Protein AF-A0A7R9JCE8-F1 (afdb_monomer_lite)

InterPro domains:
  IPR001079 Galectin, carbohydrate recognition domain [PF00337] (169-294)
  IPR001079 Galectin, carbohydrate recognition domain [PF00337] (313-437)
  IPR001079 Galectin, carbohydrate recognition domain [PS51304] (170-297)
  IPR001079 Galectin, carbohydrate recognition domain [PS51304] (311-439)
  IPR001079 Galectin, carbohydrate recognition domain [SM00276] (168-297)
  IPR001079 Galectin, carbohydrate recognition domain [SM00276] (309-439)
  IPR001079 Galectin, carbohydrate recognition domain [SM00908] (174-296)
  IPR001079 Galectin, carbohydrate recognition domain [SM00908] (315-438)
  IPR001079 Galectin, carbohydrate recognition domain [cd00070] (169-291)
  IPR001079 Galectin, carbohydrate recognition domain [cd00070] (312-437)
  IPR013320 Concanavalin A-like lectin/glucanase domain superfamily [SSF49899] (164-303)
  IPR013320 Concanavalin A-like lectin/glucanase domain superfamily [SSF49899] (311-440)
  IPR044156 Galectin-like [PTHR11346] (128-293)

Structure (mmCIF, N/CA/C/O backbone):
data_AF-A0A7R9JCE8-F1
#
_entry.id   AF-A0A7R9JCE8-F1
#
loop_
_atom_site.group_PDB
_atom_site.id
_atom_site.type_symbol
_atom_site.label_atom_id
_atom_site.label_alt_id
_atom_site.label_comp_id
_atom_site.label_asym_id
_atom_site.label_entity_id
_atom_site.label_seq_id
_atom_site.pdbx_PDB_ins_code
_atom_site.Cartn_x
_atom_site.Cartn_y
_atom_site.Cartn_z
_atom_site.occupancy
_atom_site.B_iso_or_equiv
_atom_site.auth_seq_id
_atom_site.auth_comp_id
_atom_site.auth_asym_id
_atom_site.auth_atom_id
_atom_site.pdbx_PDB_model_num
ATOM 1 N N . MET A 1 1 ? -49.790 29.200 -21.040 1.00 28.23 1 MET A N 1
ATOM 2 C CA . MET A 1 1 ? -51.192 29.502 -21.442 1.00 28.23 1 MET A CA 1
ATOM 3 C C . MET A 1 1 ? -51.798 28.149 -21.784 1.00 28.23 1 MET A C 1
ATOM 5 O O . MET A 1 1 ? -51.452 27.655 -22.834 1.00 28.23 1 MET A O 1
ATOM 9 N N . THR A 1 2 ? -52.586 27.552 -20.878 1.00 29.81 2 THR A N 1
ATOM 10 C CA . THR A 1 2 ? -53.437 26.338 -21.028 1.00 29.81 2 THR A CA 1
ATOM 11 C C . THR A 1 2 ? -53.016 25.256 -22.037 1.00 29.81 2 THR A C 1
ATOM 13 O O . THR A 1 2 ? -53.131 25.483 -23.243 1.00 29.81 2 THR A O 1
ATOM 16 N N . GLY A 1 3 ? -52.692 24.074 -21.501 1.00 39.44 3 GLY A N 1
ATOM 17 C CA . GLY A 1 3 ? -52.279 22.856 -22.196 1.00 39.44 3 GLY A CA 1
ATOM 18 C C . GLY A 1 3 ? -53.129 22.400 -23.384 1.00 39.44 3 GLY A C 1
ATOM 19 O O . GLY A 1 3 ? -54.331 22.684 -23.509 1.00 39.44 3 GLY A O 1
ATOM 20 N N . ARG A 1 4 ? -52.440 21.686 -24.269 1.00 30.94 4 ARG A N 1
ATOM 21 C CA . ARG A 1 4 ? -52.974 20.849 -25.337 1.00 30.94 4 ARG A CA 1
ATOM 22 C C . ARG A 1 4 ? -51.967 19.726 -25.551 1.00 30.94 4 ARG A C 1
ATOM 24 O O . ARG A 1 4 ? -50.908 20.015 -26.099 1.00 30.94 4 ARG A O 1
ATOM 31 N N . SER A 1 5 ? -52.358 18.499 -25.226 1.00 37.59 5 SER A N 1
ATOM 32 C CA . SER A 1 5 ? -51.750 17.294 -25.786 1.00 37.59 5 SER A CA 1
ATOM 33 C C . SER A 1 5 ? -51.694 17.442 -27.308 1.00 37.59 5 SER A C 1
ATOM 35 O O . SER A 1 5 ? -52.694 17.805 -27.953 1.00 37.59 5 SER A O 1
ATOM 37 N N . ARG A 1 6 ? -50.495 17.290 -27.861 1.00 38.53 6 ARG A N 1
ATOM 38 C CA . ARG A 1 6 ? -50.191 17.398 -29.286 1.00 38.53 6 ARG A CA 1
ATOM 39 C C . ARG A 1 6 ? -49.553 16.084 -29.710 1.00 38.53 6 ARG A C 1
ATOM 41 O O . ARG A 1 6 ? -48.391 15.877 -29.414 1.00 38.53 6 ARG A O 1
ATOM 48 N N . GLU A 1 7 ? -50.312 15.278 -30.437 1.00 42.12 7 GLU A N 1
ATOM 49 C CA . GLU A 1 7 ? -49.767 14.208 -31.277 1.00 42.12 7 GLU A CA 1
ATOM 50 C C . GLU A 1 7 ? -49.200 14.854 -32.551 1.00 42.12 7 GLU A C 1
ATOM 52 O O . GLU A 1 7 ? -49.841 15.737 -33.151 1.00 42.12 7 GLU A O 1
ATOM 57 N N . SER A 1 8 ? -47.975 14.492 -32.921 1.00 41.16 8 SER A N 1
ATOM 58 C CA . SER A 1 8 ? -47.226 15.097 -34.022 1.00 41.16 8 SER A CA 1
ATOM 59 C C . SER A 1 8 ? -46.276 14.071 -34.630 1.00 41.16 8 SER A C 1
ATOM 61 O O . SER A 1 8 ? -45.253 13.809 -34.024 1.00 41.16 8 SER A O 1
ATOM 63 N N . ASP A 1 9 ? -46.548 13.621 -35.853 1.00 42.84 9 ASP A N 1
ATOM 64 C CA . ASP A 1 9 ? -45.654 12.715 -36.592 1.00 42.84 9 ASP A CA 1
ATOM 65 C C . ASP A 1 9 ? -44.849 13.517 -37.630 1.00 42.84 9 ASP A C 1
ATOM 67 O O . ASP A 1 9 ? -45.411 14.412 -38.290 1.00 42.84 9 ASP A O 1
ATOM 71 N N . GLY A 1 10 ? -43.545 13.248 -37.768 1.00 41.81 10 GLY A N 1
ATOM 72 C CA . GLY A 1 10 ? -42.659 14.053 -38.614 1.00 41.81 10 GLY A CA 1
ATOM 73 C C . GLY A 1 10 ? -41.439 13.334 -39.192 1.00 41.81 10 GLY A C 1
ATOM 74 O O . GLY A 1 10 ? -40.367 13.411 -38.609 1.00 41.81 10 GLY A O 1
ATOM 75 N N . ASP A 1 11 ? -41.605 12.798 -40.400 1.00 42.09 11 ASP A N 1
ATOM 76 C CA . ASP A 1 11 ? -40.594 12.100 -41.203 1.00 42.09 11 ASP A CA 1
ATOM 77 C C . ASP A 1 11 ? -39.834 13.087 -42.129 1.00 42.09 11 ASP A C 1
ATOM 79 O O . ASP A 1 11 ? -40.469 13.853 -42.881 1.00 42.09 11 ASP A O 1
ATOM 83 N N . GLY A 1 12 ? -38.491 13.071 -42.167 1.00 43.34 12 GLY A N 1
ATOM 84 C CA . GLY A 1 12 ? -37.743 13.852 -43.172 1.00 43.34 12 GLY A CA 1
ATOM 85 C C . GLY A 1 12 ? -36.217 13.675 -43.237 1.00 43.34 12 GLY A C 1
ATOM 86 O O . GLY A 1 12 ? -35.574 13.372 -42.243 1.00 43.34 12 GLY A O 1
ATOM 87 N N . GLU A 1 13 ? -35.650 13.924 -44.428 1.00 42.31 13 GLU A N 1
ATOM 88 C CA . GLU A 1 13 ? -34.199 13.952 -44.708 1.00 42.31 13 GLU A CA 1
ATOM 89 C C . GLU A 1 13 ? -33.698 15.410 -44.768 1.00 42.31 13 GLU A C 1
ATOM 91 O O . GLU A 1 13 ? -34.249 16.229 -45.527 1.00 42.31 13 GLU A O 1
ATOM 96 N N . TYR A 1 14 ? -32.654 15.751 -44.003 1.00 46.88 14 TYR A N 1
ATOM 97 C CA . TYR A 1 14 ? -32.156 17.128 -43.892 1.00 46.88 14 TYR A CA 1
ATOM 98 C C . TYR A 1 14 ? -30.623 17.202 -43.996 1.00 46.88 14 TYR A C 1
ATOM 100 O O . TYR A 1 14 ? -29.909 16.589 -43.215 1.00 46.88 14 TYR A O 1
ATOM 108 N N . GLU A 1 15 ? -30.108 18.027 -44.916 1.00 42.84 15 GLU A N 1
ATOM 109 C CA . GLU A 1 15 ? -28.687 18.420 -44.919 1.00 42.84 15 GLU A CA 1
ATOM 110 C C . GLU A 1 15 ? -28.525 19.699 -44.081 1.00 42.84 15 GLU A C 1
ATOM 112 O O . GLU A 1 15 ? -29.078 20.749 -44.452 1.00 42.84 15 GLU A O 1
ATOM 117 N N . VAL A 1 16 ? -27.810 19.631 -42.953 1.00 46.91 16 VAL A N 1
ATOM 118 C CA . VAL A 1 16 ? -27.750 20.733 -41.976 1.00 46.91 16 VAL A CA 1
ATOM 119 C C . VAL A 1 16 ? -26.326 20.968 -41.459 1.00 46.91 16 VAL A C 1
ATOM 121 O O . VAL A 1 16 ? -25.908 20.371 -40.482 1.00 46.91 16 VAL A O 1
ATOM 124 N N . ASP A 1 17 ? -25.630 21.943 -42.058 1.00 45.94 17 ASP A N 1
ATOM 125 C CA . ASP A 1 17 ? -24.503 22.648 -41.419 1.00 45.94 17 ASP A CA 1
ATOM 126 C C . ASP A 1 17 ? -25.065 23.893 -40.701 1.00 45.94 17 ASP A C 1
ATOM 128 O O . ASP A 1 17 ? -25.048 25.011 -41.249 1.00 45.94 17 ASP A O 1
ATOM 132 N N . SER A 1 18 ? -25.662 23.732 -39.517 1.00 45.81 18 SER A N 1
ATOM 133 C CA . SER A 1 18 ? -26.098 24.882 -38.711 1.00 45.81 18 SER A CA 1
ATOM 134 C C . SER A 1 18 ? -26.353 24.564 -37.242 1.00 45.81 18 SER A C 1
ATOM 136 O O . SER A 1 18 ? -27.031 23.591 -36.947 1.00 45.81 18 SER A O 1
ATOM 138 N N . GLU A 1 19 ? -25.941 25.481 -36.363 1.00 44.38 19 GLU A N 1
ATOM 139 C CA . GLU A 1 19 ? -26.264 25.481 -34.930 1.00 44.38 19 GLU A CA 1
ATOM 140 C C . GLU A 1 19 ? -27.767 25.727 -34.696 1.00 44.38 19 GLU A C 1
ATOM 142 O O . GLU A 1 19 ? -28.324 26.738 -35.162 1.00 44.38 19 GLU A O 1
ATOM 147 N N . TYR A 1 20 ? -28.432 24.827 -33.967 1.00 41.97 20 TYR A N 1
ATOM 148 C CA . TYR A 1 20 ? -29.848 24.952 -33.611 1.00 41.97 20 TYR A CA 1
ATOM 149 C C . TYR A 1 20 ? -30.059 24.824 -32.100 1.00 41.97 20 TYR A C 1
ATOM 151 O O . TYR A 1 20 ? -29.630 23.860 -31.483 1.00 41.97 20 TYR A O 1
ATOM 159 N N . TYR A 1 21 ? -30.795 25.790 -31.540 1.00 43.00 21 TYR A N 1
ATOM 160 C CA . TYR A 1 21 ? -31.118 25.880 -30.115 1.00 43.00 21 TYR A CA 1
ATOM 161 C C . TYR A 1 21 ? -32.636 25.864 -29.937 1.00 43.00 21 TYR A C 1
ATOM 163 O O . TYR A 1 21 ? -33.336 26.726 -30.494 1.00 43.00 21 TYR A O 1
ATOM 171 N N . GLY A 1 22 ? -33.153 24.901 -29.177 1.00 42.44 22 GLY A N 1
ATOM 172 C CA . GLY A 1 22 ? -34.589 24.718 -28.980 1.00 42.44 22 GLY A CA 1
ATOM 173 C C . GLY A 1 22 ? -34.957 24.450 -27.527 1.00 42.44 22 GLY A C 1
ATOM 174 O O . GLY A 1 22 ? -34.604 23.411 -27.000 1.00 42.44 22 GLY A O 1
ATOM 175 N N . ASP A 1 23 ? -35.744 25.351 -26.942 1.00 42.22 23 ASP A N 1
ATOM 176 C CA . ASP A 1 23 ? -36.271 25.250 -25.575 1.00 42.22 23 ASP A CA 1
ATOM 177 C C . ASP A 1 23 ? -37.798 25.059 -25.632 1.00 42.22 23 ASP A C 1
ATOM 179 O O . ASP A 1 23 ? -38.491 25.731 -26.419 1.00 42.22 23 ASP A O 1
ATOM 183 N N . SER A 1 24 ? -38.342 24.085 -24.899 1.00 46.12 24 SER A N 1
ATOM 184 C CA . SER A 1 24 ? -39.780 23.788 -24.891 1.00 46.12 24 SER A CA 1
ATOM 185 C C . SER A 1 24 ? -40.283 23.180 -23.579 1.00 46.12 24 SER A C 1
ATOM 187 O O . SER A 1 24 ? -39.805 22.137 -23.154 1.00 46.12 24 SER A O 1
ATOM 189 N N . GLU A 1 25 ? -41.360 23.763 -23.043 1.00 49.94 25 GLU A N 1
ATOM 190 C CA . GLU A 1 25 ? -42.103 23.255 -21.879 1.00 49.94 25 GLU A CA 1
ATOM 191 C C . GLU A 1 25 ? -43.484 22.711 -22.294 1.00 49.94 25 GLU A C 1
ATOM 193 O O . GLU A 1 25 ? -44.243 23.396 -23.008 1.00 49.94 25 GLU A O 1
ATOM 198 N N . TYR A 1 26 ? -43.848 21.515 -21.818 1.00 52.75 26 TYR A N 1
ATOM 199 C CA . TYR A 1 26 ? -45.148 20.886 -22.087 1.00 52.75 26 TYR A CA 1
ATOM 200 C C . TYR A 1 26 ? -45.879 20.464 -20.802 1.00 52.75 26 TYR A C 1
ATOM 202 O O . TYR A 1 26 ? -45.328 19.786 -19.948 1.00 52.75 26 TYR A O 1
ATOM 210 N N . ASP A 1 27 ? -47.161 20.845 -20.709 1.00 48.19 27 ASP A N 1
ATOM 211 C CA . ASP A 1 27 ? -48.073 20.423 -19.636 1.00 48.19 27 ASP A CA 1
ATOM 212 C C . ASP A 1 27 ? -49.082 19.387 -20.177 1.00 48.19 27 ASP A C 1
ATOM 214 O O . ASP A 1 27 ? -50.019 19.765 -20.912 1.00 48.19 27 ASP A O 1
ATOM 218 N N . GLY A 1 28 ? -48.951 18.132 -19.740 1.00 49.19 28 GLY A N 1
ATOM 219 C CA . GLY A 1 28 ? -49.897 17.032 -19.944 1.00 49.19 28 GLY A CA 1
ATOM 220 C C . GLY A 1 28 ? -49.485 15.979 -20.976 1.00 49.19 28 GLY A C 1
ATOM 221 O O . GLY A 1 28 ? -48.656 16.228 -21.842 1.00 49.19 28 GLY A O 1
ATOM 222 N N . ASP A 1 29 ? -50.166 14.840 -20.893 1.00 53.19 29 ASP A N 1
ATOM 223 C CA . ASP A 1 29 ? -49.872 13.574 -21.566 1.00 53.19 29 ASP A CA 1
ATOM 224 C C . ASP A 1 29 ? -49.747 13.757 -23.088 1.00 53.19 29 ASP A C 1
ATOM 226 O O . ASP A 1 29 ? -50.628 14.371 -23.723 1.00 53.19 29 ASP A O 1
ATOM 230 N N . SER A 1 30 ? -48.666 13.248 -23.683 1.00 52.44 30 SER A N 1
ATOM 231 C CA . SER A 1 30 ? -48.410 13.344 -25.125 1.00 52.44 30 SER A CA 1
ATOM 232 C C . SER A 1 30 ? -47.716 12.114 -25.697 1.00 52.44 30 SER A C 1
ATOM 234 O O . SER A 1 30 ? -46.834 11.554 -25.059 1.00 52.44 30 SER A O 1
ATOM 236 N N . GLU A 1 31 ? -48.110 11.766 -26.924 1.00 48.25 31 GLU A N 1
ATOM 237 C CA . GLU A 1 31 ? -47.522 10.700 -27.740 1.00 48.25 31 GLU A CA 1
ATOM 238 C C . GLU A 1 31 ? -46.857 11.327 -28.980 1.00 48.25 31 GLU A C 1
ATOM 240 O O . GLU A 1 31 ? -47.455 12.202 -29.629 1.00 48.25 31 GLU A O 1
ATOM 245 N N . TYR A 1 32 ? -45.620 10.935 -29.291 1.00 50.12 32 TYR A N 1
ATOM 246 C CA . TYR A 1 32 ? -44.873 11.442 -30.450 1.00 50.12 32 TYR A CA 1
ATOM 247 C C . TYR A 1 32 ? -44.008 10.345 -31.073 1.00 50.12 32 TYR A C 1
ATOM 249 O O . TYR A 1 32 ? -43.172 9.762 -30.389 1.00 50.12 32 TYR A O 1
ATOM 257 N N . GLU A 1 33 ? -44.147 10.167 -32.387 1.00 46.34 33 GLU A N 1
ATOM 258 C CA . GLU A 1 33 ? -43.312 9.280 -33.199 1.00 46.34 33 GLU A CA 1
ATOM 259 C C . GLU A 1 33 ? -42.586 10.100 -34.281 1.00 46.34 33 GLU A C 1
ATOM 261 O O . GLU A 1 33 ? -43.189 10.963 -34.935 1.00 46.34 33 GLU A O 1
ATOM 266 N N . GLY A 1 34 ? -41.291 9.865 -34.502 1.00 45.66 34 GLY A N 1
ATOM 267 C CA . GLY A 1 34 ? -40.576 10.549 -35.585 1.00 45.66 34 GLY A CA 1
ATOM 268 C C . GLY A 1 34 ? -39.294 9.866 -36.039 1.00 45.66 34 GLY A C 1
ATOM 269 O O . GLY A 1 34 ? -38.470 9.489 -35.211 1.00 45.66 34 GLY A O 1
ATOM 270 N N . ASP A 1 35 ? -39.122 9.785 -37.358 1.00 44.28 35 ASP A N 1
ATOM 271 C CA . ASP A 1 35 ? -37.975 9.208 -38.055 1.00 44.28 35 ASP A CA 1
ATOM 272 C C . ASP A 1 35 ? -37.213 10.258 -38.890 1.00 44.28 35 ASP A C 1
ATOM 274 O O . ASP A 1 35 ? -37.800 11.131 -39.544 1.00 44.28 35 ASP A O 1
ATOM 278 N N . GLY A 1 36 ? -35.878 10.215 -38.878 1.00 49.25 36 GLY A N 1
ATOM 279 C CA . GLY A 1 36 ? -35.085 11.185 -39.637 1.00 49.25 36 GLY A CA 1
ATOM 280 C C . GLY A 1 36 ? -33.655 10.762 -39.952 1.00 49.25 36 GLY A C 1
ATOM 281 O O . GLY A 1 36 ? -32.983 10.151 -39.128 1.00 49.25 36 GLY A O 1
ATOM 282 N N . GLU A 1 37 ? -33.191 11.158 -41.139 1.00 48.97 37 GLU A N 1
ATOM 283 C CA . GLU A 1 37 ? -31.813 10.963 -41.608 1.00 48.97 37 GLU A CA 1
ATOM 284 C C . GLU A 1 37 ? -31.140 12.330 -41.808 1.00 48.97 37 GLU A C 1
ATOM 286 O O . GLU A 1 37 ? -31.702 13.229 -42.458 1.00 48.97 37 GLU A O 1
ATOM 291 N N . TYR A 1 38 ? -29.940 12.496 -41.246 1.00 56.69 38 TYR A N 1
ATOM 292 C CA . TYR A 1 38 ? -29.237 13.779 -41.220 1.00 56.69 38 TYR A CA 1
ATOM 293 C C . TYR A 1 38 ? -27.788 13.652 -41.705 1.00 56.69 38 TYR A C 1
ATOM 295 O O . TYR A 1 38 ? -26.991 12.894 -41.154 1.00 56.69 38 TYR A O 1
ATOM 303 N N . ASP A 1 39 ? -27.445 14.470 -42.704 1.00 50.94 39 ASP A N 1
ATOM 304 C CA . ASP A 1 39 ? -26.106 14.550 -43.299 1.00 50.94 39 ASP A CA 1
ATOM 305 C C . ASP A 1 39 ? -25.500 15.947 -43.036 1.00 50.94 39 ASP A C 1
ATOM 307 O O . ASP A 1 39 ? -26.006 16.952 -43.559 1.00 50.94 39 ASP A O 1
ATOM 311 N N . GLY A 1 40 ? -24.406 16.037 -42.269 1.00 52.28 40 GLY A N 1
ATOM 312 C CA . GLY A 1 40 ? -23.677 17.298 -42.033 1.00 52.28 40 GLY A CA 1
ATOM 313 C C . GLY A 1 40 ? -23.027 17.427 -40.653 1.00 52.28 40 GLY A C 1
ATOM 314 O O . GLY A 1 40 ? -23.310 16.637 -39.756 1.00 52.28 40 GLY A O 1
ATOM 315 N N . ASP A 1 41 ? -22.165 18.436 -40.496 1.00 54.19 41 ASP A N 1
ATOM 316 C CA . ASP A 1 41 ? -21.450 18.713 -39.247 1.00 54.19 41 ASP A CA 1
ATOM 317 C C . ASP A 1 41 ? -22.232 19.790 -38.462 1.00 54.19 41 ASP A C 1
ATOM 319 O O . ASP A 1 41 ? -22.447 20.900 -38.971 1.00 54.19 41 ASP A O 1
ATOM 323 N N . GLY A 1 42 ? -22.666 19.512 -37.226 1.00 50.78 42 GLY A N 1
ATOM 324 C CA . GLY A 1 42 ? -23.490 20.459 -36.463 1.00 50.78 42 GLY A CA 1
ATOM 325 C C . GLY A 1 42 ? -23.401 20.337 -34.942 1.00 50.78 42 GLY A C 1
ATOM 326 O O . GLY A 1 42 ? -23.091 19.277 -34.410 1.00 50.78 42 GLY A O 1
ATOM 327 N N . GLU A 1 43 ? -23.697 21.451 -34.266 1.00 51.06 43 GLU A N 1
ATOM 328 C CA . GLU A 1 43 ? -23.825 21.551 -32.806 1.00 51.06 43 GLU A CA 1
ATOM 329 C C . GLU A 1 43 ? -25.299 21.810 -32.457 1.00 51.06 43 GLU A C 1
ATOM 331 O O . GLU A 1 43 ? -25.928 22.727 -33.010 1.00 51.06 43 GLU A O 1
ATOM 336 N N . TYR A 1 44 ? -25.864 21.006 -31.559 1.00 52.16 44 TYR A N 1
ATOM 337 C CA . TYR A 1 44 ? -27.283 21.071 -31.215 1.00 52.16 44 TYR A CA 1
ATOM 338 C C . TYR A 1 44 ? -27.486 21.016 -29.705 1.00 52.16 44 TYR A C 1
ATOM 340 O O . TYR A 1 44 ? -27.073 20.060 -29.059 1.00 52.16 44 TYR A O 1
ATOM 348 N N . GLU A 1 45 ? -28.211 22.001 -29.176 1.00 47.09 45 GLU A N 1
ATOM 349 C CA . GLU A 1 45 ? -28.593 22.048 -27.762 1.00 47.09 45 GLU A CA 1
ATOM 350 C C . GLU A 1 45 ? -30.122 22.075 -27.643 1.00 47.09 45 GLU A C 1
ATOM 352 O O . GLU A 1 45 ? -30.810 22.908 -28.265 1.00 47.09 45 GLU A O 1
ATOM 357 N N . VAL A 1 46 ? -30.673 21.138 -26.870 1.00 49.19 46 VAL A N 1
ATOM 358 C CA . VAL A 1 46 ? -32.121 21.011 -26.679 1.00 49.19 46 VAL A CA 1
ATOM 359 C C . VAL A 1 46 ? -32.467 20.812 -25.210 1.00 49.19 46 VAL A C 1
ATOM 361 O O . VAL A 1 46 ? -32.281 19.722 -24.678 1.00 49.19 46 VAL A O 1
ATOM 364 N N . ASP A 1 47 ? -33.131 21.818 -24.644 1.00 47.72 47 ASP A N 1
ATOM 365 C CA . ASP A 1 47 ? -33.650 21.795 -23.276 1.00 47.72 47 ASP A CA 1
ATOM 366 C C . ASP A 1 47 ? -35.156 21.507 -23.306 1.00 47.72 47 ASP A C 1
ATOM 368 O O . ASP A 1 47 ? -35.920 22.175 -24.025 1.00 47.72 47 ASP A O 1
ATOM 372 N N . ARG A 1 48 ? -35.617 20.496 -22.558 1.00 54.81 48 ARG A N 1
ATOM 373 C CA . ARG A 1 48 ? -37.058 20.209 -22.439 1.00 54.81 48 ARG A CA 1
ATOM 374 C C . ARG A 1 48 ? -37.483 19.846 -21.026 1.00 54.81 48 ARG A C 1
ATOM 376 O O . ARG A 1 48 ? -36.956 18.912 -20.436 1.00 54.81 48 ARG A O 1
ATOM 383 N N . GLU A 1 49 ? -38.556 20.494 -20.583 1.00 52.66 49 GLU A N 1
ATOM 384 C CA . GLU A 1 49 ? -39.242 20.188 -19.326 1.00 52.66 49 GLU A CA 1
ATOM 385 C C . GLU A 1 49 ? -40.671 19.690 -19.612 1.00 52.66 49 GLU A C 1
ATOM 387 O O . GLU A 1 49 ? -41.404 20.275 -20.427 1.00 52.66 49 GLU A O 1
ATOM 392 N N . SER A 1 50 ? -41.075 18.588 -18.974 1.00 57.16 50 SER A N 1
ATOM 393 C CA . SER A 1 50 ? -42.368 17.936 -19.225 1.00 57.16 50 SER A CA 1
ATOM 394 C C . SER A 1 50 ? -43.036 17.402 -17.952 1.00 57.16 50 SER A C 1
ATOM 396 O O . SER A 1 50 ? -42.470 16.566 -17.247 1.00 57.16 50 SER A O 1
ATOM 398 N N . ASP A 1 51 ? -44.289 17.815 -17.728 1.00 53.31 51 ASP A N 1
ATOM 399 C CA . ASP A 1 51 ? -45.142 17.352 -16.625 1.00 53.31 51 ASP A CA 1
ATOM 400 C C . ASP A 1 51 ? -46.310 16.501 -17.175 1.00 53.31 51 ASP A C 1
ATOM 402 O O . ASP A 1 51 ? -47.339 17.049 -17.604 1.00 53.31 51 ASP A O 1
ATOM 406 N N . GLY A 1 52 ? -46.181 15.168 -17.161 1.00 52.69 52 GLY A N 1
ATOM 407 C CA . GLY A 1 52 ? -47.218 14.227 -17.622 1.00 52.69 52 GLY A CA 1
ATOM 408 C C . GLY A 1 52 ? -46.702 12.827 -17.986 1.00 52.69 52 GLY A C 1
ATOM 409 O O . GLY A 1 52 ? -45.507 12.632 -18.174 1.00 52.69 52 GLY A O 1
ATOM 410 N N . ASP A 1 53 ? -47.608 11.850 -18.084 1.00 54.78 53 ASP A N 1
ATOM 411 C CA . ASP A 1 53 ? -47.342 10.512 -18.631 1.00 54.78 53 ASP A CA 1
ATOM 412 C C . ASP A 1 53 ? -47.329 10.566 -20.168 1.00 54.78 53 ASP A C 1
ATOM 414 O O . ASP A 1 53 ? -48.297 11.005 -20.787 1.00 54.78 53 ASP A O 1
ATOM 418 N N . GLY A 1 54 ? -46.225 10.173 -20.806 1.00 53.44 54 GLY A N 1
ATOM 419 C CA . GLY A 1 54 ? -46.064 10.258 -22.260 1.00 53.44 54 GLY A CA 1
ATOM 420 C C . GLY A 1 54 ? -45.301 9.074 -22.840 1.00 53.44 54 GLY A C 1
ATOM 421 O O . GLY A 1 54 ? -44.470 8.489 -22.148 1.00 53.44 54 GLY A O 1
ATOM 422 N N . GLU A 1 55 ? -45.607 8.749 -24.099 1.00 50.81 55 GLU A N 1
ATOM 423 C CA . GLU A 1 55 ? -44.949 7.688 -24.874 1.00 50.81 55 GLU A CA 1
ATOM 424 C C . GLU A 1 55 ? -44.235 8.303 -26.087 1.00 50.81 55 GLU A C 1
ATOM 426 O O . GLU A 1 55 ? -44.829 9.088 -26.837 1.00 50.81 55 GLU A O 1
ATOM 431 N N . TYR A 1 56 ? -42.943 8.017 -26.256 1.00 54.22 56 TYR A N 1
ATOM 432 C CA . TYR A 1 56 ? -42.133 8.641 -27.305 1.00 54.22 56 TYR A CA 1
ATOM 433 C C . TYR A 1 56 ? -41.208 7.643 -27.978 1.00 54.22 56 TYR A C 1
ATOM 435 O O . TYR A 1 56 ? -40.289 7.147 -27.328 1.00 54.22 56 TYR A O 1
ATOM 443 N N . ASP A 1 57 ? -41.364 7.517 -29.296 1.00 47.38 57 ASP A N 1
ATOM 444 C CA . ASP A 1 57 ? -40.538 6.640 -30.123 1.00 47.38 57 ASP A CA 1
ATOM 445 C C . ASP A 1 57 ? -39.815 7.464 -31.191 1.00 47.38 57 ASP A C 1
ATOM 447 O O . ASP A 1 57 ? -40.435 8.131 -32.031 1.00 47.38 57 ASP A O 1
ATOM 451 N N . VAL A 1 58 ? -38.482 7.476 -31.149 1.00 48.84 58 VAL A N 1
ATOM 452 C CA . VAL A 1 58 ? -37.670 8.236 -32.111 1.00 48.84 58 VAL A CA 1
ATOM 453 C C . VAL A 1 58 ? -36.532 7.383 -32.643 1.00 48.84 58 VAL A C 1
ATOM 455 O O . VAL A 1 58 ? -35.639 7.013 -31.886 1.00 48.84 58 VAL A O 1
ATOM 458 N N . ASP A 1 59 ? -36.534 7.174 -33.958 1.00 47.84 59 ASP A N 1
ATOM 459 C CA . ASP A 1 59 ? -35.493 6.459 -34.699 1.00 47.84 59 ASP A CA 1
ATOM 460 C C . ASP A 1 59 ? -34.731 7.460 -35.585 1.00 47.84 59 ASP A C 1
ATOM 462 O O . ASP A 1 59 ? -35.339 8.291 -36.270 1.00 47.84 59 ASP A O 1
ATOM 466 N N . SER A 1 60 ? -33.401 7.508 -35.521 1.00 54.50 60 SER A N 1
ATOM 467 C CA . SER A 1 60 ? -32.638 8.488 -36.308 1.00 54.50 60 SER A CA 1
ATOM 468 C C . SER A 1 60 ? -31.234 8.029 -36.685 1.00 54.50 60 SER A C 1
ATOM 470 O O . SER A 1 60 ? -30.475 7.565 -35.834 1.00 54.50 60 SER A O 1
ATOM 472 N N . GLU A 1 61 ? -30.854 8.296 -37.938 1.00 51.12 61 GLU A N 1
ATOM 473 C CA . GLU A 1 61 ? -29.521 8.006 -38.480 1.00 51.12 61 GLU A CA 1
ATOM 474 C C . GLU A 1 61 ? -28.741 9.292 -38.802 1.00 51.12 61 GLU A C 1
ATOM 476 O O . GLU A 1 61 ? -29.274 10.228 -39.413 1.00 51.12 61 GLU A O 1
ATOM 481 N N . TYR A 1 62 ? -27.460 9.331 -38.418 1.00 56.66 62 TYR A N 1
ATOM 482 C CA . TYR A 1 62 ? -26.580 10.487 -38.621 1.00 56.66 62 TYR A CA 1
ATOM 483 C C . TYR A 1 62 ? -25.276 10.113 -39.337 1.00 56.66 62 TYR A C 1
ATOM 485 O O . TYR A 1 62 ? -24.579 9.173 -38.952 1.00 56.66 62 TYR A O 1
ATOM 493 N N . TYR A 1 63 ? -24.900 10.912 -40.340 1.00 51.84 63 TYR A N 1
ATOM 494 C CA . TYR A 1 63 ? -23.647 10.760 -41.083 1.00 51.84 63 TYR A CA 1
ATOM 495 C C . TYR A 1 63 ? -22.808 12.052 -40.997 1.00 51.84 63 TYR A C 1
ATOM 497 O O . TYR A 1 63 ? -23.013 13.002 -41.760 1.00 51.84 63 TYR A O 1
ATOM 505 N N . GLY A 1 64 ? -21.838 12.087 -40.076 1.00 51.97 64 GLY A N 1
ATOM 506 C CA . GLY A 1 64 ? -20.944 13.234 -39.853 1.00 51.97 64 GLY A CA 1
ATOM 507 C C . GLY A 1 64 ? -20.421 13.337 -38.416 1.00 51.97 64 GLY A C 1
ATOM 508 O O . GLY A 1 64 ? -20.878 12.617 -37.533 1.00 51.97 64 GLY A O 1
ATOM 509 N N . ASP A 1 65 ? -19.464 14.239 -38.182 1.00 55.12 65 ASP A N 1
ATOM 510 C CA . ASP A 1 65 ? -18.998 14.570 -36.828 1.00 55.12 65 ASP A CA 1
ATOM 511 C C . ASP A 1 65 ? -19.944 15.643 -36.265 1.00 55.12 65 ASP A C 1
ATOM 513 O O . ASP A 1 65 ? -20.142 16.686 -36.894 1.00 55.12 65 ASP A O 1
ATOM 517 N N . SER A 1 66 ? -20.591 15.389 -35.130 1.00 54.28 66 SER A N 1
ATOM 518 C CA . SER A 1 66 ? -21.566 16.316 -34.539 1.00 54.28 66 SER A CA 1
ATOM 519 C C . SER A 1 66 ? -21.522 16.279 -33.014 1.00 54.28 66 SER A C 1
ATOM 521 O O . SER A 1 66 ? -21.259 15.229 -32.430 1.00 54.28 66 SER A O 1
ATOM 523 N N . GLU A 1 67 ? -21.798 17.422 -32.388 1.00 54.31 67 GLU A N 1
ATOM 524 C CA . GLU A 1 67 ? -21.844 17.585 -30.930 1.00 54.31 67 GLU A CA 1
ATOM 525 C C . GLU A 1 67 ? -23.297 17.855 -30.508 1.00 54.31 67 GLU A C 1
ATOM 527 O O . GLU A 1 67 ? -23.959 18.754 -31.041 1.00 54.31 67 GLU A O 1
ATOM 532 N N . TYR A 1 68 ? -23.820 17.059 -29.579 1.00 53.91 68 TYR A N 1
ATOM 533 C CA . TYR A 1 68 ? -25.204 17.171 -29.120 1.00 53.91 68 TYR A CA 1
ATOM 534 C C . TYR A 1 68 ? -25.267 17.228 -27.600 1.00 53.91 68 TYR A C 1
ATOM 536 O O . TYR A 1 68 ? -24.877 16.266 -26.941 1.00 53.91 68 TYR A O 1
ATOM 544 N N . GLU A 1 69 ? -25.868 18.293 -27.072 1.00 50.94 69 GLU A N 1
ATOM 545 C CA . GLU A 1 69 ? -26.210 18.404 -25.654 1.00 50.94 69 GLU A CA 1
ATOM 546 C C . GLU A 1 69 ? -27.735 18.401 -25.479 1.00 50.94 69 GLU A C 1
ATOM 548 O O . GLU A 1 69 ? -28.475 19.117 -26.169 1.00 50.94 69 GLU A O 1
ATOM 553 N N . VAL A 1 70 ? -28.241 17.547 -24.592 1.00 51.62 70 VAL A N 1
ATOM 554 C CA . VAL A 1 70 ? -29.680 17.442 -24.327 1.00 51.62 70 VAL A CA 1
ATOM 555 C C . VAL A 1 70 ? -29.937 17.371 -22.832 1.00 51.62 70 VAL A C 1
ATOM 557 O O . VAL A 1 70 ? -29.710 16.325 -22.228 1.00 51.62 70 VAL A O 1
ATOM 560 N N . ASP A 1 71 ? -30.544 18.428 -22.298 1.00 53.28 71 ASP A N 1
ATOM 561 C CA . ASP A 1 71 ? -30.978 18.492 -20.906 1.00 53.28 71 ASP A CA 1
ATOM 562 C C . ASP A 1 71 ? -32.493 18.258 -20.821 1.00 53.28 71 ASP A C 1
ATOM 564 O O . ASP A 1 71 ? -33.301 18.958 -21.452 1.00 53.28 71 ASP A O 1
ATOM 568 N N . ARG A 1 72 ? -32.912 17.234 -20.066 1.00 55.38 72 ARG A N 1
ATOM 569 C CA . ARG A 1 72 ? -34.340 16.914 -19.894 1.00 55.38 72 ARG A CA 1
ATOM 570 C C . ARG A 1 72 ? -34.738 16.697 -18.450 1.00 55.38 72 ARG A C 1
ATOM 572 O O . ARG A 1 72 ? -34.182 15.848 -17.768 1.00 55.38 72 ARG A O 1
ATOM 579 N N . GLU A 1 73 ? -35.814 17.359 -18.050 1.00 55.50 73 GLU A N 1
ATOM 580 C CA . GLU A 1 73 ? -36.461 17.124 -16.761 1.00 55.50 73 GLU A CA 1
ATOM 581 C C . GLU A 1 73 ? -37.904 16.664 -16.993 1.00 55.50 73 GLU A C 1
ATOM 583 O O . GLU A 1 73 ? -38.658 17.304 -17.738 1.00 55.50 73 GLU A O 1
ATOM 588 N N . SER A 1 74 ? -38.310 15.544 -16.386 1.00 56.31 74 SER A N 1
ATOM 589 C CA . SER A 1 74 ? -39.709 15.113 -16.470 1.00 56.31 74 SER A CA 1
ATOM 590 C C . SER A 1 74 ? -40.283 14.524 -15.183 1.00 56.31 74 SER A C 1
ATOM 592 O O . SER A 1 74 ? -39.724 13.606 -14.580 1.00 56.31 74 SER A O 1
ATOM 594 N N . ASP A 1 75 ? -41.472 15.016 -14.826 1.00 54.22 75 ASP A N 1
ATOM 595 C CA . ASP A 1 75 ? -42.279 14.565 -13.692 1.00 54.22 75 ASP A CA 1
ATOM 596 C C . ASP A 1 75 ? -43.475 13.730 -14.201 1.00 54.22 75 ASP A C 1
ATOM 598 O O . ASP A 1 75 ? -44.568 14.257 -14.448 1.00 54.22 75 ASP A O 1
ATOM 602 N N . GLY A 1 76 ? -43.287 12.415 -14.367 1.00 53.38 76 GLY A N 1
ATOM 603 C CA . GLY A 1 76 ? -44.325 11.503 -14.863 1.00 53.38 76 GLY A CA 1
ATOM 604 C C . GLY A 1 76 ? -43.885 10.039 -14.981 1.00 53.38 76 GLY A C 1
ATOM 605 O O . GLY A 1 76 ? -42.698 9.729 -14.902 1.00 53.38 76 GLY A O 1
ATOM 606 N N . ASP A 1 77 ? -44.859 9.143 -15.162 1.00 53.59 77 ASP A N 1
ATOM 607 C CA . ASP A 1 77 ? -44.632 7.725 -15.471 1.00 53.59 77 ASP A CA 1
ATOM 608 C C . ASP A 1 77 ? -44.790 7.568 -16.998 1.00 53.59 77 ASP A C 1
ATOM 610 O O . ASP A 1 77 ? -45.910 7.661 -17.497 1.00 53.59 77 ASP A O 1
ATOM 614 N N . GLY A 1 78 ? -43.701 7.421 -17.758 1.00 52.44 78 GLY A N 1
ATOM 615 C CA . GLY A 1 78 ? -43.741 7.328 -19.226 1.00 52.44 78 GLY A CA 1
ATOM 616 C C . GLY A 1 78 ? -42.853 6.220 -19.791 1.00 52.44 78 GLY A C 1
ATOM 617 O O . GLY A 1 78 ? -41.936 5.756 -19.111 1.00 52.44 78 GLY A O 1
ATOM 618 N N . GLU A 1 79 ? -43.139 5.811 -21.027 1.00 50.97 79 GLU A N 1
ATOM 619 C CA . GLU A 1 79 ? -42.383 4.797 -21.776 1.00 50.97 79 GLU A CA 1
ATOM 620 C C . GLU A 1 79 ? -41.685 5.467 -22.965 1.00 50.97 79 GLU A C 1
ATOM 622 O O . GLU A 1 79 ? -42.291 6.255 -23.690 1.00 50.97 79 GLU A O 1
ATOM 627 N N . TYR A 1 80 ? -40.389 5.235 -23.139 1.00 54.62 80 TYR A N 1
ATOM 628 C CA . TYR A 1 80 ? -39.615 5.960 -24.145 1.00 54.62 80 TYR A CA 1
ATOM 629 C C . TYR A 1 80 ? -38.632 5.027 -24.841 1.00 54.62 80 TYR A C 1
ATOM 631 O O . TYR A 1 80 ? -37.743 4.478 -24.181 1.00 54.62 80 TYR A O 1
ATOM 639 N N . GLU A 1 81 ? -38.752 4.924 -26.164 1.00 48.59 81 GLU A N 1
ATOM 640 C CA . GLU A 1 81 ? -37.853 4.148 -27.014 1.00 48.59 81 GLU A CA 1
ATOM 641 C C . GLU A 1 81 ? -37.080 5.081 -27.958 1.00 48.59 81 GLU A C 1
ATOM 643 O O . GLU A 1 81 ? -37.640 5.915 -28.678 1.00 48.59 81 GLU A O 1
ATOM 648 N N . VAL A 1 82 ? -35.749 5.007 -27.922 1.00 51.88 82 VAL A N 1
ATOM 649 C CA . VAL A 1 82 ? -34.906 5.817 -28.812 1.00 51.88 82 VAL A CA 1
ATOM 650 C C . VAL A 1 82 ? -33.823 4.962 -29.440 1.00 51.88 82 VAL A C 1
ATOM 652 O O . VAL A 1 82 ? -32.854 4.607 -28.766 1.00 51.88 82 VAL A O 1
ATOM 655 N N . ASP A 1 83 ? -33.939 4.781 -30.750 1.00 51.50 83 ASP A N 1
ATOM 656 C CA . ASP A 1 83 ? -32.981 4.051 -31.569 1.00 51.50 83 ASP A CA 1
ATOM 657 C C . ASP A 1 83 ? -32.139 5.045 -32.371 1.00 51.50 83 ASP A C 1
ATOM 659 O O . ASP A 1 83 ? -32.659 5.957 -33.021 1.00 51.50 83 ASP A O 1
ATOM 663 N N . ARG A 1 84 ? -30.809 4.950 -32.263 1.00 57.50 84 ARG A N 1
ATOM 664 C CA . ARG A 1 84 ? -29.910 5.828 -33.031 1.00 57.50 84 ARG A CA 1
ATOM 665 C C . ARG A 1 84 ? -28.694 5.114 -33.580 1.00 57.50 84 ARG A C 1
ATOM 667 O O . ARG A 1 84 ? -27.942 4.488 -32.831 1.00 57.50 84 ARG A O 1
ATOM 674 N N . GLU A 1 85 ? -28.432 5.363 -34.856 1.00 55.81 85 GLU A N 1
ATOM 675 C CA . GLU A 1 85 ? -27.234 4.897 -35.551 1.00 55.81 85 GLU A CA 1
ATOM 676 C C . GLU A 1 85 ? -26.394 6.096 -36.025 1.00 55.81 85 GLU A C 1
ATOM 678 O O . GLU A 1 85 ? -26.926 7.081 -36.548 1.00 55.81 85 GLU A O 1
ATOM 683 N N . SER A 1 86 ? -25.074 6.055 -35.807 1.00 55.81 86 SER A N 1
ATOM 684 C CA . SER A 1 86 ? -24.167 7.127 -36.252 1.00 55.81 86 SER A CA 1
ATOM 685 C C . SER A 1 86 ? -22.836 6.619 -36.811 1.00 55.81 86 SER A C 1
ATOM 687 O O . SER A 1 86 ? -22.100 5.880 -36.145 1.00 55.81 86 SER A O 1
ATOM 689 N N . ASP A 1 87 ? -22.492 7.128 -37.997 1.00 52.94 87 ASP A N 1
ATOM 690 C CA . ASP A 1 87 ? -21.246 6.877 -38.728 1.00 52.94 87 ASP A CA 1
ATOM 691 C C . ASP A 1 87 ? -20.322 8.122 -38.691 1.00 52.94 87 ASP A C 1
ATOM 693 O O . ASP A 1 87 ? -20.106 8.792 -39.709 1.00 52.94 87 ASP A O 1
ATOM 697 N N . GLY A 1 88 ? -19.757 8.450 -37.520 1.00 52.34 88 GLY A N 1
ATOM 698 C CA . GLY A 1 88 ? -18.827 9.581 -37.340 1.00 52.34 88 GLY A CA 1
ATOM 699 C C . GLY A 1 88 ? -18.289 9.741 -35.911 1.00 52.34 88 GLY A C 1
ATOM 700 O O . GLY A 1 88 ? -18.769 9.080 -34.988 1.00 52.34 88 GLY A O 1
ATOM 701 N N . ASP A 1 89 ? -17.295 10.613 -35.717 1.00 54.28 89 ASP A N 1
ATOM 702 C CA . ASP A 1 89 ? -16.706 10.905 -34.401 1.00 54.28 89 ASP A CA 1
ATOM 703 C C . ASP A 1 89 ? -17.588 11.967 -33.713 1.00 54.28 89 ASP A C 1
ATOM 705 O O . ASP A 1 89 ? -17.316 13.164 -33.766 1.00 54.28 89 ASP A O 1
ATOM 709 N N . SER A 1 90 ? -18.732 11.538 -33.170 1.00 54.28 90 SER A N 1
ATOM 710 C CA . SER A 1 90 ? -19.739 12.426 -32.566 1.00 54.28 90 SER A CA 1
ATOM 711 C C . SER A 1 90 ? -19.661 12.431 -31.036 1.00 54.28 90 SER A C 1
ATOM 713 O O . SER A 1 90 ? -19.569 11.360 -30.435 1.00 54.28 90 SER A O 1
ATOM 715 N N . GLU A 1 91 ? -19.751 13.612 -30.419 1.00 55.53 91 GLU A N 1
ATOM 716 C CA . GLU A 1 91 ? -19.779 13.781 -28.959 1.00 55.53 91 GLU A CA 1
ATOM 717 C C . GLU A 1 91 ? -21.223 14.013 -28.482 1.00 55.53 91 GLU A C 1
ATOM 719 O O . GLU A 1 91 ? -21.956 14.828 -29.049 1.00 55.53 91 GLU A O 1
ATOM 724 N N . TYR A 1 92 ? -21.664 13.257 -27.475 1.00 52.91 92 TYR A N 1
ATOM 725 C CA . TYR A 1 92 ? -23.043 13.305 -26.978 1.00 52.91 92 TYR A CA 1
ATOM 726 C C . TYR A 1 92 ? -23.078 13.435 -25.462 1.00 52.91 92 TYR A C 1
ATOM 728 O O . TYR A 1 92 ? -22.765 12.465 -24.771 1.00 52.91 92 TYR A O 1
ATOM 736 N N . ASP A 1 93 ? -23.597 14.558 -24.976 1.00 51.84 93 ASP A N 1
ATOM 737 C CA . ASP A 1 93 ? -23.832 14.787 -23.555 1.00 51.84 93 ASP A CA 1
ATOM 738 C C . ASP A 1 93 ? -25.337 14.884 -23.289 1.00 51.84 93 ASP A C 1
ATOM 740 O O . ASP A 1 93 ? -26.067 15.674 -23.888 1.00 51.84 93 ASP A O 1
ATOM 744 N N . VAL A 1 94 ? -25.848 14.006 -22.429 1.00 48.81 94 VAL A N 1
ATOM 745 C CA . VAL A 1 94 ? -27.271 13.984 -22.075 1.00 48.81 94 VAL A CA 1
ATOM 746 C C . VAL A 1 94 ? -27.398 13.941 -20.563 1.00 48.81 94 VAL A C 1
ATOM 748 O O . VAL A 1 94 ? -27.160 12.889 -19.966 1.00 48.81 94 VAL A O 1
ATOM 751 N N . ASP A 1 95 ? -27.808 15.058 -19.969 1.00 51.94 95 ASP A N 1
ATOM 752 C CA . ASP A 1 95 ? -28.163 15.149 -18.554 1.00 51.94 95 ASP A CA 1
ATOM 753 C C . ASP A 1 95 ? -29.689 15.062 -18.432 1.00 51.94 95 ASP A C 1
ATOM 755 O O . ASP A 1 95 ? -30.444 15.768 -19.111 1.00 51.94 95 ASP A O 1
ATOM 759 N N . SER A 1 96 ? -30.206 14.106 -17.666 1.00 51.19 96 SER A N 1
ATOM 760 C CA . SER A 1 96 ? -31.658 13.976 -17.524 1.00 51.19 96 SER A CA 1
ATOM 761 C C . SER A 1 96 ? -32.104 13.540 -16.135 1.00 51.19 96 SER A C 1
ATOM 763 O O . SER A 1 96 ? -31.653 12.521 -15.607 1.00 51.19 96 SER A O 1
ATOM 765 N N . GLU A 1 97 ? -33.075 14.267 -15.583 1.00 52.97 97 GLU A N 1
ATOM 766 C CA . GLU A 1 97 ? -33.688 13.984 -14.284 1.00 52.97 97 GLU A CA 1
ATOM 767 C C . GLU A 1 97 ? -35.155 13.563 -14.439 1.00 52.97 97 GLU A C 1
ATOM 769 O O . GLU A 1 97 ? -35.961 14.255 -15.069 1.00 52.97 97 GLU A O 1
ATOM 774 N N . TYR A 1 98 ? -35.522 12.434 -13.826 1.00 54.03 98 TYR A N 1
ATOM 775 C CA . TYR A 1 98 ? -36.881 11.892 -13.902 1.00 54.03 98 TYR A CA 1
ATOM 776 C C . TYR A 1 98 ? -37.473 11.595 -12.522 1.00 54.03 98 TYR A C 1
ATOM 778 O O . TYR A 1 98 ? -36.860 10.927 -11.683 1.00 54.03 98 TYR A O 1
ATOM 786 N N . TYR A 1 99 ? -38.724 12.007 -12.313 1.00 50.59 99 TYR A N 1
ATOM 787 C CA . TYR A 1 99 ? -39.461 11.779 -11.069 1.00 50.59 99 TYR A CA 1
ATOM 788 C C . TYR A 1 99 ? -40.735 10.952 -11.326 1.00 50.59 99 TYR A C 1
ATOM 790 O O . TYR A 1 99 ? -41.838 11.490 -11.420 1.00 50.59 99 TYR A O 1
ATOM 798 N N . GLY A 1 100 ? -40.588 9.623 -11.402 1.00 48.78 100 GLY A N 1
ATOM 799 C CA . GLY A 1 100 ? -41.690 8.671 -11.618 1.00 48.78 100 GLY A CA 1
ATOM 800 C C . GLY A 1 100 ? -41.209 7.244 -11.907 1.00 48.78 100 GLY A C 1
ATOM 801 O O . GLY A 1 100 ? -40.006 7.006 -12.033 1.00 48.78 100 GLY A O 1
ATOM 802 N N . ASP A 1 101 ? -42.138 6.295 -12.003 1.00 51.06 101 ASP A N 1
ATOM 803 C CA . ASP A 1 101 ? -41.863 4.897 -12.359 1.00 51.06 101 ASP A CA 1
ATOM 804 C C . ASP A 1 101 ? -41.929 4.759 -13.897 1.00 51.06 101 ASP A C 1
ATOM 806 O O . ASP A 1 101 ? -42.905 4.257 -14.448 1.00 51.06 101 ASP A O 1
ATOM 810 N N . SER A 1 102 ? -40.915 5.285 -14.595 1.00 51.44 102 SER A N 1
ATOM 811 C CA . SER A 1 102 ? -40.809 5.258 -16.068 1.00 51.44 102 SER A CA 1
ATOM 812 C C . SER A 1 102 ? -39.970 4.073 -16.565 1.00 51.44 102 SER A C 1
ATOM 814 O O . SER A 1 102 ? -38.964 3.733 -15.935 1.00 51.44 102 SER A O 1
ATOM 816 N N . GLU A 1 103 ? -40.352 3.477 -17.697 1.00 50.12 103 GLU A N 1
ATOM 817 C CA . GLU A 1 103 ? -39.591 2.425 -18.394 1.00 50.12 103 GLU A CA 1
ATOM 818 C C . GLU A 1 103 ? -38.930 3.039 -19.643 1.00 50.12 103 GLU A C 1
ATOM 820 O O . GLU A 1 103 ? -39.544 3.812 -20.374 1.00 50.12 103 GLU A O 1
ATOM 825 N N . TYR A 1 104 ? -37.641 2.775 -19.852 1.00 50.66 104 TYR A N 1
ATOM 826 C CA . TYR A 1 104 ? -36.859 3.397 -20.927 1.00 50.66 104 TYR A CA 1
ATOM 827 C C . TYR A 1 104 ? -36.037 2.338 -21.650 1.00 50.66 104 TYR A C 1
ATOM 829 O O . TYR A 1 104 ? -35.259 1.627 -21.000 1.00 50.66 104 TYR A O 1
ATOM 837 N N . GLU A 1 105 ? -36.141 2.318 -22.9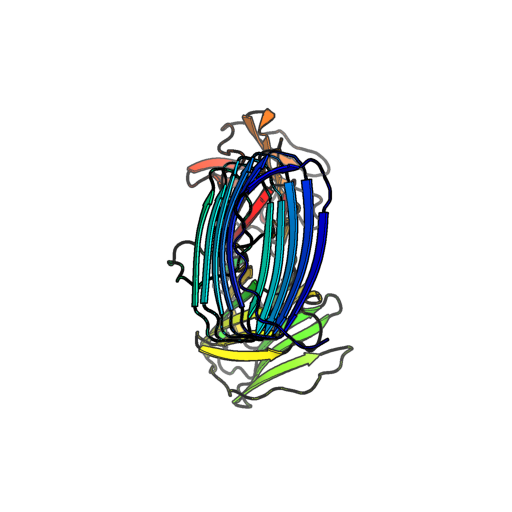80 1.00 48.62 105 GLU A N 1
ATOM 838 C CA . GLU A 1 105 ? -35.300 1.506 -23.856 1.00 48.62 105 GLU A CA 1
ATOM 839 C C . GLU A 1 105 ? -34.531 2.404 -24.833 1.00 48.62 105 GLU A C 1
ATOM 841 O O . GLU A 1 105 ? -35.066 3.321 -25.454 1.00 48.62 105 GLU A O 1
ATOM 846 N N . VAL A 1 106 ? -33.214 2.217 -24.904 1.00 51.03 106 VAL A N 1
ATOM 847 C CA . VAL A 1 106 ? -32.351 3.005 -25.792 1.00 51.03 106 VAL A CA 1
ATOM 848 C C . VAL A 1 106 ? -31.316 2.083 -26.408 1.00 51.03 106 VAL A C 1
ATOM 850 O O . VAL A 1 106 ? -30.386 1.659 -25.710 1.00 51.03 106 VAL A O 1
ATOM 853 N N . ASP A 1 107 ? -31.438 1.847 -27.711 1.00 50.50 107 ASP A N 1
ATOM 854 C CA . ASP A 1 107 ? -30.462 1.093 -28.487 1.00 50.50 107 ASP A CA 1
ATOM 855 C C . ASP A 1 107 ? -29.644 2.043 -29.374 1.00 50.50 107 ASP A C 1
ATOM 857 O O . ASP A 1 107 ? -30.153 2.930 -30.065 1.00 50.50 107 ASP A O 1
ATOM 861 N N . ARG A 1 108 ? -28.314 1.920 -29.284 1.00 54.56 108 ARG A N 1
ATOM 862 C CA . ARG A 1 108 ? -27.382 2.789 -30.017 1.00 54.56 108 ARG A CA 1
ATOM 863 C C . ARG A 1 108 ? -26.254 1.996 -30.642 1.00 54.56 108 ARG A C 1
ATOM 865 O O . ARG A 1 108 ? -25.555 1.253 -29.947 1.00 54.56 108 ARG A O 1
ATOM 872 N N . GLU A 1 109 ? -26.018 2.247 -31.922 1.00 54.59 109 GLU A N 1
ATOM 873 C CA . GLU A 1 109 ? -24.897 1.681 -32.667 1.00 54.59 109 GLU A CA 1
ATOM 874 C C . GLU A 1 109 ? -24.033 2.810 -33.248 1.00 54.59 109 GLU A C 1
ATOM 876 O O . GLU A 1 109 ? -24.534 3.759 -33.852 1.00 54.59 109 GLU A O 1
ATOM 881 N N . SER A 1 110 ? -22.715 2.748 -33.023 1.00 53.38 110 SER A N 1
ATOM 882 C CA . SER A 1 110 ? -21.785 3.722 -33.606 1.00 53.38 110 SER A CA 1
ATOM 883 C C . SER A 1 110 ? -20.430 3.115 -33.967 1.00 53.38 110 SER A C 1
ATOM 885 O O . SER A 1 110 ? -19.827 2.354 -33.197 1.00 53.38 110 SER A O 1
ATOM 887 N N . ASP A 1 111 ? -19.942 3.500 -35.148 1.00 52.69 111 ASP A N 1
ATOM 888 C CA . ASP A 1 111 ? -18.706 3.005 -35.761 1.00 52.69 111 ASP A CA 1
ATOM 889 C C . ASP A 1 111 ? -17.509 3.993 -35.640 1.00 52.69 111 ASP A C 1
ATOM 891 O O . ASP A 1 111 ? -16.421 3.698 -36.155 1.00 52.69 111 ASP A O 1
ATOM 895 N N . GLY A 1 112 ? -17.677 5.139 -34.954 1.00 49.84 112 GLY A N 1
ATOM 896 C CA . GLY A 1 112 ? -16.670 6.212 -34.762 1.00 49.84 112 GLY A CA 1
ATOM 897 C C . GLY A 1 112 ? -16.025 6.281 -33.363 1.00 49.84 112 GLY A C 1
ATOM 898 O O . GLY A 1 112 ? -16.414 5.531 -32.467 1.00 49.84 112 GLY A O 1
ATOM 899 N N . ASP A 1 113 ? -15.021 7.154 -33.168 1.00 53.09 113 ASP A N 1
ATOM 900 C CA . ASP A 1 113 ? -14.235 7.301 -31.920 1.00 53.09 113 ASP A CA 1
ATOM 901 C C . ASP A 1 113 ? -14.747 8.357 -30.911 1.00 53.09 113 ASP A C 1
ATOM 903 O O . ASP A 1 113 ? -13.993 8.835 -30.062 1.00 53.09 113 ASP A O 1
ATOM 907 N N . GLY A 1 114 ? -16.046 8.669 -30.975 1.00 48.88 114 GLY A N 1
ATOM 908 C CA . GLY A 1 114 ? -16.715 9.687 -30.156 1.00 48.88 114 GLY A CA 1
ATOM 909 C C . GLY A 1 114 ? -16.796 9.400 -28.646 1.00 48.88 114 GLY A C 1
ATOM 910 O O . GLY A 1 114 ? -16.854 8.245 -28.203 1.00 48.88 114 GLY A O 1
ATOM 911 N N . GLU A 1 115 ? -16.819 10.480 -27.858 1.00 49.75 115 GLU A N 1
ATOM 912 C CA . GLU A 1 115 ? -17.004 10.492 -26.399 1.00 49.75 115 GLU A CA 1
ATOM 913 C C . GLU A 1 115 ? -18.496 10.701 -26.063 1.00 49.75 115 GLU A C 1
ATOM 915 O O . GLU A 1 115 ? -19.206 11.418 -26.763 1.00 49.75 115 GLU A O 1
ATOM 920 N N . TYR A 1 116 ? -19.013 10.041 -25.027 1.00 46.81 116 TYR A N 1
ATOM 921 C CA . TYR A 1 116 ? -20.406 10.218 -24.603 1.00 46.81 116 TYR A CA 1
ATOM 922 C C . TYR A 1 116 ? -20.505 10.230 -23.082 1.00 46.81 116 TYR A C 1
ATOM 924 O O . TYR A 1 116 ? -20.043 9.296 -22.419 1.00 46.81 116 TYR A O 1
ATOM 932 N N . GLU A 1 117 ? -21.159 11.249 -22.536 1.00 47.62 117 GLU A N 1
ATOM 933 C CA . GLU A 1 117 ? -21.505 11.327 -21.122 1.00 47.62 117 GLU A CA 1
ATOM 934 C C . GLU A 1 117 ? -23.033 11.309 -20.979 1.00 47.62 117 GLU A C 1
ATOM 936 O O . GLU A 1 117 ? -23.778 12.050 -21.619 1.00 47.62 117 GLU A O 1
ATOM 941 N N . VAL A 1 118 ? -23.542 10.377 -20.173 1.00 48.28 118 VAL A N 1
ATOM 942 C CA . VAL A 1 118 ? -24.978 10.259 -19.911 1.00 48.28 118 VAL A CA 1
ATOM 943 C C . VAL A 1 118 ? -25.172 10.200 -18.409 1.00 48.28 118 VAL A C 1
ATOM 945 O O . VAL A 1 118 ? -25.034 9.136 -17.799 1.00 48.28 118 VAL A O 1
ATOM 948 N N . ASP A 1 119 ? -25.508 11.343 -17.829 1.00 48.94 119 ASP A N 1
ATOM 949 C CA . ASP A 1 119 ? -25.851 11.460 -16.420 1.00 48.94 119 ASP A CA 1
ATOM 950 C C . ASP A 1 119 ? -27.378 11.386 -16.291 1.00 48.94 119 ASP A C 1
ATOM 952 O O . ASP A 1 119 ? -28.125 12.156 -16.888 1.00 48.94 119 ASP A O 1
ATOM 956 N N . ARG A 1 120 ? -27.868 10.372 -15.566 1.00 51.03 120 ARG A N 1
ATOM 957 C CA . ARG A 1 120 ? -29.305 10.194 -15.320 1.00 51.03 120 ARG A CA 1
ATOM 958 C C . ARG A 1 120 ? -29.582 9.940 -13.854 1.00 51.03 120 ARG A C 1
ATOM 960 O O . ARG A 1 120 ? -29.098 8.956 -13.287 1.00 51.03 120 ARG A O 1
ATOM 967 N N . GLU A 1 121 ? -30.421 10.780 -13.265 1.00 49.88 121 GLU A N 1
ATOM 968 C CA . GLU A 1 121 ? -30.913 10.611 -11.900 1.00 49.88 121 GLU A CA 1
ATOM 969 C C . GLU A 1 121 ? -32.420 10.290 -11.929 1.00 49.88 121 GLU A C 1
ATOM 971 O O . GLU A 1 121 ? -33.218 11.006 -12.529 1.00 49.88 121 GLU A O 1
ATOM 976 N N . SER A 1 122 ? -32.818 9.178 -11.298 1.00 48.22 122 SER A N 1
ATOM 977 C CA . SER A 1 122 ? -34.227 8.798 -11.121 1.00 48.22 122 SER A CA 1
ATOM 978 C C . SER A 1 122 ? -34.505 8.409 -9.672 1.00 48.22 122 SER A C 1
ATOM 980 O O . SER A 1 122 ? -33.744 7.661 -9.049 1.00 48.22 122 SER A O 1
ATOM 982 N N . ASP A 1 123 ? -35.613 8.920 -9.137 1.00 49.75 123 ASP A N 1
ATOM 983 C CA . ASP A 1 123 ? -36.074 8.672 -7.766 1.00 49.75 123 ASP A CA 1
ATOM 984 C C . ASP A 1 123 ? -37.109 7.514 -7.664 1.00 49.75 123 ASP A C 1
ATOM 986 O O . ASP A 1 123 ? -37.536 7.175 -6.548 1.00 49.75 123 ASP A O 1
ATOM 990 N N . GLY A 1 124 ? -37.515 6.915 -8.798 1.00 46.25 124 GLY A N 1
ATOM 991 C CA . GLY A 1 124 ? -38.551 5.866 -8.931 1.00 46.25 124 GLY A CA 1
ATOM 992 C C . GLY A 1 124 ? -38.031 4.416 -8.977 1.00 46.25 124 GLY A C 1
ATOM 993 O O . GLY A 1 124 ? -36.830 4.176 -8.851 1.00 46.25 124 GLY A O 1
ATOM 994 N N . ASP A 1 125 ? -38.926 3.423 -9.105 1.00 47.44 125 ASP A N 1
ATOM 995 C CA . ASP A 1 125 ? -38.575 1.987 -9.199 1.00 47.44 125 ASP A CA 1
ATOM 996 C C . ASP A 1 125 ? -38.596 1.390 -10.622 1.00 47.44 125 ASP A C 1
ATOM 998 O O . ASP A 1 125 ? -38.594 0.165 -10.765 1.00 47.44 125 ASP A O 1
ATOM 1002 N N . GLY A 1 126 ? -38.534 2.255 -11.642 1.00 45.34 126 GLY A N 1
ATOM 1003 C CA . GLY A 1 126 ? -38.541 1.903 -13.066 1.00 45.34 126 GLY A CA 1
ATOM 1004 C C . GLY A 1 126 ? -37.419 0.955 -13.516 1.00 45.34 126 GLY A C 1
ATOM 1005 O O . GLY A 1 126 ? -36.331 0.903 -12.928 1.00 45.34 126 GLY A O 1
ATOM 1006 N N . GLU A 1 127 ? -37.701 0.181 -14.566 1.00 44.19 127 GLU A N 1
ATOM 1007 C CA . GLU A 1 127 ? -36.762 -0.755 -15.191 1.00 44.19 127 GLU A CA 1
ATOM 1008 C C . GLU A 1 127 ? -36.132 -0.111 -16.445 1.00 44.19 127 GLU A C 1
ATOM 1010 O O . GLU A 1 127 ? -36.806 0.559 -17.222 1.00 44.19 127 GLU A O 1
ATOM 1015 N N . TYR A 1 128 ? -34.816 -0.278 -16.615 1.00 45.50 128 TYR A N 1
ATOM 1016 C CA . TYR A 1 128 ? -34.048 0.244 -17.752 1.00 45.50 128 TYR A CA 1
ATOM 1017 C C . TYR A 1 128 ? -33.342 -0.914 -18.451 1.00 45.50 128 TYR A C 1
ATOM 1019 O O . TYR A 1 128 ? -32.541 -1.620 -17.822 1.00 45.50 128 TYR A O 1
ATOM 1027 N N . GLU A 1 129 ? -33.602 -1.082 -19.744 1.00 40.78 129 GLU A N 1
ATOM 1028 C CA . GLU A 1 129 ? -32.883 -2.009 -20.615 1.00 40.78 129 GLU A CA 1
ATOM 1029 C C . GLU A 1 129 ? -32.290 -1.211 -21.786 1.00 40.78 129 GLU A C 1
ATOM 1031 O O . GLU A 1 129 ? -32.970 -0.434 -22.436 1.00 40.78 129 GLU A O 1
ATOM 1036 N N . GLY A 1 130 ? -30.989 -1.345 -22.035 1.00 41.34 130 GLY A N 1
ATOM 1037 C CA . GLY A 1 130 ? -30.343 -0.676 -23.164 1.00 41.34 130 GLY A CA 1
ATOM 1038 C C . GLY A 1 130 ? -29.164 -1.493 -23.651 1.00 41.34 130 GLY A C 1
ATOM 1039 O O . GLY A 1 130 ? -28.382 -2.008 -22.838 1.00 41.34 130 GLY A O 1
ATOM 1040 N N . ASN A 1 131 ? -29.047 -1.647 -24.966 1.00 38.44 131 ASN A N 1
ATOM 1041 C CA . ASN A 1 131 ? -28.002 -2.439 -25.584 1.00 38.44 131 ASN A CA 1
ATOM 1042 C C . ASN A 1 131 ? -27.224 -1.567 -26.580 1.00 38.44 131 ASN A C 1
ATOM 1044 O O . ASN A 1 131 ? -27.749 -1.095 -27.579 1.00 38.44 131 ASN A O 1
ATOM 1048 N N . SER A 1 132 ? -25.941 -1.342 -26.298 1.00 41.66 132 SER A N 1
ATOM 1049 C CA . SER A 1 132 ? -25.076 -0.511 -27.139 1.00 41.66 132 SER A CA 1
ATOM 1050 C C . SER A 1 132 ? -23.936 -1.340 -27.733 1.00 41.66 132 SER A C 1
ATOM 1052 O O . SER A 1 132 ? -23.142 -1.922 -26.979 1.00 41.66 132 SER A O 1
ATOM 1054 N N . GLU A 1 133 ? -23.818 -1.384 -29.061 1.00 37.53 133 GLU A N 1
ATOM 1055 C CA . GLU A 1 133 ? -22.697 -2.023 -29.763 1.00 37.53 133 GLU A CA 1
ATOM 1056 C C . GLU A 1 133 ? -21.810 -0.959 -30.435 1.00 37.53 133 GLU A C 1
ATOM 1058 O O . GLU A 1 133 ? -22.243 -0.249 -31.335 1.00 37.53 133 GLU A O 1
ATOM 1063 N N . TYR A 1 134 ? -20.544 -0.863 -30.004 1.00 41.66 134 TYR A N 1
ATOM 1064 C CA . TYR A 1 134 ? -19.558 0.072 -30.566 1.00 41.66 134 TYR A CA 1
ATOM 1065 C C . TYR A 1 134 ? -18.417 -0.668 -31.252 1.00 41.66 134 TYR A C 1
ATOM 1067 O O . TYR A 1 134 ? -17.833 -1.606 -30.687 1.00 41.66 134 TYR A O 1
ATOM 1075 N N . TYR A 1 135 ? -18.020 -0.188 -32.427 1.00 37.62 135 TYR A N 1
ATOM 1076 C CA . TYR A 1 135 ? -16.874 -0.713 -33.167 1.00 37.62 135 TYR A CA 1
ATOM 1077 C C . TYR A 1 135 ? -15.724 0.317 -33.253 1.00 37.62 135 TYR A C 1
ATOM 1079 O O . TYR A 1 135 ? -15.136 0.527 -34.308 1.00 37.62 135 TYR A O 1
ATOM 1087 N N . GLY A 1 136 ? -15.314 0.872 -32.102 1.00 39.38 136 GLY A N 1
ATOM 1088 C CA . GLY A 1 136 ? -14.207 1.834 -31.925 1.00 39.38 136 GLY A CA 1
ATOM 1089 C C . GLY A 1 136 ? -13.618 1.812 -30.499 1.00 39.38 136 GLY A C 1
ATOM 1090 O O . GLY A 1 136 ? -14.168 1.154 -29.617 1.00 39.38 136 GLY A O 1
ATOM 1091 N N . ASP A 1 137 ? -12.457 2.445 -30.264 1.00 37.59 137 ASP A N 1
ATOM 1092 C CA . ASP A 1 137 ? -11.828 2.564 -28.925 1.00 37.59 137 ASP A CA 1
ATOM 1093 C C . ASP A 1 137 ? -12.531 3.706 -28.136 1.00 37.59 137 ASP A C 1
ATOM 1095 O O . ASP A 1 137 ? -11.938 4.764 -27.953 1.00 37.59 137 ASP A O 1
ATOM 1099 N N . ASN A 1 138 ? -13.776 3.507 -27.675 1.00 35.56 138 ASN A N 1
ATOM 1100 C CA . ASN A 1 138 ? -14.558 4.559 -26.985 1.00 35.56 138 ASN A CA 1
ATOM 1101 C C . ASN A 1 138 ? -14.571 4.345 -25.457 1.00 35.56 138 ASN A C 1
ATOM 1103 O O . ASN A 1 138 ? -14.544 3.204 -24.975 1.00 35.56 138 ASN A O 1
ATOM 1107 N N . GLU A 1 139 ? -14.596 5.437 -24.684 1.00 35.50 139 GLU A N 1
ATOM 1108 C CA . GLU A 1 139 ? -14.704 5.438 -23.216 1.00 35.50 139 GLU A CA 1
ATOM 1109 C C . GLU A 1 139 ? -16.195 5.507 -22.812 1.00 35.50 139 GLU A C 1
ATOM 1111 O O . GLU A 1 139 ? -16.883 6.442 -23.189 1.00 35.50 139 GLU A O 1
ATOM 1116 N N . TYR A 1 140 ? -16.699 4.490 -22.092 1.00 32.44 140 TYR A N 1
ATOM 1117 C CA . TYR A 1 140 ? -18.066 4.446 -21.534 1.00 32.44 140 TYR A CA 1
ATOM 1118 C C . TYR A 1 140 ? -17.998 4.852 -20.059 1.00 32.44 140 TYR A C 1
ATOM 1120 O O . TYR A 1 140 ? -17.355 4.135 -19.282 1.00 32.44 140 TYR A O 1
ATOM 1128 N N . ASP A 1 141 ? -18.685 5.920 -19.652 1.00 38.06 141 ASP A N 1
ATOM 1129 C CA . ASP A 1 141 ? -19.022 6.178 -18.248 1.00 38.06 141 ASP A CA 1
ATOM 1130 C C . ASP A 1 141 ? -20.532 5.942 -18.052 1.00 38.06 141 ASP A C 1
ATOM 1132 O O . ASP A 1 141 ? -21.384 6.630 -18.599 1.00 38.06 141 ASP A O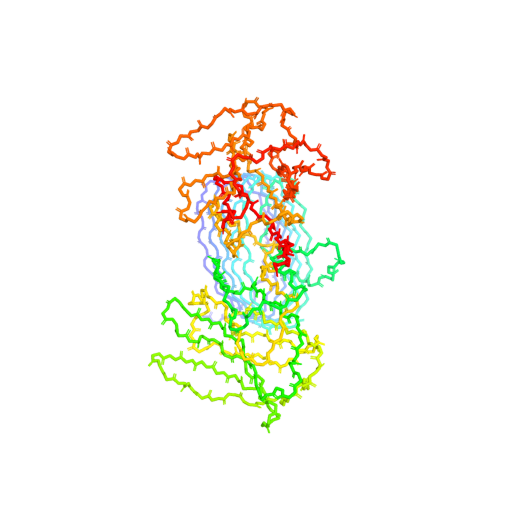 1
ATOM 1136 N N . GLY A 1 142 ? -20.869 4.879 -17.317 1.00 29.97 142 GLY A N 1
ATOM 1137 C CA . GLY A 1 142 ? -22.243 4.513 -16.976 1.00 29.97 142 GLY A CA 1
ATOM 1138 C C . GLY A 1 142 ? -22.274 3.517 -15.815 1.00 29.97 142 GLY A C 1
ATOM 1139 O O . GLY A 1 142 ? -21.667 2.444 -15.882 1.00 29.97 142 GLY A O 1
ATOM 1140 N N . ASP A 1 143 ? -22.951 3.884 -14.724 1.00 38.84 143 ASP A N 1
ATOM 1141 C CA . ASP A 1 143 ? -23.111 3.068 -13.515 1.00 38.84 143 ASP A CA 1
ATOM 1142 C C . ASP A 1 143 ? -24.237 2.039 -13.705 1.00 38.84 143 ASP A C 1
ATOM 1144 O O . ASP A 1 143 ? -25.413 2.388 -13.769 1.00 38.84 143 ASP A O 1
ATOM 1148 N N . SER A 1 144 ? -23.906 0.745 -13.766 1.00 28.31 144 SER A N 1
ATOM 1149 C CA . SER A 1 144 ? -24.897 -0.312 -13.542 1.00 28.31 144 SER A CA 1
ATOM 1150 C C . SER A 1 144 ? -24.297 -1.579 -12.914 1.00 28.31 144 SER A C 1
ATOM 1152 O O . SER A 1 144 ? -23.220 -2.059 -13.264 1.00 28.31 144 SER A O 1
ATOM 1154 N N . GLY A 1 145 ? -25.040 -2.144 -11.957 1.00 29.00 145 GLY A N 1
ATOM 1155 C CA . GLY A 1 145 ? -25.142 -3.593 -11.752 1.00 29.00 145 GLY A CA 1
ATOM 1156 C C . GLY A 1 145 ? -23.934 -4.350 -11.184 1.00 29.00 145 GLY A C 1
ATOM 1157 O O . GLY A 1 145 ? -23.042 -4.823 -11.876 1.00 29.00 145 GLY A O 1
ATOM 1158 N N . TYR A 1 146 ? -23.989 -4.629 -9.886 1.00 26.06 146 TYR A N 1
ATOM 1159 C CA . TYR A 1 146 ? -23.091 -5.518 -9.145 1.00 26.06 146 TYR A CA 1
ATOM 1160 C C . TYR A 1 146 ? -23.074 -6.974 -9.673 1.00 26.06 146 TYR A C 1
ATOM 1162 O O . TYR A 1 146 ? -24.001 -7.743 -9.429 1.00 26.06 146 TYR A O 1
ATOM 1170 N N . GLU A 1 147 ? -21.941 -7.432 -10.219 1.00 25.11 147 GLU A N 1
ATOM 1171 C CA . GLU A 1 147 ? -21.623 -8.867 -10.325 1.00 25.11 147 GLU A CA 1
ATOM 1172 C C . GLU A 1 147 ? -20.456 -9.299 -9.415 1.00 25.11 147 GLU A C 1
ATOM 1174 O O . GLU A 1 147 ? -19.470 -8.597 -9.180 1.00 25.11 147 GLU A O 1
ATOM 1179 N N . ALA A 1 148 ? -20.583 -10.503 -8.851 1.00 25.38 148 ALA A N 1
ATOM 1180 C CA . ALA A 1 148 ? -19.655 -11.072 -7.882 1.00 25.38 148 ALA A CA 1
ATOM 1181 C C . ALA A 1 148 ? -18.300 -11.448 -8.515 1.00 25.38 148 ALA A C 1
ATOM 1183 O O . ALA A 1 148 ? -18.191 -12.416 -9.265 1.00 25.38 148 ALA A O 1
ATOM 1184 N N . VAL A 1 149 ? -17.231 -10.744 -8.132 1.00 29.41 149 VAL A N 1
ATOM 1185 C CA . VAL A 1 149 ? -15.864 -11.018 -8.610 1.00 29.41 149 VAL A CA 1
ATOM 1186 C C . VAL A 1 149 ? -15.300 -12.314 -8.002 1.00 29.41 149 VAL A C 1
ATOM 1188 O O . VAL A 1 149 ? -15.200 -12.467 -6.780 1.00 29.41 149 VAL A O 1
ATOM 1191 N N . GLU A 1 150 ? -14.880 -13.249 -8.862 1.00 25.64 150 GLU A N 1
ATOM 1192 C CA . GLU A 1 150 ? -14.191 -14.488 -8.477 1.00 25.64 150 GLU A CA 1
ATOM 1193 C C . GLU A 1 150 ? -12.853 -14.240 -7.727 1.00 25.64 150 GLU A C 1
ATOM 1195 O O . GLU A 1 150 ? -12.188 -13.226 -7.954 1.00 25.64 150 GLU A O 1
ATOM 1200 N N . PRO A 1 151 ? -12.353 -15.183 -6.891 1.00 26.25 151 PRO A N 1
ATOM 1201 C CA . PRO A 1 151 ? -11.211 -14.974 -5.977 1.00 26.25 151 PRO A CA 1
ATOM 1202 C C . PRO A 1 151 ? -9.816 -14.757 -6.616 1.00 26.25 151 PRO A C 1
ATOM 1204 O O . PRO A 1 151 ? -8.801 -14.919 -5.934 1.00 26.25 151 PRO A O 1
ATOM 1207 N N . GLY A 1 152 ? -9.726 -14.444 -7.911 1.00 26.28 152 GLY A N 1
ATOM 1208 C CA . GLY A 1 152 ? -8.478 -14.356 -8.680 1.00 26.28 152 GLY A CA 1
ATOM 1209 C C . GLY A 1 152 ? -7.947 -12.945 -8.955 1.00 26.28 152 GLY A C 1
ATOM 1210 O O . GLY A 1 152 ? -6.750 -12.804 -9.200 1.00 26.28 152 GLY A O 1
ATOM 1211 N N . ASN A 1 153 ? -8.784 -11.907 -8.869 1.00 32.44 153 ASN A N 1
ATOM 1212 C CA . ASN A 1 153 ? -8.403 -10.519 -9.147 1.00 32.44 153 ASN A CA 1
ATOM 1213 C C . ASN A 1 153 ? -8.648 -9.650 -7.911 1.00 32.44 153 ASN A C 1
ATOM 1215 O O . ASN A 1 153 ? -9.701 -9.045 -7.762 1.00 32.44 153 ASN A O 1
ATOM 1219 N N . ILE A 1 154 ? -7.663 -9.584 -7.012 1.00 33.78 154 ILE A N 1
ATOM 1220 C CA . ILE A 1 154 ? -7.664 -8.600 -5.921 1.00 33.78 154 ILE A CA 1
ATOM 1221 C C . ILE A 1 154 ? -6.796 -7.415 -6.375 1.00 33.78 154 ILE A C 1
ATOM 1223 O O . ILE A 1 154 ? -5.579 -7.589 -6.522 1.00 33.78 154 ILE A O 1
ATOM 1227 N N . PRO A 1 155 ? -7.371 -6.229 -6.628 1.00 33.62 155 PRO A N 1
ATOM 1228 C CA . PRO A 1 155 ? -6.601 -5.053 -6.983 1.00 33.62 155 PRO A CA 1
ATOM 1229 C C . PRO A 1 155 ? -5.904 -4.458 -5.757 1.00 33.62 155 PRO A C 1
ATOM 1231 O O . PRO A 1 155 ? -6.515 -4.308 -4.708 1.00 33.62 155 PRO A O 1
ATOM 1234 N N . PHE A 1 156 ? -4.612 -4.142 -5.919 1.00 38.62 156 PHE A N 1
ATOM 1235 C CA . PHE A 1 156 ? -3.675 -3.616 -4.916 1.00 38.62 156 PHE A CA 1
ATOM 1236 C C . PHE A 1 156 ? -3.584 -4.411 -3.596 1.00 38.62 156 PHE A C 1
ATOM 1238 O O . PHE A 1 156 ? -4.544 -4.720 -2.907 1.00 38.62 156 PHE A O 1
ATOM 1245 N N . THR A 1 157 ? -2.376 -4.761 -3.164 1.00 38.38 157 THR A N 1
ATOM 1246 C CA . THR A 1 157 ? -2.196 -5.394 -1.851 1.00 38.38 157 THR A CA 1
ATOM 1247 C C . THR A 1 157 ? -0.831 -5.014 -1.306 1.00 38.38 157 THR A C 1
ATOM 1249 O O . THR A 1 157 ? 0.148 -5.708 -1.576 1.00 38.38 157 THR A O 1
ATOM 1252 N N . LEU A 1 158 ? -0.735 -3.965 -0.478 1.00 41.06 158 LEU A N 1
ATOM 1253 C CA . LEU A 1 158 ? 0.411 -3.861 0.428 1.00 41.06 158 LEU A CA 1
ATOM 1254 C C . LEU A 1 158 ? 0.210 -4.889 1.547 1.00 41.06 158 LEU A C 1
ATOM 1256 O O . LEU A 1 158 ? -0.215 -4.532 2.635 1.00 41.06 158 LEU A O 1
ATOM 1260 N N . ALA A 1 159 ? 0.455 -6.176 1.282 1.00 41.97 159 ALA A N 1
ATOM 1261 C CA . ALA A 1 159 ? 0.412 -7.207 2.316 1.00 41.97 159 ALA A CA 1
ATOM 1262 C C . ALA A 1 159 ? 1.696 -7.129 3.139 1.00 41.97 159 ALA A C 1
ATOM 1264 O O . ALA A 1 159 ? 2.700 -7.741 2.774 1.00 41.97 159 ALA A O 1
ATOM 1265 N N . LEU A 1 160 ? 1.678 -6.404 4.255 1.00 43.69 160 LEU A N 1
ATOM 1266 C CA . LEU A 1 160 ? 2.755 -6.529 5.222 1.00 43.69 160 LEU A CA 1
ATOM 1267 C C . LEU A 1 160 ? 2.545 -7.821 6.018 1.00 43.69 160 LEU A C 1
ATOM 1269 O O . LEU A 1 160 ? 1.788 -7.851 6.988 1.00 43.69 160 LEU A O 1
ATOM 1273 N N . ASP A 1 161 ? 3.210 -8.890 5.588 1.00 42.12 161 ASP A N 1
ATOM 1274 C CA . ASP A 1 161 ? 3.339 -10.121 6.366 1.00 42.12 161 ASP A CA 1
ATOM 1275 C C . ASP A 1 161 ? 4.372 -9.902 7.481 1.00 42.12 161 ASP A C 1
ATOM 1277 O O . ASP A 1 161 ? 5.557 -9.666 7.222 1.00 42.12 161 ASP A O 1
ATOM 1281 N N . VAL A 1 162 ? 3.904 -9.930 8.728 1.00 43.53 162 VAL A N 1
ATOM 1282 C CA . VAL A 1 162 ? 4.739 -9.879 9.930 1.00 43.53 162 VAL A CA 1
ATOM 1283 C C . VAL A 1 162 ? 4.317 -10.972 10.887 1.00 43.53 162 VAL A C 1
ATOM 1285 O O . VAL A 1 162 ? 3.797 -10.746 11.979 1.00 43.53 162 VAL A O 1
ATOM 1288 N N . ALA A 1 163 ? 4.606 -12.205 10.495 1.00 36.59 163 ALA A N 1
ATOM 1289 C CA . ALA A 1 163 ? 4.658 -13.301 11.442 1.00 36.59 163 ALA A CA 1
ATOM 1290 C C . ALA A 1 163 ? 5.840 -13.109 12.424 1.00 36.59 163 ALA A C 1
ATOM 1292 O O . ALA A 1 163 ? 6.937 -13.621 12.211 1.00 36.59 163 ALA A O 1
ATOM 1293 N N . HIS A 1 164 ? 5.521 -12.418 13.527 1.00 39.72 164 HIS A N 1
ATOM 1294 C CA . HIS A 1 164 ? 6.211 -12.207 14.811 1.00 39.72 164 HIS A CA 1
ATOM 1295 C C . HIS A 1 164 ? 6.789 -10.803 15.058 1.00 39.72 164 HIS A C 1
ATOM 1297 O O . HIS A 1 164 ? 7.857 -10.434 14.578 1.00 39.72 164 HIS A O 1
ATOM 1303 N N . ASN A 1 165 ? 6.150 -10.109 16.010 1.00 45.28 165 ASN A N 1
ATOM 1304 C CA . ASN A 1 165 ? 6.803 -9.155 16.910 1.00 45.28 165 ASN A CA 1
ATOM 1305 C C . ASN A 1 165 ? 7.236 -7.799 16.323 1.00 45.28 165 ASN A C 1
ATOM 1307 O O . ASN A 1 165 ? 8.235 -7.236 16.778 1.00 45.28 165 ASN A O 1
ATOM 1311 N N . ARG A 1 166 ? 6.478 -7.198 15.389 1.00 55.09 166 ARG A N 1
ATOM 1312 C CA . ARG A 1 166 ? 6.658 -5.749 15.189 1.00 55.09 166 ARG A CA 1
ATOM 1313 C C . ARG A 1 166 ? 6.205 -5.000 16.440 1.00 55.09 166 ARG A C 1
ATOM 1315 O O . ARG A 1 166 ? 5.086 -5.237 16.901 1.00 55.09 166 ARG A O 1
ATOM 1322 N N . PRO A 1 167 ? 7.070 -4.144 17.011 1.00 69.62 167 PRO A N 1
ATOM 1323 C CA . PRO A 1 167 ? 6.707 -3.370 18.174 1.00 69.62 167 PRO A CA 1
ATOM 1324 C C . PRO A 1 167 ? 5.582 -2.427 17.777 1.00 69.62 167 PRO A C 1
ATOM 1326 O O . PRO A 1 167 ? 5.661 -1.693 16.797 1.00 69.62 167 PRO A O 1
ATOM 1329 N N . VAL A 1 168 ? 4.518 -2.513 18.549 1.00 81.56 168 VAL A N 1
ATOM 1330 C CA . VAL A 1 168 ? 3.460 -1.525 18.597 1.00 81.56 168 VAL A CA 1
ATOM 1331 C C . VAL A 1 168 ? 3.966 -0.409 19.536 1.00 81.56 168 VAL A C 1
ATOM 1333 O O . VAL A 1 168 ? 4.553 -0.752 20.571 1.00 81.56 168 VAL A O 1
ATOM 1336 N N . PRO A 1 169 ? 3.850 0.890 19.190 1.00 90.25 169 PRO A N 1
ATOM 1337 C CA . PRO A 1 169 ? 3.057 1.474 18.105 1.00 90.25 169 PRO A CA 1
ATOM 1338 C C . PRO A 1 169 ? 3.627 1.233 16.703 1.00 90.25 169 PRO A C 1
ATOM 1340 O O . PRO A 1 169 ? 4.827 1.356 16.462 1.00 90.25 169 PRO A O 1
ATOM 1343 N N . TYR A 1 170 ? 2.735 0.935 15.763 1.00 84.12 170 TYR A N 1
ATOM 1344 C CA . TYR A 1 170 ? 3.048 0.735 14.356 1.00 84.12 170 TYR A CA 1
ATOM 1345 C C . TYR A 1 170 ? 2.487 1.885 13.517 1.00 84.12 170 TYR A C 1
ATOM 1347 O O . TYR A 1 170 ? 1.288 2.152 13.565 1.00 84.12 170 TYR A O 1
ATOM 1355 N N . HIS A 1 171 ? 3.347 2.519 12.719 1.00 82.44 171 HIS A N 1
ATOM 1356 C CA . HIS A 1 171 ? 2.992 3.623 11.828 1.00 82.44 171 HIS A CA 1
ATOM 1357 C C . HIS A 1 171 ? 3.130 3.197 10.363 1.00 82.44 171 HIS A C 1
ATOM 1359 O O . HIS A 1 171 ? 4.148 2.624 9.965 1.00 82.44 171 HIS A O 1
ATOM 1365 N N . LEU A 1 172 ? 2.129 3.515 9.547 1.00 76.94 172 LEU A N 1
ATOM 1366 C CA . LEU A 1 172 ? 2.156 3.346 8.098 1.00 76.94 172 LEU A CA 1
ATOM 1367 C C . LEU A 1 172 ? 1.761 4.667 7.424 1.00 76.94 172 LEU A C 1
ATOM 1369 O O . LEU A 1 172 ? 0.618 5.093 7.577 1.00 76.94 172 LEU A O 1
ATOM 1373 N N . PRO A 1 173 ? 2.667 5.304 6.664 1.00 71.19 173 PRO A N 1
ATOM 1374 C CA . PRO A 1 173 ? 2.301 6.405 5.781 1.00 71.19 173 PRO A CA 1
ATOM 1375 C C . PRO A 1 173 ? 1.310 5.932 4.710 1.00 71.19 173 PRO A C 1
ATOM 1377 O O . PRO A 1 173 ? 1.585 4.970 3.991 1.00 71.19 173 PRO A O 1
ATOM 1380 N N . LEU A 1 174 ? 0.178 6.619 4.594 1.00 73.50 174 LEU A N 1
ATOM 1381 C CA . LEU A 1 174 ? -0.837 6.407 3.563 1.00 73.50 174 LEU A CA 1
ATOM 1382 C C . LEU A 1 174 ? -0.568 7.410 2.440 1.00 73.50 174 LEU A C 1
ATOM 1384 O O . LEU A 1 174 ? -1.213 8.447 2.335 1.00 73.50 174 LEU A O 1
ATOM 1388 N N . VAL A 1 175 ? 0.475 7.137 1.652 1.00 57.56 175 VAL A N 1
ATOM 1389 C CA . VAL A 1 175 ? 1.041 8.086 0.672 1.00 57.56 175 VAL A CA 1
ATOM 1390 C C . VAL A 1 175 ? 0.066 8.519 -0.426 1.00 57.56 175 VAL A C 1
ATOM 1392 O O . VAL A 1 175 ? 0.263 9.580 -1.006 1.00 57.56 175 VAL A O 1
ATOM 1395 N N . ASN A 1 176 ? -0.989 7.738 -0.665 1.00 58.91 176 ASN A N 1
ATOM 1396 C CA . ASN A 1 176 ? -2.041 8.048 -1.634 1.00 58.91 176 ASN A CA 1
ATOM 1397 C C . ASN A 1 176 ? -3.327 8.566 -0.960 1.00 58.91 176 ASN A C 1
ATOM 1399 O O . ASN A 1 176 ? -4.377 8.627 -1.590 1.00 58.91 176 ASN A O 1
ATOM 1403 N N . GLY A 1 177 ? -3.264 8.907 0.329 1.00 72.69 177 GLY A N 1
ATOM 1404 C CA . GLY A 1 177 ? -4.428 9.294 1.117 1.00 72.69 177 GLY A CA 1
ATOM 1405 C C . GLY A 1 177 ? -5.324 8.113 1.501 1.00 72.69 177 GLY A C 1
ATOM 1406 O O . GLY A 1 177 ? -4.947 6.945 1.402 1.00 72.69 177 GLY A O 1
ATOM 1407 N N . PHE A 1 178 ? -6.522 8.413 1.991 1.00 82.06 178 PHE A N 1
ATOM 1408 C CA . PHE A 1 178 ? -7.526 7.407 2.344 1.00 82.06 178 PHE A CA 1
ATOM 1409 C C . PHE A 1 178 ? -8.928 7.952 2.053 1.00 82.06 178 PHE A C 1
ATOM 1411 O O . PHE A 1 178 ? -9.690 8.291 2.957 1.00 82.06 178 PHE A O 1
ATOM 1418 N N . VAL A 1 179 ? -9.196 8.122 0.761 1.00 79.94 179 VAL A N 1
ATOM 1419 C CA . VAL A 1 179 ? -10.427 8.685 0.176 1.00 79.94 179 VAL A CA 1
ATOM 1420 C C . VAL A 1 179 ? -11.362 7.549 -0.279 1.00 79.94 179 VAL A C 1
ATOM 1422 O O . VAL A 1 179 ? -10.969 6.390 -0.117 1.00 79.94 179 VAL A O 1
ATOM 1425 N N . PRO A 1 180 ? -12.584 7.813 -0.785 1.00 80.44 180 PRO A N 1
ATOM 1426 C CA . PRO A 1 180 ? -13.511 6.755 -1.169 1.00 80.44 180 PRO A CA 1
ATOM 1427 C C . PRO A 1 180 ? -12.861 5.740 -2.107 1.00 80.44 180 PRO A C 1
ATOM 1429 O O . PRO A 1 180 ? -12.003 6.091 -2.917 1.00 80.44 180 PRO A O 1
ATOM 1432 N N . GLY A 1 181 ? -13.195 4.464 -1.918 1.00 68.50 181 GLY A N 1
ATOM 1433 C CA . GLY A 1 181 ? -12.584 3.384 -2.685 1.00 68.50 181 GLY A CA 1
ATOM 1434 C C . GLY A 1 181 ? -11.186 2.977 -2.211 1.00 68.50 181 GLY A C 1
ATOM 1435 O O . GLY A 1 181 ? -10.436 2.342 -2.951 1.00 68.50 181 GLY A O 1
ATOM 1436 N N . TYR A 1 182 ? -10.805 3.332 -0.982 1.00 76.25 182 TYR A N 1
ATOM 1437 C CA . TYR A 1 182 ? -9.655 2.760 -0.282 1.00 76.25 182 TYR A CA 1
ATOM 1438 C C . TYR A 1 182 ? -10.095 1.878 0.886 1.00 76.25 182 TYR A C 1
ATOM 1440 O O . TYR A 1 182 ? -11.064 2.165 1.583 1.00 76.25 182 TYR A O 1
ATOM 1448 N N . GLU A 1 183 ? -9.325 0.827 1.157 1.00 83.12 183 GLU A N 1
ATOM 1449 C CA . GLU A 1 183 ? -9.549 -0.094 2.265 1.00 83.12 183 GLU A CA 1
ATOM 1450 C C . GLU A 1 183 ? -8.248 -0.395 3.022 1.00 83.12 183 GLU A C 1
ATOM 1452 O O . GLU A 1 183 ? -7.176 -0.597 2.445 1.00 83.12 183 GLU A O 1
ATOM 1457 N N . VAL A 1 184 ? -8.350 -0.455 4.351 1.00 86.69 184 VAL A N 1
ATOM 1458 C CA . VAL A 1 184 ? -7.330 -1.021 5.235 1.00 86.69 184 VAL A CA 1
ATOM 1459 C C . VAL A 1 184 ? -7.882 -2.270 5.911 1.00 86.69 184 VAL A C 1
ATOM 1461 O O . VAL A 1 184 ? -8.896 -2.221 6.604 1.00 86.69 184 VAL A O 1
ATOM 1464 N N . VAL A 1 185 ? -7.157 -3.380 5.795 1.00 83.56 185 VAL A N 1
ATOM 1465 C CA . VAL A 1 185 ? -7.439 -4.639 6.487 1.00 83.56 185 VAL A CA 1
ATOM 1466 C C . VAL A 1 185 ? -6.347 -4.930 7.503 1.00 83.56 185 VAL A C 1
ATOM 1468 O O . VAL A 1 185 ? -5.191 -5.161 7.153 1.00 83.56 185 VAL A O 1
ATOM 1471 N N . VAL A 1 186 ? -6.723 -5.003 8.773 1.00 88.12 186 VAL A N 1
ATOM 1472 C CA . VAL A 1 186 ? -5.845 -5.399 9.874 1.00 88.12 186 VAL A CA 1
ATOM 1473 C C . VAL A 1 186 ? -6.228 -6.795 10.340 1.00 88.12 186 VAL A C 1
ATOM 1475 O O . VAL A 1 186 ? -7.321 -7.011 10.860 1.00 88.12 186 VAL A O 1
ATOM 1478 N N . VAL A 1 187 ? -5.311 -7.746 10.204 1.00 85.00 187 VAL A N 1
ATOM 1479 C CA . VAL A 1 187 ? -5.428 -9.079 10.796 1.00 85.00 187 VAL A CA 1
ATOM 1480 C C . VAL A 1 187 ? -4.404 -9.205 11.907 1.00 85.00 187 VAL A C 1
ATOM 1482 O O . VAL A 1 187 ? -3.217 -8.923 11.726 1.00 85.00 187 VAL A O 1
ATOM 1485 N N . GLY A 1 188 ? -4.846 -9.647 13.072 1.00 88.69 188 GLY A N 1
ATOM 1486 C CA . GLY A 1 188 ? -3.989 -9.697 14.241 1.00 88.69 188 GLY A CA 1
ATOM 1487 C C . GLY A 1 188 ? -4.563 -10.540 15.357 1.00 88.69 188 GLY A C 1
ATOM 1488 O O . GLY A 1 188 ? -5.540 -11.264 15.178 1.00 88.69 188 GLY A O 1
ATOM 1489 N N . GLN A 1 189 ? -3.939 -10.427 16.520 1.00 91.00 189 GLN A N 1
ATOM 1490 C CA . GLN A 1 189 ? -4.400 -11.048 17.749 1.00 91.00 189 GLN A CA 1
ATOM 1491 C C . GLN A 1 189 ? -4.489 -9.995 18.847 1.00 91.00 189 GLN A C 1
ATOM 1493 O O . GLN A 1 189 ? -3.579 -9.181 19.031 1.00 91.00 189 GLN A O 1
ATOM 1498 N N . VAL A 1 190 ? -5.585 -10.017 19.598 1.00 95.12 190 VAL A N 1
ATOM 1499 C CA . VAL A 1 190 ? -5.675 -9.268 20.849 1.00 95.12 190 VAL A CA 1
ATOM 1500 C C . VAL A 1 190 ? -4.747 -9.936 21.859 1.00 95.12 190 VAL A C 1
ATOM 1502 O O . VAL A 1 190 ? -4.872 -11.137 22.105 1.00 95.12 190 VAL A O 1
ATOM 1505 N N . GLN A 1 191 ? -3.836 -9.186 22.478 1.00 93.31 191 GLN A N 1
ATOM 1506 C CA . GLN A 1 191 ? -2.920 -9.768 23.462 1.00 93.31 191 GLN A CA 1
ATOM 1507 C C . GLN A 1 191 ? -3.684 -10.348 24.667 1.00 93.31 191 GLN A C 1
ATOM 1509 O O . GLN A 1 191 ? -4.779 -9.902 25.027 1.00 93.31 191 GLN A O 1
ATOM 1514 N N . HIS A 1 192 ? -3.110 -11.361 25.316 1.00 90.88 192 HIS A N 1
ATOM 1515 C CA . HIS A 1 192 ? -3.674 -11.893 26.556 1.00 90.88 192 HIS A CA 1
ATOM 1516 C C . HIS A 1 192 ? -3.688 -10.812 27.646 1.00 90.88 192 HIS A C 1
ATOM 1518 O O . HIS A 1 192 ? -2.681 -10.149 27.875 1.00 90.88 192 HIS A O 1
ATOM 1524 N N . GLY A 1 193 ? -4.828 -10.649 28.325 1.00 92.06 193 GLY A N 1
ATOM 1525 C CA . GLY A 1 193 ? -4.997 -9.619 29.357 1.00 92.06 193 GLY A CA 1
ATOM 1526 C C . GLY A 1 193 ? -5.059 -8.183 28.822 1.00 92.06 193 GLY A C 1
ATOM 1527 O O . GLY A 1 193 ? -4.826 -7.260 29.590 1.00 92.06 193 GLY A O 1
ATOM 1528 N N . ALA A 1 194 ? -5.333 -7.990 27.527 1.00 94.44 194 ALA A N 1
ATOM 1529 C CA . ALA A 1 194 ? -5.453 -6.667 26.922 1.00 94.44 194 ALA A CA 1
ATOM 1530 C C . ALA A 1 194 ? -6.541 -5.808 27.584 1.00 94.44 194 ALA A C 1
ATOM 1532 O O . ALA A 1 194 ? -7.693 -6.233 27.678 1.00 94.44 194 ALA A O 1
ATOM 1533 N N . ASP A 1 195 ? -6.190 -4.565 27.920 1.00 96.38 195 ASP A N 1
ATOM 1534 C CA . ASP A 1 195 ? -7.157 -3.553 28.353 1.00 96.38 195 ASP A CA 1
ATOM 1535 C C . ASP A 1 195 ? -7.790 -2.853 27.143 1.00 96.38 195 ASP A C 1
ATOM 1537 O O . ASP A 1 195 ? -9.009 -2.662 27.080 1.00 96.38 195 ASP A O 1
ATOM 1541 N N . ARG A 1 196 ? -6.958 -2.469 26.162 1.00 97.50 196 ARG A N 1
ATOM 1542 C CA . ARG A 1 196 ? -7.377 -1.818 24.912 1.00 97.50 196 ARG A CA 1
ATOM 1543 C C . ARG A 1 196 ? -6.286 -1.840 23.842 1.00 97.50 196 ARG A C 1
ATOM 1545 O O . ARG A 1 196 ? -5.097 -1.904 24.149 1.00 97.50 196 ARG A O 1
ATOM 1552 N N . PHE A 1 197 ? -6.695 -1.658 22.595 1.00 97.81 197 PHE A N 1
ATOM 1553 C CA . PHE A 1 197 ? -5.824 -1.209 21.505 1.00 97.81 197 PHE A CA 1
ATOM 1554 C C . PHE A 1 197 ? -6.587 -0.215 20.633 1.00 97.81 197 PHE A C 1
ATOM 1556 O O . PHE A 1 197 ? -7.797 -0.057 20.800 1.00 97.81 197 PHE A O 1
ATOM 1563 N N . HIS A 1 198 ? -5.908 0.477 19.730 1.00 98.44 198 HIS A N 1
ATOM 1564 C CA . HIS A 1 198 ? -6.567 1.364 18.788 1.00 98.44 198 HIS A CA 1
ATOM 1565 C C . HIS A 1 198 ? -5.916 1.360 17.412 1.00 98.44 198 HIS A C 1
ATOM 1567 O O . HIS A 1 198 ? -4.735 1.054 17.267 1.00 98.44 198 HIS A O 1
ATOM 1573 N N . ILE A 1 199 ? -6.736 1.708 16.427 1.00 98.19 199 ILE A N 1
ATOM 1574 C CA . ILE A 1 199 ? -6.353 2.002 15.055 1.00 98.19 199 ILE A CA 1
ATOM 1575 C C . ILE A 1 199 ? -6.764 3.456 14.807 1.00 98.19 199 ILE A C 1
ATOM 1577 O O . ILE A 1 199 ? -7.935 3.792 14.986 1.00 98.19 199 ILE A O 1
ATOM 1581 N N . ASN A 1 200 ? -5.816 4.312 14.439 1.00 98.38 200 ASN A N 1
ATOM 1582 C CA . ASN A 1 200 ? -6.067 5.700 14.071 1.00 98.38 200 ASN A CA 1
ATOM 1583 C C . ASN A 1 200 ? -5.777 5.917 12.592 1.00 98.38 200 ASN A C 1
ATOM 1585 O O . ASN A 1 200 ? -4.729 5.500 12.100 1.00 98.38 200 ASN A O 1
ATOM 1589 N N . LEU A 1 201 ? -6.662 6.660 11.940 1.00 97.12 201 LEU A N 1
ATOM 1590 C CA . LEU A 1 201 ? -6.366 7.403 10.724 1.00 97.12 201 LEU A CA 1
ATOM 1591 C C . LEU A 1 201 ? -6.018 8.834 11.129 1.00 97.12 201 LEU A C 1
ATOM 1593 O O . LEU A 1 201 ? -6.828 9.521 11.757 1.00 97.12 201 LEU A O 1
ATOM 1597 N N . GLU A 1 202 ? -4.799 9.257 10.818 1.00 95.81 202 GLU A N 1
ATOM 1598 C CA . GLU A 1 202 ? -4.204 10.507 11.284 1.00 95.81 202 GLU A CA 1
ATOM 1599 C C . GLU A 1 202 ? -3.876 11.436 10.118 1.00 95.81 202 GLU A C 1
ATOM 1601 O O . GLU A 1 202 ? -3.509 10.991 9.024 1.00 95.81 202 GLU A O 1
ATOM 1606 N N . SER A 1 203 ? -3.983 12.740 10.365 1.00 90.94 203 SER A N 1
ATOM 1607 C CA . SER A 1 203 ? -3.499 13.761 9.441 1.00 90.94 203 SER A CA 1
ATOM 1608 C C . SER A 1 203 ? -1.991 13.980 9.563 1.00 90.94 203 SER A C 1
ATOM 1610 O O . SER A 1 203 ? -1.336 13.529 10.507 1.00 90.94 203 SER A O 1
ATOM 1612 N N . SER A 1 204 ? -1.432 14.757 8.636 1.00 83.38 204 SER A N 1
ATOM 1613 C CA . SER A 1 204 ? -0.041 15.222 8.699 1.00 83.38 204 SER A CA 1
ATOM 1614 C C . SER A 1 204 ? 0.270 16.080 9.939 1.00 83.38 204 SER A C 1
ATOM 1616 O O . SER A 1 204 ? 1.429 16.180 10.340 1.00 83.38 204 SER A O 1
ATOM 1618 N N . THR A 1 205 ? -0.750 16.664 10.579 1.00 85.25 205 THR A N 1
ATOM 1619 C CA . THR A 1 205 ? -0.640 17.466 11.811 1.00 85.25 205 THR A CA 1
ATOM 1620 C C . THR A 1 205 ? -0.900 16.664 13.089 1.00 85.25 205 THR A C 1
ATOM 1622 O O . THR A 1 205 ? -0.931 17.252 14.169 1.00 85.25 205 THR A O 1
ATOM 1625 N N . GLN A 1 206 ? -1.037 15.335 12.992 1.00 84.00 206 GLN A N 1
ATOM 1626 C CA . GLN A 1 206 ? -1.348 14.422 14.105 1.00 84.00 206 GLN A CA 1
ATOM 1627 C C . GLN A 1 206 ? -2.750 14.604 14.713 1.00 84.00 206 GLN A C 1
ATOM 1629 O O . GLN A 1 206 ? -3.005 14.152 15.836 1.00 84.00 206 GLN A O 1
ATOM 1634 N N . ASP A 1 207 ? -3.677 15.233 13.985 1.00 94.88 207 ASP A N 1
ATOM 1635 C CA . ASP A 1 207 ? -5.096 15.104 14.310 1.00 94.88 207 ASP A CA 1
ATOM 1636 C C . ASP A 1 207 ? -5.556 13.677 13.997 1.00 94.88 207 ASP A C 1
ATOM 1638 O O . ASP A 1 207 ? -5.096 13.057 13.037 1.00 94.88 207 ASP A O 1
ATOM 1642 N N . VAL A 1 208 ? -6.468 13.145 14.810 1.00 97.56 208 VAL A N 1
ATOM 1643 C CA . VAL A 1 208 ? -7.034 11.807 14.605 1.00 97.56 208 VAL A CA 1
ATOM 1644 C C . VAL A 1 208 ? -8.361 11.975 13.882 1.00 97.56 208 VAL A C 1
ATOM 1646 O O . VAL A 1 208 ? -9.373 12.302 14.505 1.00 97.56 208 VAL A O 1
ATOM 1649 N N . ILE A 1 209 ? -8.350 11.756 12.570 1.00 97.44 209 ILE A N 1
ATOM 1650 C CA . ILE A 1 209 ? -9.533 11.864 11.710 1.00 97.44 209 ILE A CA 1
ATOM 1651 C C . ILE A 1 209 ? -10.539 10.771 12.074 1.00 97.44 209 ILE A C 1
ATOM 1653 O O . ILE A 1 209 ? -11.723 11.054 12.266 1.00 97.44 209 ILE A O 1
ATOM 1657 N N . PHE A 1 210 ? -10.053 9.545 12.278 1.00 98.38 210 PHE A N 1
ATOM 1658 C CA . PHE A 1 210 ? -10.853 8.423 12.756 1.00 98.38 210 PHE A CA 1
ATOM 1659 C C . PHE A 1 210 ? -10.082 7.603 13.785 1.00 98.38 210 PHE A C 1
ATOM 1661 O O . PHE A 1 210 ? -8.992 7.110 13.516 1.00 98.38 210 PHE A O 1
ATOM 1668 N N . HIS A 1 211 ? -10.659 7.458 14.973 1.00 98.62 211 HIS A N 1
ATOM 1669 C CA . HIS A 1 211 ? -10.168 6.614 16.052 1.00 98.62 211 HIS A CA 1
ATOM 1670 C C . HIS A 1 211 ? -11.075 5.398 16.180 1.00 98.62 211 HIS A C 1
ATOM 1672 O O . HIS A 1 211 ? -12.260 5.562 16.450 1.00 98.62 211 HIS A O 1
ATOM 1678 N N . PHE A 1 212 ? -10.528 4.194 16.068 1.00 98.69 212 PHE A N 1
ATOM 1679 C CA . PHE A 1 212 ? -11.230 2.943 16.338 1.00 98.69 212 PHE A CA 1
ATOM 1680 C C . PHE A 1 212 ? -10.575 2.245 17.530 1.00 98.69 212 PHE A C 1
ATOM 1682 O O . PHE A 1 212 ? -9.438 1.785 17.440 1.00 98.69 212 PHE A O 1
ATOM 1689 N N . ASN A 1 213 ? -11.267 2.174 18.669 1.00 98.44 213 ASN A N 1
ATOM 1690 C CA . ASN A 1 213 ? -10.668 1.764 19.938 1.00 98.44 213 ASN A CA 1
ATOM 1691 C C . ASN A 1 213 ? -11.504 0.724 20.696 1.00 98.44 213 ASN A C 1
ATOM 1693 O O . ASN A 1 213 ? -12.354 1.081 21.518 1.00 98.44 213 ASN A O 1
ATOM 1697 N N . PRO A 1 214 ? -11.230 -0.574 20.482 1.00 98.06 214 PRO A N 1
ATOM 1698 C CA . PRO A 1 214 ? -11.718 -1.639 21.348 1.00 98.06 214 PRO A CA 1
ATOM 1699 C C . PRO A 1 214 ?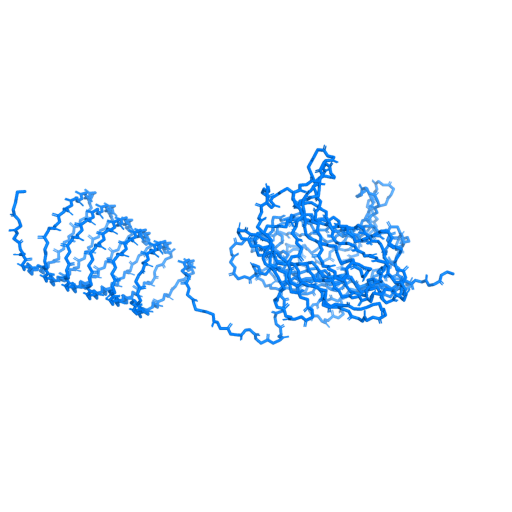 -11.191 -1.486 22.781 1.00 98.06 214 PRO A C 1
ATOM 1701 O O . PRO A 1 214 ? -9.980 -1.457 23.016 1.00 98.06 214 PRO A O 1
ATOM 1704 N N . ARG A 1 215 ? -12.112 -1.397 23.747 1.00 97.62 215 ARG A N 1
ATOM 1705 C CA . ARG A 1 215 ? -11.852 -1.335 25.192 1.00 97.62 215 ARG A CA 1
ATOM 1706 C C . ARG A 1 215 ? -12.472 -2.564 25.854 1.00 97.62 215 ARG A C 1
ATOM 1708 O O . ARG A 1 215 ? -13.691 -2.664 25.986 1.00 97.62 215 ARG A O 1
ATOM 1715 N N . PHE A 1 216 ? -11.633 -3.505 26.274 1.00 96.12 216 PHE A N 1
ATOM 1716 C CA . PHE A 1 216 ? -12.078 -4.806 26.779 1.00 96.12 216 PHE A CA 1
ATOM 1717 C C . PHE A 1 216 ? -12.667 -4.715 28.189 1.00 96.12 216 PHE A C 1
ATOM 1719 O O . PHE A 1 216 ? -13.642 -5.405 28.478 1.00 96.12 216 PHE A O 1
ATOM 1726 N N . ASN A 1 217 ? -12.146 -3.815 29.028 1.00 93.31 217 ASN A N 1
ATOM 1727 C CA . ASN A 1 217 ? -12.672 -3.580 30.379 1.00 93.31 217 ASN A CA 1
ATOM 1728 C C . ASN A 1 217 ? -14.066 -2.937 30.370 1.00 93.31 217 ASN A C 1
ATOM 1730 O O . ASN A 1 217 ? -14.888 -3.238 31.231 1.00 93.31 217 ASN A O 1
ATOM 1734 N N . ASP A 1 218 ? -14.336 -2.091 29.375 1.00 93.62 218 ASP A N 1
ATOM 1735 C CA . ASP A 1 218 ? -15.621 -1.403 29.221 1.00 93.62 218 ASP A CA 1
ATOM 1736 C C . ASP A 1 218 ? -16.628 -2.228 28.397 1.00 93.62 218 ASP A C 1
ATOM 1738 O O . ASP A 1 218 ? -17.816 -1.912 28.374 1.00 93.62 218 ASP A O 1
ATOM 1742 N N . GLY A 1 219 ? -16.169 -3.267 27.688 1.00 95.31 219 GLY A N 1
ATOM 1743 C CA . GLY A 1 219 ? -17.013 -4.083 26.815 1.00 95.31 219 GLY A CA 1
ATOM 1744 C C . GLY A 1 219 ? -17.524 -3.342 25.574 1.00 95.31 219 GLY A C 1
ATOM 1745 O O . GLY A 1 219 ? -18.589 -3.686 25.058 1.00 95.31 219 GLY A O 1
ATOM 1746 N N . VAL A 1 220 ? -16.786 -2.340 25.079 1.00 96.75 220 VAL A N 1
ATOM 1747 C CA . VAL A 1 220 ? -17.204 -1.494 23.945 1.00 96.75 220 VAL A CA 1
ATOM 1748 C C . VAL A 1 220 ? -16.083 -1.256 22.939 1.00 96.75 220 VAL A C 1
ATOM 1750 O O . VAL A 1 220 ? -14.899 -1.337 23.264 1.00 96.75 220 VAL A O 1
ATOM 1753 N N . ILE A 1 221 ? -16.462 -0.892 21.716 1.00 98.06 221 ILE A N 1
ATOM 1754 C CA . ILE A 1 221 ? -15.559 -0.309 20.722 1.00 98.06 221 ILE A CA 1
ATOM 1755 C C . ILE A 1 221 ? -15.929 1.164 20.565 1.00 98.06 221 ILE A C 1
ATOM 1757 O O . ILE A 1 221 ? -17.011 1.499 20.076 1.00 98.06 221 ILE A O 1
ATOM 1761 N N . VAL A 1 222 ? -15.031 2.042 21.003 1.00 98.38 222 VAL A N 1
ATOM 1762 C CA . VAL A 1 222 ? -15.218 3.491 20.918 1.00 98.38 222 VAL A CA 1
ATOM 1763 C C . VAL A 1 222 ? -14.750 3.993 19.563 1.00 98.38 222 VAL A C 1
ATOM 1765 O O . VAL A 1 222 ? -13.649 3.647 19.133 1.00 98.38 222 VAL A O 1
ATOM 1768 N N . ARG A 1 223 ? -15.566 4.837 18.926 1.00 98.50 223 ARG A N 1
ATOM 1769 C CA . ARG A 1 223 ? -15.158 5.636 17.771 1.00 98.50 223 ARG A CA 1
ATOM 1770 C C . ARG A 1 223 ? -15.214 7.111 18.088 1.00 98.50 223 ARG A C 1
ATOM 1772 O O . ARG A 1 223 ? -16.094 7.552 18.830 1.00 98.50 223 ARG A O 1
ATOM 1779 N N . ASN A 1 224 ? -14.248 7.862 17.581 1.00 98.62 224 ASN A N 1
ATOM 1780 C CA . ASN A 1 224 ? -14.194 9.305 17.772 1.00 98.62 224 ASN A CA 1
ATOM 1781 C C . ASN A 1 224 ? -13.230 9.953 16.767 1.00 98.62 224 ASN A C 1
ATOM 1783 O O . ASN A 1 224 ? -12.540 9.266 16.018 1.00 98.62 224 ASN A O 1
ATOM 1787 N N . SER A 1 225 ? -13.139 11.276 16.824 1.00 98.38 225 SER A N 1
ATOM 1788 C CA . SER A 1 225 ? -12.111 12.077 16.169 1.00 98.38 225 SER A CA 1
ATOM 1789 C C . SER A 1 225 ? -11.476 13.012 17.198 1.00 98.38 225 SER A C 1
ATOM 1791 O O . SER A 1 225 ? -12.112 13.387 18.192 1.00 98.38 225 SER A O 1
ATOM 1793 N N . LYS A 1 226 ? -10.219 13.386 16.975 1.00 97.50 226 LYS A N 1
ATOM 1794 C CA . LYS A 1 226 ? -9.470 14.318 17.818 1.00 97.50 226 LYS A CA 1
ATOM 1795 C C . LYS A 1 226 ? -8.915 15.435 16.952 1.00 97.50 226 LYS A C 1
ATOM 1797 O O . LYS A 1 226 ? -8.076 15.167 16.101 1.00 97.50 226 LYS A O 1
ATOM 1802 N N . PHE A 1 227 ? -9.331 16.665 17.226 1.00 94.38 227 PHE A N 1
ATOM 1803 C CA . PHE A 1 227 ? -8.904 17.847 16.483 1.00 94.38 227 PHE A CA 1
ATOM 1804 C C . PHE A 1 227 ? -8.313 18.874 17.437 1.00 94.38 227 PHE A C 1
ATOM 1806 O O . PHE A 1 227 ? -8.860 19.100 18.521 1.00 94.38 227 PHE A O 1
ATOM 1813 N N . ASN A 1 228 ? -7.198 19.497 17.055 1.00 91.19 228 ASN A N 1
ATOM 1814 C CA . ASN A 1 228 ? -6.535 20.536 17.849 1.00 91.19 228 ASN A CA 1
ATOM 1815 C C . ASN A 1 228 ? -6.276 20.096 19.304 1.00 91.19 228 ASN A C 1
ATOM 1817 O O . ASN A 1 228 ? -6.443 20.855 20.259 1.00 91.19 228 ASN A O 1
ATOM 1821 N N . GLY A 1 229 ? -5.915 18.824 19.487 1.00 92.38 229 GLY A N 1
ATOM 1822 C CA . GLY A 1 229 ? -5.643 18.244 20.802 1.00 92.38 229 GLY A CA 1
ATOM 1823 C C . GLY A 1 229 ? -6.875 17.804 21.609 1.00 92.38 229 GLY A C 1
ATOM 1824 O O . GLY A 1 229 ? -6.690 17.147 22.636 1.00 92.38 229 GLY A O 1
ATOM 1825 N N . ALA A 1 230 ? -8.101 18.079 21.156 1.00 96.12 230 ALA A N 1
ATOM 1826 C CA . ALA A 1 230 ? -9.337 17.765 21.872 1.00 96.12 230 ALA A CA 1
ATOM 1827 C C . ALA A 1 230 ? -10.132 16.635 21.201 1.00 96.12 230 ALA A C 1
ATOM 1829 O O . ALA A 1 230 ? -10.324 16.624 19.989 1.00 96.12 230 ALA A O 1
ATOM 1830 N N . TRP A 1 231 ? -10.607 15.680 22.003 1.00 98.12 231 TRP A N 1
ATOM 1831 C CA . TRP A 1 231 ? -11.515 14.629 21.541 1.00 98.12 231 TRP A CA 1
ATOM 1832 C C . TRP A 1 231 ? -12.931 15.178 21.356 1.00 98.12 231 TRP A C 1
ATOM 1834 O O . TRP A 1 231 ? -13.408 15.948 22.191 1.00 98.12 231 TRP A O 1
ATOM 1844 N N . GLY A 1 232 ? -13.606 14.748 20.291 1.00 97.94 232 GLY A N 1
ATOM 1845 C CA . GLY A 1 232 ? -15.023 15.024 20.066 1.00 97.94 232 GLY A CA 1
ATOM 1846 C C . GLY A 1 232 ? -15.955 14.125 20.889 1.00 97.94 232 GLY A C 1
ATOM 1847 O O . GLY A 1 232 ? -15.546 13.477 21.857 1.00 97.94 232 GLY A O 1
ATOM 1848 N N . ALA A 1 233 ? -17.224 14.052 20.481 1.00 97.56 233 ALA A N 1
ATOM 1849 C CA . ALA A 1 233 ? -18.209 13.157 21.089 1.00 97.56 233 ALA A CA 1
ATOM 1850 C C . ALA A 1 233 ? -17.892 11.681 20.780 1.00 97.56 233 ALA A C 1
ATOM 1852 O O . ALA A 1 233 ? -17.632 11.327 19.634 1.00 97.56 233 ALA A O 1
ATOM 1853 N N . GLU A 1 234 ? -17.912 10.801 21.779 1.00 98.31 234 GLU A N 1
ATOM 1854 C CA . GLU A 1 234 ? -17.660 9.371 21.560 1.00 98.31 234 GLU A CA 1
ATOM 1855 C C . GLU A 1 234 ? -18.895 8.649 21.003 1.00 98.31 234 GLU A C 1
ATOM 1857 O O . GLU A 1 234 ? -20.002 8.803 21.516 1.00 98.31 234 GLU A O 1
ATOM 1862 N N . GLU A 1 235 ? -18.681 7.761 20.035 1.00 98.31 235 GLU A N 1
ATOM 1863 C CA . GLU A 1 235 ? -19.669 6.782 19.581 1.00 98.31 235 GLU A CA 1
ATOM 1864 C C . GLU A 1 235 ? -19.348 5.408 20.171 1.00 98.31 235 GLU A C 1
ATOM 1866 O O . GLU A 1 235 ? -18.239 4.889 20.022 1.00 98.31 235 GLU A O 1
ATOM 1871 N N . ARG A 1 236 ? -20.316 4.820 20.882 1.00 97.00 236 ARG A N 1
ATOM 1872 C CA . ARG A 1 236 ? -20.115 3.607 21.701 1.00 97.00 236 ARG A CA 1
ATOM 1873 C C . ARG A 1 236 ? -21.055 2.443 21.352 1.00 97.00 236 ARG A C 1
ATOM 1875 O O . ARG A 1 236 ? -20.984 1.397 21.992 1.00 97.00 236 ARG A O 1
ATOM 1882 N N . GLY A 1 237 ? -21.940 2.614 20.364 1.00 90.06 237 GLY A N 1
ATOM 1883 C CA . GLY A 1 237 ? -22.915 1.592 19.947 1.00 90.06 237 GLY A CA 1
ATOM 1884 C C . GLY A 1 237 ? -22.274 0.351 19.308 1.00 90.06 237 GLY A C 1
ATOM 1885 O O . GLY A 1 237 ? -21.110 0.394 18.920 1.00 90.06 237 GLY A O 1
ATOM 1886 N N . GLY A 1 238 ? -23.020 -0.752 19.199 1.00 88.50 238 GLY A N 1
ATOM 1887 C CA . GLY A 1 238 ? -22.582 -1.999 18.538 1.00 88.50 238 GLY A CA 1
ATOM 1888 C C . GLY A 1 238 ? -21.915 -3.038 19.454 1.00 88.50 238 GLY A C 1
ATOM 1889 O O . GLY A 1 238 ? -21.915 -4.225 19.138 1.00 88.50 238 GLY A O 1
ATOM 1890 N N . GLY A 1 239 ? -21.414 -2.624 20.624 1.00 90.56 239 GLY A N 1
ATOM 1891 C CA . GLY A 1 239 ? -20.782 -3.520 21.600 1.00 90.56 239 GLY A CA 1
ATOM 1892 C C . GLY A 1 239 ? -19.406 -4.043 21.167 1.00 90.56 239 GLY A C 1
ATOM 1893 O O . GLY A 1 239 ? -18.863 -3.664 20.132 1.00 90.56 239 GLY A O 1
ATOM 1894 N N . LEU A 1 240 ? -18.801 -4.890 21.999 1.00 90.94 240 LEU A N 1
ATOM 1895 C CA . LEU A 1 240 ? -17.492 -5.484 21.728 1.00 90.94 240 LEU A CA 1
ATOM 1896 C C . LEU A 1 240 ? -17.621 -6.834 21.011 1.00 90.94 240 LEU A C 1
ATOM 1898 O O . LEU A 1 240 ? -18.255 -7.755 21.522 1.00 90.94 240 LEU A O 1
ATOM 1902 N N . GLN A 1 241 ? -16.951 -6.967 19.864 1.00 88.25 241 GLN A N 1
ATOM 1903 C CA . GLN A 1 241 ? -16.998 -8.171 19.018 1.00 88.25 241 GLN A CA 1
ATOM 1904 C C . GLN A 1 241 ? -15.716 -9.025 19.058 1.00 88.25 241 GLN A C 1
ATOM 1906 O O . GLN A 1 241 ? -15.522 -9.927 18.246 1.00 88.25 241 GLN A O 1
ATOM 1911 N N . MET A 1 242 ? -14.823 -8.742 20.008 1.00 92.06 242 MET A N 1
ATOM 1912 C CA . MET A 1 242 ? -13.525 -9.406 20.168 1.00 92.06 242 MET A CA 1
ATOM 1913 C C . MET A 1 242 ? -13.228 -9.657 21.650 1.00 92.06 242 MET A C 1
ATOM 1915 O O . MET A 1 242 ? -13.764 -8.974 22.523 1.00 92.06 242 MET A O 1
ATOM 1919 N N . ARG A 1 243 ? -12.346 -10.613 21.959 1.00 93.25 243 ARG A N 1
ATOM 1920 C CA . ARG A 1 243 ? -11.918 -10.934 23.334 1.00 93.25 243 ARG A CA 1
ATOM 1921 C C . ARG A 1 243 ? -10.389 -11.015 23.447 1.00 93.25 243 ARG A C 1
ATOM 1923 O O . ARG A 1 243 ? -9.738 -11.335 22.454 1.00 93.25 243 ARG A O 1
ATOM 1930 N N . PRO A 1 244 ? -9.797 -10.784 24.635 1.00 95.50 244 PRO A N 1
ATOM 1931 C CA . PRO A 1 244 ? -8.364 -10.993 24.844 1.00 95.50 244 PRO A CA 1
ATOM 1932 C C . PRO A 1 244 ? -7.921 -12.410 24.456 1.00 95.50 244 PRO A C 1
ATOM 1934 O O . PRO A 1 244 ? -8.575 -13.388 24.818 1.00 95.50 244 PRO A O 1
ATOM 1937 N N . GLY A 1 245 ? -6.810 -12.519 23.724 1.00 91.19 245 GLY A N 1
ATOM 1938 C CA . GLY A 1 245 ? -6.293 -13.772 23.164 1.00 91.19 245 GLY A CA 1
ATOM 1939 C C . GLY A 1 245 ? -6.931 -14.207 21.837 1.00 91.19 245 GLY A C 1
ATOM 1940 O O . GLY A 1 245 ? -6.452 -15.164 21.233 1.00 91.19 245 GLY A O 1
ATOM 1941 N N . GLN A 1 246 ? -7.986 -13.536 21.366 1.00 93.56 246 GLN A N 1
ATOM 1942 C CA . GLN A 1 246 ? -8.668 -13.880 20.117 1.00 93.56 246 GLN A CA 1
ATOM 1943 C C . GLN A 1 246 ? -7.943 -13.281 18.905 1.00 93.56 246 GLN A C 1
ATOM 1945 O O . GLN A 1 246 ? -7.504 -12.128 18.942 1.00 93.56 246 GLN A O 1
ATOM 1950 N N . GLU A 1 247 ? -7.860 -14.046 17.817 1.00 91.81 247 GLU A N 1
ATOM 1951 C CA . GLU A 1 247 ? -7.538 -13.488 16.504 1.00 91.81 247 GLU A CA 1
ATOM 1952 C C . GLU A 1 247 ? -8.700 -12.643 15.972 1.00 91.81 247 GLU A C 1
ATOM 1954 O O . GLU A 1 247 ? -9.872 -12.917 16.242 1.00 91.81 247 GLU A O 1
ATOM 1959 N N . PHE A 1 248 ? -8.373 -11.612 15.204 1.00 93.25 248 PHE A N 1
ATOM 1960 C CA . PHE A 1 248 ? -9.361 -10.751 14.577 1.00 93.25 248 PHE A CA 1
ATOM 1961 C C . PHE A 1 248 ? -8.970 -10.388 13.152 1.00 93.25 248 PHE A C 1
ATOM 1963 O O . PHE A 1 248 ? -7.792 -10.391 12.784 1.00 93.25 248 PHE A O 1
ATOM 1970 N N . ARG A 1 249 ? -9.985 -9.992 12.389 1.00 90.75 249 ARG A N 1
ATOM 1971 C CA . ARG A 1 249 ? -9.865 -9.242 11.143 1.00 90.75 249 ARG A CA 1
ATOM 1972 C C . ARG A 1 249 ? -10.712 -7.979 11.258 1.00 90.75 249 ARG A C 1
ATOM 1974 O O . ARG A 1 249 ? -11.884 -8.073 11.604 1.00 90.75 249 ARG A O 1
ATOM 1981 N N . ILE A 1 250 ? -10.129 -6.820 10.991 1.00 95.62 250 ILE A N 1
ATOM 1982 C CA . ILE A 1 250 ? -10.834 -5.540 10.920 1.00 95.62 250 ILE A CA 1
ATOM 1983 C C . ILE A 1 250 ? -10.627 -4.984 9.521 1.00 95.62 250 ILE A C 1
ATOM 1985 O O . ILE A 1 250 ? -9.483 -4.865 9.092 1.00 95.62 250 ILE A O 1
ATOM 1989 N N . ASN A 1 251 ? -11.712 -4.631 8.846 1.00 91.31 251 ASN A N 1
ATOM 1990 C CA . ASN A 1 251 ? -11.681 -3.918 7.579 1.00 91.31 251 ASN A CA 1
ATOM 1991 C C . ASN A 1 251 ? -12.223 -2.510 7.833 1.00 91.31 251 ASN A C 1
ATOM 1993 O O . ASN A 1 251 ? -13.269 -2.369 8.467 1.00 91.31 251 ASN A O 1
ATOM 1997 N N . ILE A 1 252 ? -11.514 -1.487 7.373 1.00 95.62 252 ILE A N 1
ATOM 1998 C CA . ILE A 1 252 ? -11.962 -0.095 7.364 1.00 95.62 252 ILE A CA 1
ATOM 1999 C C . ILE A 1 252 ? -11.976 0.314 5.898 1.00 95.62 252 ILE A C 1
ATOM 2001 O O . ILE A 1 252 ? -10.920 0.312 5.275 1.00 95.62 252 ILE A O 1
ATOM 2005 N N . VAL A 1 253 ? -13.147 0.635 5.368 1.00 88.50 253 VAL A N 1
ATOM 2006 C CA . VAL A 1 253 ? -13.366 1.082 3.991 1.00 88.50 253 VAL A CA 1
ATOM 2007 C C . VAL A 1 253 ? -13.696 2.567 4.038 1.00 88.50 253 VAL A C 1
ATOM 2009 O O . VAL A 1 253 ? -14.531 2.989 4.838 1.00 88.50 253 VAL A O 1
ATOM 2012 N N . ALA A 1 254 ? -13.003 3.366 3.239 1.00 88.44 254 ALA A N 1
ATOM 2013 C CA . ALA A 1 254 ? -13.348 4.759 3.029 1.00 88.44 254 ALA A CA 1
ATOM 2014 C C . ALA A 1 254 ? -14.478 4.849 2.000 1.00 88.44 254 ALA A C 1
ATOM 2016 O O . ALA A 1 254 ? -14.372 4.313 0.899 1.00 88.44 254 ALA A O 1
ATOM 2017 N N . GLU A 1 255 ? -15.542 5.544 2.382 1.00 84.69 255 GLU A N 1
ATOM 2018 C CA . GLU A 1 255 ? -16.711 5.856 1.561 1.00 84.69 255 GLU A CA 1
ATOM 2019 C C . GLU A 1 255 ? -16.895 7.380 1.518 1.00 84.69 255 GLU A C 1
ATOM 2021 O O . GLU A 1 255 ? -16.236 8.124 2.264 1.00 84.69 255 GLU A O 1
ATOM 2026 N N . HIS A 1 256 ? -17.768 7.856 0.629 1.00 81.94 256 HIS A N 1
ATOM 2027 C CA . HIS A 1 256 ? -18.045 9.287 0.467 1.00 81.94 256 HIS A CA 1
ATOM 2028 C C . HIS A 1 256 ? -18.578 9.918 1.760 1.00 81.94 256 HIS A C 1
ATOM 2030 O O . HIS A 1 256 ? -18.168 11.018 2.128 1.00 81.94 256 HIS A O 1
ATOM 2036 N N . ASP A 1 257 ? -19.412 9.198 2.509 1.00 86.12 257 ASP A N 1
ATOM 2037 C CA . ASP A 1 257 ? -20.110 9.701 3.694 1.00 86.12 257 ASP A CA 1
ATOM 2038 C C . ASP A 1 257 ? -19.470 9.284 5.037 1.00 86.12 257 ASP A C 1
ATOM 2040 O O . ASP A 1 257 ? -19.761 9.867 6.092 1.00 86.12 257 ASP A O 1
ATOM 2044 N N . GLY A 1 258 ? -18.551 8.314 5.032 1.00 92.75 258 GLY A N 1
ATOM 2045 C CA . GLY A 1 258 ? -17.882 7.867 6.247 1.00 92.75 258 GLY A CA 1
ATOM 2046 C C . GLY A 1 258 ? -16.817 6.791 6.066 1.00 92.75 258 GLY A C 1
ATOM 2047 O O . GLY A 1 258 ? -16.310 6.526 4.981 1.00 92.75 258 GLY A O 1
ATOM 2048 N N . TYR A 1 259 ? -16.461 6.166 7.188 1.00 96.56 259 TYR A N 1
ATOM 2049 C CA . TYR A 1 259 ? -15.654 4.952 7.223 1.00 96.56 259 TYR A CA 1
ATOM 2050 C C . TYR A 1 259 ? -16.535 3.764 7.586 1.00 96.56 259 TYR A C 1
ATOM 2052 O O . TYR A 1 259 ? -17.012 3.659 8.726 1.00 96.56 259 TYR A O 1
ATOM 2060 N N . ARG A 1 260 ? -16.736 2.855 6.635 1.00 95.19 260 ARG A N 1
ATOM 2061 C CA . ARG A 1 260 ? -17.444 1.600 6.867 1.00 95.19 2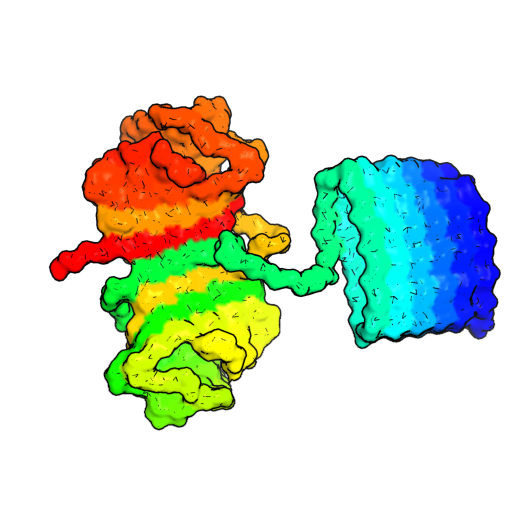60 ARG A CA 1
ATOM 2062 C C . ARG A 1 260 ? -16.500 0.588 7.490 1.00 95.19 260 ARG A C 1
ATOM 2064 O O . ARG A 1 260 ? -15.400 0.352 7.002 1.00 95.19 260 ARG A O 1
ATOM 2071 N N . VAL A 1 261 ? -16.917 -0.009 8.602 1.00 96.88 261 VAL A N 1
ATOM 2072 C CA . VAL A 1 261 ? -16.075 -0.919 9.378 1.00 96.88 261 VAL A CA 1
ATOM 2073 C C . VAL A 1 261 ? -16.714 -2.288 9.487 1.00 96.88 261 VAL A C 1
ATOM 2075 O O . VAL A 1 261 ? -17.861 -2.417 9.919 1.00 96.88 261 VAL A O 1
ATOM 2078 N N . TYR A 1 262 ? -15.917 -3.312 9.195 1.00 92.31 262 TYR A N 1
ATOM 2079 C CA . TYR A 1 262 ? -16.257 -4.710 9.419 1.00 92.31 262 TYR A CA 1
ATOM 2080 C C . TYR A 1 262 ? -15.331 -5.312 10.470 1.00 92.31 262 TYR A C 1
ATOM 2082 O O . TYR A 1 262 ? -14.122 -5.072 10.469 1.00 92.31 262 TYR A O 1
ATOM 2090 N N . VAL A 1 263 ? -15.890 -6.130 11.357 1.00 92.69 263 VAL A N 1
ATOM 2091 C CA . VAL A 1 263 ? -15.135 -6.904 12.345 1.00 92.69 263 VAL A CA 1
ATOM 2092 C C . VAL A 1 263 ? -15.446 -8.377 12.128 1.00 92.69 263 VAL A C 1
ATOM 2094 O O . VAL A 1 263 ? -16.594 -8.803 12.192 1.00 92.69 263 VAL A O 1
ATOM 2097 N N . ASN A 1 264 ? -14.413 -9.170 11.853 1.00 87.00 264 ASN A N 1
ATOM 2098 C CA . ASN A 1 264 ? -14.506 -10.597 11.542 1.00 87.00 264 ASN A CA 1
ATOM 2099 C C . ASN A 1 264 ? -15.503 -10.908 10.411 1.00 87.00 264 ASN A C 1
ATOM 2101 O O . ASN A 1 264 ? -16.212 -11.909 10.462 1.00 87.00 264 ASN A O 1
ATOM 2105 N N . GLY A 1 265 ? -15.551 -10.037 9.397 1.00 79.69 265 GLY A N 1
ATOM 2106 C CA . GLY A 1 265 ? -16.435 -10.164 8.234 1.00 79.69 265 GLY A CA 1
ATOM 2107 C C . GLY A 1 265 ? -17.869 -9.674 8.454 1.00 79.69 265 GLY A C 1
ATOM 2108 O O . GLY A 1 265 ? -18.608 -9.559 7.487 1.00 79.69 265 GLY A O 1
ATOM 2109 N N . ALA A 1 266 ? -18.267 -9.343 9.685 1.00 83.19 266 ALA A N 1
ATOM 2110 C CA . ALA A 1 266 ? -19.578 -8.766 9.962 1.00 83.19 266 ALA A CA 1
ATOM 2111 C C . ALA A 1 266 ? -19.514 -7.237 9.929 1.00 83.19 266 ALA A C 1
ATOM 2113 O O . ALA A 1 266 ? -18.585 -6.643 10.484 1.00 83.19 266 ALA A O 1
ATOM 2114 N N . PHE A 1 267 ? -20.514 -6.599 9.314 1.00 91.62 267 PHE A N 1
ATOM 2115 C CA . PHE A 1 267 ? -20.675 -5.148 9.388 1.00 91.62 267 PHE A CA 1
ATOM 2116 C C . PHE A 1 267 ? -20.800 -4.721 10.852 1.00 91.62 267 PHE A C 1
ATOM 2118 O O . PHE A 1 267 ? -21.582 -5.290 11.617 1.00 91.62 267 PHE A O 1
ATOM 2125 N N . PHE A 1 268 ? -20.009 -3.725 11.241 1.00 94.31 268 PHE A N 1
ATOM 2126 C CA . PHE A 1 268 ? -19.987 -3.214 12.604 1.00 94.31 268 PHE A CA 1
ATOM 2127 C C . PHE A 1 268 ? -20.586 -1.812 12.699 1.00 94.31 268 PHE A C 1
ATOM 2129 O O . PHE A 1 268 ? -21.452 -1.571 13.539 1.00 94.31 268 PHE A O 1
ATOM 2136 N N . THR A 1 269 ? -20.109 -0.873 11.880 1.00 97.25 269 THR A N 1
ATOM 2137 C CA . THR A 1 269 ? -20.599 0.512 11.887 1.00 97.25 269 THR A CA 1
ATOM 2138 C C . THR A 1 269 ? -20.186 1.234 10.613 1.00 97.25 269 THR A C 1
ATOM 2140 O O . THR A 1 269 ? -19.142 0.930 10.041 1.00 97.25 269 THR A O 1
ATOM 2143 N N . LEU A 1 270 ? -20.947 2.261 10.253 1.00 96.50 270 LEU A N 1
ATOM 2144 C CA . LEU A 1 270 ? -20.474 3.372 9.436 1.00 96.50 270 LEU A CA 1
ATOM 2145 C C . LEU A 1 270 ? -20.172 4.550 10.371 1.00 96.50 270 LEU A C 1
ATOM 2147 O O . LEU A 1 270 ? -21.045 4.970 11.131 1.00 96.50 270 LEU A O 1
ATOM 2151 N N . TYR A 1 271 ? -18.928 5.025 10.397 1.00 97.81 271 TYR A N 1
ATOM 2152 C CA . TYR A 1 271 ? -18.545 6.226 11.142 1.00 97.81 271 TYR A CA 1
ATOM 2153 C C . TYR A 1 271 ? -18.560 7.423 10.199 1.00 97.81 271 TYR A C 1
ATOM 2155 O O . TYR A 1 271 ? -17.683 7.530 9.345 1.00 97.81 271 TYR A O 1
ATOM 2163 N N . ARG A 1 272 ? -19.542 8.316 10.348 1.00 97.06 272 ARG A N 1
ATOM 2164 C CA . ARG A 1 272 ? -19.675 9.483 9.467 1.00 97.06 272 ARG A CA 1
ATOM 2165 C C . ARG A 1 272 ? -18.498 10.441 9.613 1.00 97.06 272 ARG A C 1
ATOM 2167 O O . ARG A 1 272 ? -18.023 10.696 10.726 1.00 97.06 272 ARG A O 1
ATOM 2174 N N . HIS A 1 273 ? -18.054 10.996 8.489 1.00 93.44 273 HIS A N 1
ATOM 2175 C CA . HIS A 1 273 ? -16.946 11.948 8.463 1.00 93.44 273 HIS A CA 1
ATOM 2176 C C . HIS A 1 273 ? -17.252 13.167 9.340 1.00 93.44 273 HIS A C 1
ATOM 2178 O O . HIS A 1 273 ? -18.286 13.815 9.207 1.00 93.44 273 HIS A O 1
ATOM 2184 N N . ARG A 1 274 ? -16.334 13.498 10.256 1.00 94.50 274 ARG A N 1
ATOM 2185 C CA . ARG A 1 274 ? -16.379 14.763 11.024 1.00 94.50 274 ARG A CA 1
ATOM 2186 C C . ARG A 1 274 ? -15.512 15.858 10.410 1.00 94.50 274 ARG A C 1
ATOM 2188 O O . ARG A 1 274 ? -15.648 17.023 10.767 1.00 94.50 274 ARG A O 1
ATOM 2195 N N . GLN A 1 275 ? -14.604 15.454 9.529 1.00 85.06 275 GLN A N 1
ATOM 2196 C CA . GLN A 1 275 ? -13.777 16.271 8.650 1.00 85.06 275 GLN A CA 1
ATOM 2197 C C . GLN A 1 275 ? -13.518 15.466 7.373 1.00 85.06 275 GLN A C 1
ATOM 2199 O O . GLN A 1 275 ? -13.656 14.242 7.394 1.00 85.06 275 GLN A O 1
ATOM 2204 N N . GLY A 1 276 ? -13.124 16.147 6.296 1.00 76.62 276 GLY A N 1
ATOM 2205 C CA . GLY A 1 276 ? -12.838 15.511 5.010 1.00 76.62 276 GLY A CA 1
ATOM 2206 C C . GLY A 1 276 ? -11.796 14.392 5.115 1.00 76.62 276 GLY A C 1
ATOM 2207 O O . GLY A 1 276 ? -10.774 14.524 5.793 1.00 76.62 276 GLY A O 1
ATOM 2208 N N . ASN A 1 277 ? -12.058 13.289 4.418 1.00 75.62 277 ASN A N 1
ATOM 2209 C CA . ASN A 1 277 ? -11.187 12.112 4.334 1.00 75.62 277 ASN A CA 1
ATOM 2210 C C . ASN A 1 277 ? -9.853 12.386 3.607 1.00 75.62 277 ASN A C 1
ATOM 2212 O O . ASN A 1 277 ? -8.851 11.733 3.899 1.00 75.62 277 ASN A O 1
ATOM 2216 N N . SER A 1 278 ? -9.789 13.427 2.769 1.00 76.56 278 SER A N 1
ATOM 2217 C CA . SER A 1 278 ? -8.562 13.924 2.124 1.00 76.56 278 SER A CA 1
ATOM 2218 C C . SER A 1 278 ? -7.463 14.341 3.111 1.00 76.56 278 SER A C 1
ATOM 2220 O O . SER A 1 278 ? -6.295 14.455 2.741 1.00 76.56 278 SER A O 1
ATOM 2222 N N . LEU A 1 279 ? -7.801 14.538 4.389 1.00 85.12 279 LEU A N 1
ATOM 2223 C CA . LEU A 1 279 ? -6.838 14.867 5.436 1.00 85.12 279 LEU A CA 1
ATOM 2224 C C . LEU A 1 279 ? -6.077 13.652 5.976 1.00 85.12 279 LEU A C 1
ATOM 2226 O O . LEU A 1 279 ? -5.108 13.846 6.712 1.00 85.12 279 LEU A O 1
ATOM 2230 N N . VAL A 1 280 ? -6.467 12.418 5.651 1.00 89.88 280 VAL A N 1
ATOM 2231 C CA . VAL A 1 280 ? -5.814 11.205 6.164 1.00 89.88 280 VAL A CA 1
ATOM 2232 C C . VAL A 1 280 ? -4.504 10.933 5.423 1.00 89.88 280 VAL A C 1
ATOM 2234 O O . VAL A 1 280 ? -4.498 10.723 4.218 1.00 89.88 280 VAL A O 1
ATOM 2237 N N . HIS A 1 281 ? -3.394 10.879 6.163 1.00 82.81 281 HIS A N 1
ATOM 2238 C CA . HIS A 1 281 ? -2.046 10.659 5.615 1.00 82.81 281 HIS A CA 1
ATOM 2239 C C . HIS A 1 281 ? -1.277 9.531 6.313 1.00 82.81 281 HIS A C 1
ATOM 2241 O O . HIS A 1 281 ? -0.207 9.124 5.856 1.00 82.81 281 HIS A O 1
ATOM 2247 N N . GLN A 1 282 ? -1.778 9.024 7.440 1.00 87.06 282 GLN A N 1
ATOM 2248 C CA . GLN A 1 282 ? -1.087 8.016 8.233 1.00 87.06 282 GLN A CA 1
ATOM 2249 C C . GLN A 1 282 ? -2.077 7.081 8.926 1.00 87.06 282 GLN A C 1
ATOM 2251 O O . GLN A 1 282 ? -3.108 7.509 9.434 1.00 87.06 282 GLN A O 1
ATOM 2256 N N . LEU A 1 283 ? -1.722 5.802 8.995 1.00 91.88 283 LEU A N 1
ATOM 2257 C CA . LEU A 1 283 ? -2.334 4.813 9.870 1.00 91.88 283 LEU A CA 1
ATOM 2258 C C . LEU A 1 283 ? -1.423 4.590 11.083 1.00 91.88 283 LEU A C 1
ATOM 2260 O O . LEU A 1 283 ? -0.233 4.310 10.921 1.00 91.88 283 LEU A O 1
ATOM 2264 N N . LEU A 1 284 ? -1.988 4.650 12.285 1.00 93.75 284 LEU A N 1
ATOM 2265 C CA . LEU A 1 284 ? -1.335 4.242 13.529 1.00 93.75 284 LEU A CA 1
ATOM 2266 C C . LEU A 1 284 ? -2.101 3.078 14.155 1.00 93.75 284 LEU A C 1
ATOM 2268 O O . LEU A 1 284 ? -3.315 3.137 14.309 1.00 93.75 284 LEU A O 1
ATOM 2272 N N . ILE A 1 285 ? -1.388 2.037 14.569 1.00 94.44 285 ILE A N 1
ATOM 2273 C CA . ILE A 1 285 ? -1.935 0.948 15.381 1.00 94.44 285 ILE A CA 1
ATOM 2274 C C . ILE A 1 285 ? -1.143 0.900 16.682 1.00 94.44 285 ILE A C 1
ATOM 2276 O O . ILE A 1 285 ? 0.070 0.707 16.641 1.00 94.44 285 ILE A O 1
ATOM 2280 N N . ASP A 1 286 ? -1.811 1.075 17.824 1.00 95.44 286 ASP A N 1
ATOM 2281 C CA . ASP A 1 286 ? -1.165 1.130 19.141 1.00 95.44 286 ASP A CA 1
ATOM 2282 C C . ASP A 1 286 ? -1.951 0.403 20.260 1.00 95.44 286 ASP A C 1
ATOM 2284 O O . ASP A 1 286 ? -3.159 0.176 20.163 1.00 95.44 286 ASP A O 1
ATOM 2288 N N . GLY A 1 287 ? -1.273 0.011 21.343 1.00 95.12 287 GLY A N 1
ATOM 2289 C CA . GLY A 1 287 ? -1.836 -0.680 22.509 1.00 95.12 287 GLY A CA 1
ATOM 2290 C C . GLY A 1 287 ? -1.618 -2.200 22.539 1.00 95.12 287 GLY A C 1
ATOM 2291 O O . GLY A 1 287 ? -0.648 -2.726 21.998 1.00 95.12 287 GLY A O 1
ATOM 2292 N N . ASN A 1 288 ? -2.504 -2.932 23.226 1.00 95.00 288 ASN A N 1
ATOM 2293 C CA . ASN A 1 288 ? -2.349 -4.367 23.509 1.00 95.00 288 ASN A CA 1
ATOM 2294 C C . ASN A 1 288 ? -2.784 -5.265 22.337 1.00 95.00 288 ASN A C 1
ATOM 2296 O O . ASN A 1 288 ? -3.721 -6.062 22.444 1.00 95.00 288 ASN A O 1
ATOM 2300 N N . VAL A 1 289 ? -2.094 -5.139 21.208 1.00 93.12 289 VAL A N 1
ATOM 2301 C CA . VAL A 1 289 ? -2.395 -5.855 19.965 1.00 93.12 289 VAL A CA 1
ATOM 2302 C C . VAL A 1 289 ? -1.128 -6.410 19.325 1.00 93.12 289 VAL A C 1
ATOM 2304 O O . VAL A 1 289 ? -0.034 -5.881 19.508 1.00 93.12 289 VAL A O 1
ATOM 2307 N N . SER A 1 290 ? -1.266 -7.504 18.587 1.00 87.19 290 SER A N 1
ATOM 2308 C CA . SER A 1 290 ? -0.229 -8.032 17.704 1.00 87.19 290 SER A CA 1
ATOM 2309 C C . SER A 1 290 ? -0.755 -8.009 16.277 1.00 87.19 290 SER A C 1
ATOM 2311 O O . SER A 1 290 ? -1.821 -8.554 16.006 1.00 87.19 290 SER A O 1
ATOM 2313 N N . ILE A 1 291 ? -0.021 -7.376 15.365 1.00 81.62 291 ILE A N 1
ATOM 2314 C CA . ILE A 1 291 ? -0.378 -7.310 13.944 1.00 81.62 291 ILE A CA 1
ATOM 2315 C C . ILE A 1 291 ? 0.257 -8.515 13.254 1.00 81.62 291 ILE A C 1
ATOM 2317 O O . ILE A 1 291 ? 1.473 -8.688 13.326 1.00 81.62 291 ILE A O 1
ATOM 2321 N N . ARG A 1 292 ? -0.562 -9.346 12.608 1.00 75.62 292 ARG A N 1
ATOM 2322 C CA . ARG A 1 292 ? -0.108 -10.489 11.804 1.00 75.62 292 ARG A CA 1
ATOM 2323 C C . ARG A 1 292 ? -0.019 -10.117 10.330 1.00 75.62 292 ARG A C 1
ATOM 2325 O O . ARG A 1 292 ? 0.939 -10.479 9.655 1.00 75.62 292 ARG A O 1
ATOM 2332 N N . GLN A 1 293 ? -1.025 -9.402 9.846 1.00 72.94 293 GLN A N 1
ATOM 2333 C CA . GLN A 1 293 ? -1.104 -8.919 8.480 1.00 72.94 293 GLN A CA 1
ATOM 2334 C C . GLN A 1 293 ? -1.749 -7.540 8.496 1.00 72.94 293 GLN A C 1
ATOM 2336 O O . GLN A 1 293 ? -2.766 -7.330 9.154 1.00 72.94 293 GLN A O 1
ATOM 2341 N N . LEU A 1 294 ? -1.165 -6.612 7.757 1.00 75.38 294 LEU A N 1
ATOM 2342 C CA . LEU A 1 294 ? -1.783 -5.333 7.455 1.00 75.38 294 LEU A CA 1
ATOM 2343 C C . LEU A 1 294 ? -1.840 -5.199 5.943 1.00 75.38 294 LEU A C 1
ATOM 2345 O O . LEU A 1 294 ? -0.817 -5.381 5.288 1.00 75.38 294 LEU A O 1
ATOM 2349 N N . VAL A 1 295 ? -3.024 -4.913 5.417 1.00 69.44 295 VAL A N 1
ATOM 2350 C CA . VAL A 1 295 ? -3.253 -4.632 4.005 1.00 69.44 295 VAL A CA 1
ATOM 2351 C C . VAL A 1 295 ? -3.821 -3.232 3.879 1.00 69.44 295 VAL A C 1
ATOM 2353 O O . VAL A 1 295 ? -4.716 -2.870 4.628 1.00 69.44 295 VAL A O 1
ATOM 2356 N N . TYR A 1 296 ? -3.291 -2.453 2.949 1.00 71.31 296 TYR A N 1
ATOM 2357 C CA . TYR A 1 296 ? -3.825 -1.161 2.539 1.00 71.31 296 TYR A CA 1
ATOM 2358 C C . TYR A 1 296 ? -3.890 -1.170 1.013 1.00 71.31 296 TYR A C 1
ATOM 2360 O O . TYR A 1 296 ? -2.887 -1.500 0.366 1.00 71.31 296 TYR A O 1
ATOM 2368 N N . TYR A 1 297 ? -5.068 -0.910 0.454 1.00 64.38 297 TYR A N 1
ATOM 2369 C CA . TYR A 1 297 ? -5.317 -0.970 -0.981 1.00 64.38 297 TYR A CA 1
ATOM 2370 C C . TYR A 1 297 ? -6.431 -0.023 -1.416 1.00 64.38 297 TYR A C 1
ATOM 2372 O O . TYR A 1 297 ? -7.145 0.523 -0.580 1.00 64.38 297 TYR A O 1
ATOM 2380 N N . SER A 1 298 ? -6.539 0.178 -2.728 1.00 58.19 298 SER A N 1
ATOM 2381 C CA . SER A 1 298 ? -7.672 0.843 -3.364 1.00 58.19 298 SER A CA 1
ATOM 2382 C C . SER A 1 298 ? -8.520 -0.204 -4.081 1.00 58.19 298 SER A C 1
ATOM 2384 O O . SER A 1 298 ? -7.976 -1.065 -4.772 1.00 58.19 298 SER A O 1
ATOM 2386 N N . THR A 1 299 ? -9.831 -0.155 -3.885 1.00 48.69 299 THR A N 1
ATOM 2387 C CA . THR A 1 299 ? -10.828 -0.957 -4.596 1.00 48.69 299 THR A CA 1
ATOM 2388 C C . THR A 1 299 ? -11.205 -0.353 -5.953 1.00 48.69 299 THR A C 1
ATOM 2390 O O . THR A 1 299 ? -11.825 -1.049 -6.743 1.00 48.69 299 THR A O 1
ATOM 2393 N N . LEU A 1 300 ? -10.775 0.878 -6.274 1.00 44.59 300 LEU A N 1
ATOM 2394 C CA . LEU A 1 300 ? -11.082 1.594 -7.528 1.00 44.59 300 LEU A CA 1
ATOM 2395 C C . LEU A 1 300 ? -10.268 1.132 -8.754 1.00 44.59 300 LEU A C 1
ATOM 2397 O O . LEU A 1 300 ? -10.020 1.909 -9.665 1.00 44.59 300 LEU A O 1
ATOM 2401 N N . LEU A 1 301 ? -9.858 -0.137 -8.845 1.00 38.78 301 LEU A N 1
ATOM 2402 C CA . LEU A 1 301 ? -9.303 -0.674 -10.107 1.00 38.78 301 LEU A CA 1
ATOM 2403 C C . LEU A 1 301 ? -10.383 -1.208 -11.052 1.00 38.78 301 LEU A C 1
ATOM 2405 O O . LEU A 1 301 ? -10.190 -2.247 -11.684 1.00 38.78 301 LEU A O 1
ATOM 2409 N N . GLY A 1 302 ? -11.488 -0.476 -11.133 1.00 35.22 302 GLY A N 1
ATOM 2410 C CA . GLY A 1 302 ? -12.462 -0.563 -12.217 1.00 35.22 302 GLY A CA 1
ATOM 2411 C C . GLY A 1 302 ? -12.658 0.767 -12.946 1.00 35.22 302 GLY A C 1
ATOM 2412 O O . GLY A 1 302 ? -13.057 0.730 -14.094 1.00 35.22 302 GLY A O 1
ATOM 2413 N N . ILE A 1 303 ? -12.310 1.909 -12.335 1.00 31.14 303 ILE A N 1
ATOM 2414 C CA . ILE A 1 303 ? -12.713 3.231 -12.835 1.00 31.14 303 ILE A CA 1
ATOM 2415 C C . ILE A 1 303 ? -11.509 4.181 -12.803 1.00 31.14 303 ILE A C 1
ATOM 2417 O O . ILE A 1 303 ? -10.955 4.470 -11.737 1.00 31.14 303 ILE A O 1
ATOM 2421 N N . GLY A 1 304 ? -11.049 4.573 -13.990 1.00 29.88 304 GLY A N 1
ATOM 2422 C CA . GLY A 1 304 ? -10.598 5.929 -14.335 1.00 29.88 304 GLY A CA 1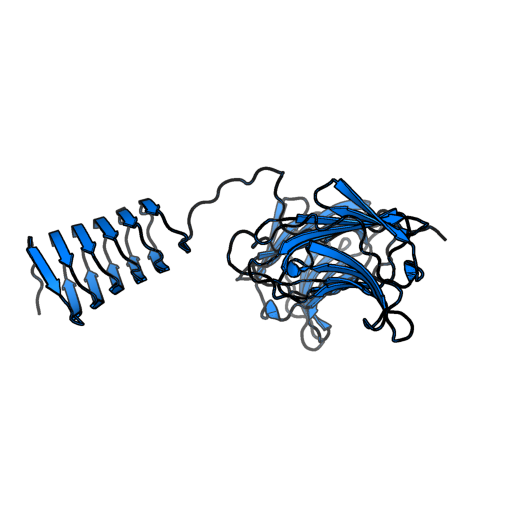
ATOM 2423 C C . GLY A 1 304 ? -9.460 6.644 -13.594 1.00 29.88 304 GLY A C 1
ATOM 2424 O O . GLY A 1 304 ? -9.025 7.683 -14.073 1.00 29.88 304 GLY A O 1
ATOM 2425 N N . TYR A 1 305 ? -8.896 6.158 -12.482 1.00 30.52 305 TYR A N 1
ATOM 2426 C CA . TYR A 1 305 ? -7.842 6.907 -11.768 1.00 30.52 305 TYR A CA 1
ATOM 2427 C C . TYR A 1 305 ? -6.451 6.267 -11.908 1.00 30.52 305 TYR A C 1
ATOM 2429 O O . TYR A 1 305 ? -5.973 5.579 -10.994 1.00 30.52 305 TYR A O 1
ATOM 2437 N N . PRO A 1 306 ? -5.715 6.501 -13.015 1.00 36.44 306 PRO A N 1
ATOM 2438 C CA . PRO A 1 306 ? -4.323 6.096 -13.101 1.00 36.44 306 PRO A CA 1
ATOM 2439 C C . PRO A 1 306 ? -3.489 6.902 -12.094 1.00 36.44 306 PRO A C 1
ATOM 2441 O O . PRO A 1 306 ? -3.321 8.117 -12.198 1.00 36.44 306 PRO A O 1
ATOM 2444 N N . LEU A 1 307 ? -2.907 6.208 -11.111 1.00 38.91 307 LEU A N 1
ATOM 2445 C CA . LEU A 1 307 ? -1.903 6.781 -10.211 1.00 38.91 307 LEU A CA 1
ATOM 2446 C C . LEU A 1 307 ? -0.790 7.460 -11.038 1.00 38.91 307 LEU A C 1
ATOM 2448 O O . LEU A 1 307 ? -0.090 6.797 -11.809 1.00 38.91 307 LEU A O 1
ATOM 2452 N N . ARG A 1 308 ? -0.590 8.775 -10.865 1.00 41.41 308 ARG A N 1
ATOM 2453 C CA . ARG A 1 308 ? 0.494 9.525 -11.527 1.00 41.41 308 ARG A CA 1
ATOM 2454 C C . ARG A 1 308 ? 1.879 9.004 -11.102 1.00 41.41 308 ARG A C 1
ATOM 2456 O O . ARG A 1 308 ? 2.301 9.215 -9.969 1.00 41.41 308 ARG A O 1
ATOM 2463 N N . SER A 1 309 ? 2.547 8.328 -12.043 1.00 44.28 309 SER A N 1
ATOM 2464 C CA . SER A 1 309 ? 3.975 8.300 -12.459 1.00 44.28 309 SER A CA 1
ATOM 2465 C C . SER A 1 309 ? 5.154 8.329 -11.460 1.00 44.28 309 SER A C 1
ATOM 2467 O O . SER A 1 309 ? 6.281 8.086 -11.883 1.00 44.28 309 SER A O 1
ATOM 2469 N N . ASP A 1 310 ? 4.961 8.599 -10.170 1.00 53.25 310 ASP A N 1
ATOM 2470 C CA . ASP A 1 310 ? 6.029 8.694 -9.169 1.00 53.25 310 ASP A CA 1
ATOM 2471 C C . ASP A 1 310 ? 5.574 8.088 -7.831 1.00 53.25 310 ASP A C 1
ATOM 2473 O O . ASP A 1 310 ? 5.287 8.794 -6.864 1.00 53.25 310 ASP A O 1
ATOM 2477 N N . CYS A 1 311 ? 5.520 6.756 -7.730 1.00 56.56 311 CYS A N 1
ATOM 2478 C CA . CYS A 1 311 ? 5.239 6.124 -6.441 1.00 56.56 311 CYS A CA 1
ATOM 2479 C C . CYS A 1 311 ? 6.530 6.002 -5.615 1.00 56.56 311 CYS A C 1
ATOM 2481 O O . CYS A 1 311 ? 7.525 5.439 -6.082 1.00 56.56 311 CYS A O 1
ATOM 2483 N N . ASN A 1 312 ? 6.519 6.491 -4.371 1.00 59.56 312 ASN A N 1
ATOM 2484 C CA . ASN A 1 312 ? 7.534 6.181 -3.363 1.00 59.56 312 ASN A CA 1
ATOM 2485 C C . ASN A 1 312 ? 6.900 5.313 -2.279 1.00 59.56 312 ASN A C 1
ATOM 2487 O O . ASN A 1 312 ? 6.019 5.753 -1.545 1.00 59.56 312 ASN A O 1
ATOM 2491 N N . ILE A 1 313 ? 7.353 4.070 -2.188 1.00 63.84 313 ILE A N 1
ATOM 2492 C CA . ILE A 1 313 ? 6.860 3.104 -1.217 1.00 63.84 313 ILE A CA 1
ATOM 2493 C C . ILE A 1 313 ? 7.954 2.892 -0.184 1.00 63.84 313 ILE A C 1
ATOM 2495 O O . ILE A 1 313 ? 8.998 2.309 -0.479 1.00 63.84 313 ILE A O 1
ATOM 2499 N N . ALA A 1 314 ? 7.715 3.350 1.043 1.00 61.09 314 ALA A N 1
ATOM 2500 C CA . ALA A 1 314 ? 8.617 3.118 2.162 1.00 61.09 314 ALA A CA 1
ATOM 2501 C C . ALA A 1 314 ? 8.618 1.628 2.561 1.00 61.09 314 ALA A C 1
ATOM 2503 O O . ALA A 1 314 ? 7.596 1.059 2.930 1.00 61.09 314 ALA A O 1
ATOM 2504 N N . LEU A 1 315 ? 9.793 1.000 2.554 1.00 61.72 315 LEU A N 1
ATOM 2505 C CA . LEU A 1 315 ? 10.023 -0.412 2.890 1.00 61.72 315 LEU A CA 1
ATOM 2506 C C . LEU A 1 315 ? 10.361 -0.635 4.378 1.00 61.72 315 LEU A C 1
ATOM 2508 O O . LEU A 1 315 ? 10.955 -1.647 4.739 1.00 61.72 315 LEU A O 1
ATOM 2512 N N . GLN A 1 316 ? 9.990 0.306 5.254 1.00 51.91 316 GLN A N 1
ATOM 2513 C CA . GLN A 1 316 ? 10.186 0.239 6.712 1.00 51.91 316 GLN A CA 1
ATOM 2514 C C . GLN A 1 316 ? 11.587 -0.246 7.140 1.00 51.91 316 GLN A C 1
ATOM 2516 O O . GLN A 1 316 ? 11.742 -1.097 8.014 1.00 51.91 316 GLN A O 1
ATOM 2521 N N . HIS A 1 317 ? 12.607 0.375 6.540 1.00 52.62 317 HIS A N 1
ATOM 2522 C CA . HIS A 1 317 ? 14.006 0.394 6.986 1.00 52.62 317 HIS A CA 1
ATOM 2523 C C . HIS A 1 317 ? 14.920 -0.798 6.643 1.00 52.62 317 HIS A C 1
ATOM 2525 O O . HIS A 1 317 ? 16.062 -0.777 7.093 1.00 52.62 317 HIS A O 1
ATOM 2531 N N . SER A 1 318 ? 14.502 -1.797 5.854 1.00 71.44 318 SER A N 1
ATOM 2532 C CA . SER A 1 318 ? 15.440 -2.744 5.204 1.00 71.44 318 SER A CA 1
ATOM 2533 C C . SER A 1 318 ? 14.757 -3.660 4.176 1.00 71.44 318 SER A C 1
ATOM 2535 O O . SER A 1 318 ? 13.548 -3.879 4.248 1.00 71.44 318 SER A O 1
ATOM 2537 N N . LEU A 1 319 ? 15.549 -4.273 3.283 1.00 81.62 319 LEU A N 1
ATOM 2538 C CA . LEU A 1 319 ? 15.146 -5.400 2.431 1.00 81.62 319 LEU A CA 1
ATOM 2539 C C . LEU A 1 319 ? 16.049 -6.631 2.690 1.00 81.62 319 LEU A C 1
ATOM 2541 O O . LEU A 1 319 ? 16.917 -6.951 1.878 1.00 81.62 319 LEU A O 1
ATOM 2545 N N . PRO A 1 320 ? 15.931 -7.306 3.845 1.00 81.94 320 PRO A N 1
ATOM 2546 C CA . PRO A 1 320 ? 16.805 -8.425 4.214 1.00 81.94 320 PRO A CA 1
ATOM 2547 C C . PRO A 1 320 ? 16.637 -9.651 3.293 1.00 81.94 320 PRO A C 1
ATOM 2549 O O . PRO A 1 320 ? 15.565 -9.824 2.698 1.00 81.94 320 PRO A O 1
ATOM 2552 N N . PRO A 1 321 ? 17.650 -10.539 3.198 1.00 86.44 321 PRO A N 1
ATOM 2553 C CA . PRO A 1 321 ? 17.545 -11.784 2.441 1.00 86.44 321 PRO A CA 1
ATOM 2554 C C . PRO A 1 321 ? 16.301 -12.608 2.798 1.00 86.44 321 PRO A C 1
ATOM 2556 O O . PRO A 1 321 ? 15.951 -12.770 3.962 1.00 86.44 321 PRO A O 1
ATOM 2559 N N . GLY A 1 322 ? 15.648 -13.140 1.770 1.00 79.19 322 GLY A N 1
ATOM 2560 C CA . GLY A 1 322 ? 14.358 -13.814 1.815 1.00 79.19 322 GLY A CA 1
ATOM 2561 C C . GLY A 1 322 ? 13.168 -12.891 1.535 1.00 79.19 322 GLY A C 1
ATOM 2562 O O . GLY A 1 322 ? 12.116 -13.391 1.137 1.00 79.19 322 GLY A O 1
ATOM 2563 N N . SER A 1 323 ? 13.322 -11.575 1.708 1.00 81.62 323 SER A N 1
ATOM 2564 C CA . SER A 1 323 ? 12.261 -10.613 1.407 1.00 81.62 323 SER A CA 1
ATOM 2565 C C . SER A 1 323 ? 11.951 -10.552 -0.087 1.00 81.62 323 SER A C 1
ATOM 2567 O O . SER A 1 323 ? 12.810 -10.822 -0.927 1.00 81.62 323 SER A O 1
ATOM 2569 N N . GLU A 1 324 ? 10.735 -10.152 -0.429 1.00 83.25 324 GLU A N 1
ATOM 2570 C CA . GLU A 1 324 ? 10.215 -10.176 -1.788 1.00 83.25 324 GLU A CA 1
ATOM 2571 C C . GLU A 1 324 ? 9.316 -8.968 -2.052 1.00 83.25 324 GLU A C 1
ATOM 2573 O O . GLU A 1 324 ? 8.396 -8.679 -1.289 1.00 83.25 324 GLU A O 1
ATOM 2578 N N . ILE A 1 325 ? 9.576 -8.271 -3.155 1.00 83.81 325 ILE A N 1
ATOM 2579 C CA . ILE A 1 325 ? 8.732 -7.202 -3.687 1.00 83.81 325 ILE A CA 1
ATOM 2580 C C . ILE A 1 325 ? 8.108 -7.712 -4.981 1.00 83.81 325 ILE A C 1
ATOM 2582 O O . ILE A 1 325 ? 8.814 -8.218 -5.848 1.00 83.81 325 ILE A O 1
ATOM 2586 N N . THR A 1 326 ? 6.796 -7.573 -5.129 1.00 79.56 326 THR A N 1
ATOM 2587 C CA . THR A 1 326 ? 6.080 -7.842 -6.380 1.00 79.56 326 THR A CA 1
ATOM 2588 C C . THR A 1 326 ? 5.380 -6.571 -6.826 1.00 79.56 326 THR A C 1
ATOM 2590 O O . THR A 1 326 ? 4.593 -6.015 -6.072 1.00 79.56 326 THR A O 1
ATOM 2593 N N . LEU A 1 327 ? 5.691 -6.116 -8.033 1.00 83.62 327 LEU A N 1
ATOM 2594 C CA . LEU A 1 327 ? 5.120 -4.962 -8.712 1.00 83.62 327 LEU A CA 1
ATOM 2595 C C . LEU A 1 327 ? 4.313 -5.471 -9.906 1.00 83.62 327 LEU A C 1
ATOM 2597 O O . LEU A 1 327 ? 4.865 -6.172 -10.752 1.00 83.62 327 LEU A O 1
ATOM 2601 N N . VAL A 1 328 ? 3.042 -5.107 -10.001 1.00 79.12 328 VAL A N 1
ATOM 2602 C CA . VAL A 1 328 ? 2.261 -5.235 -11.232 1.00 79.12 328 VAL A CA 1
ATOM 2603 C C . VAL A 1 328 ? 2.078 -3.844 -11.807 1.00 79.12 328 VAL A C 1
ATOM 2605 O O . VAL A 1 328 ? 1.697 -2.921 -11.087 1.00 79.12 328 VAL A O 1
ATOM 2608 N N . GLY A 1 329 ? 2.372 -3.682 -13.088 1.00 81.69 329 GLY A N 1
ATOM 2609 C CA . GLY A 1 329 ? 2.210 -2.402 -13.761 1.00 81.69 329 GLY A CA 1
ATOM 2610 C C . GLY A 1 329 ? 1.931 -2.556 -15.243 1.00 81.69 329 GLY A C 1
ATOM 2611 O O . GLY A 1 329 ? 2.095 -3.639 -15.803 1.00 81.69 329 GLY A O 1
ATOM 2612 N N . THR A 1 330 ? 1.543 -1.455 -15.870 1.00 82.19 330 THR A N 1
ATOM 2613 C CA . THR A 1 330 ? 1.258 -1.357 -17.302 1.00 82.19 330 THR A CA 1
ATOM 2614 C C . THR A 1 330 ? 2.057 -0.181 -17.868 1.00 82.19 330 THR A C 1
ATOM 2616 O O . THR A 1 330 ? 1.815 0.965 -17.479 1.00 82.19 330 THR A O 1
ATOM 2619 N N . PRO A 1 331 ? 3.074 -0.420 -18.719 1.00 87.88 331 PRO A N 1
ATOM 2620 C CA . PRO A 1 331 ? 3.848 0.656 -19.319 1.00 87.88 331 PRO A CA 1
ATOM 2621 C C . PRO A 1 331 ? 2.993 1.344 -20.379 1.00 87.88 331 PRO A C 1
ATOM 2623 O O . PRO A 1 331 ? 2.509 0.673 -21.287 1.00 87.88 331 PRO A O 1
ATOM 2626 N N . GLN A 1 332 ? 2.846 2.661 -20.300 1.00 81.19 332 GLN A N 1
ATOM 2627 C CA . GLN A 1 332 ? 2.063 3.423 -21.270 1.00 81.19 332 GLN A CA 1
ATOM 2628 C C . GLN A 1 332 ? 2.621 3.299 -22.711 1.00 81.19 332 GLN A C 1
ATOM 2630 O O . GLN A 1 332 ? 3.847 3.215 -22.878 1.00 81.19 332 GLN A O 1
ATOM 2635 N N . PRO A 1 333 ? 1.772 3.304 -23.763 1.00 81.00 333 PRO A N 1
ATOM 2636 C CA . PRO A 1 333 ? 2.182 3.156 -25.171 1.00 81.00 333 PRO A CA 1
ATOM 2637 C C . PRO A 1 333 ? 3.259 4.148 -25.639 1.00 81.00 333 PRO A C 1
ATOM 2639 O O . PRO A 1 333 ? 4.149 3.802 -26.424 1.00 81.00 333 PRO A O 1
ATOM 2642 N N . HIS A 1 334 ? 3.252 5.365 -25.098 1.00 82.31 334 HIS A N 1
ATOM 2643 C CA . HIS A 1 334 ? 4.196 6.422 -25.461 1.00 82.31 334 HIS A CA 1
ATOM 2644 C C . HIS A 1 334 ? 5.547 6.344 -24.720 1.00 82.31 334 HIS A C 1
ATOM 2646 O O . HIS A 1 334 ? 6.470 7.081 -25.056 1.00 82.31 334 HIS A O 1
ATOM 2652 N N . LEU A 1 335 ? 5.728 5.457 -23.731 1.00 83.81 335 LEU A N 1
ATOM 2653 C CA . LEU A 1 335 ? 6.958 5.435 -22.925 1.00 83.81 335 LEU A CA 1
ATOM 2654 C C . LEU A 1 335 ? 8.193 4.977 -23.705 1.00 83.81 335 LEU A C 1
ATOM 2656 O O . LEU A 1 335 ? 8.232 3.867 -24.236 1.00 83.81 335 LEU A O 1
ATOM 2660 N N . ASP A 1 336 ? 9.270 5.755 -23.636 1.00 91.06 336 ASP A N 1
ATOM 2661 C CA . ASP A 1 336 ? 10.600 5.330 -24.091 1.00 91.06 336 ASP A CA 1
ATOM 2662 C C . ASP A 1 336 ? 11.294 4.411 -23.080 1.00 91.06 336 ASP A C 1
ATOM 2664 O O . ASP A 1 336 ? 12.016 3.473 -23.439 1.00 91.06 336 ASP A O 1
ATOM 2668 N N . ARG A 1 337 ? 11.106 4.697 -21.789 1.00 93.12 337 ARG A N 1
ATOM 2669 C CA . ARG A 1 337 ? 11.710 3.980 -20.663 1.00 93.12 337 ARG A CA 1
ATOM 2670 C C . ARG A 1 337 ? 10.978 4.294 -19.364 1.00 93.12 337 ARG A C 1
ATOM 2672 O O . ARG A 1 337 ? 10.326 5.322 -19.259 1.00 93.12 337 ARG A O 1
ATOM 2679 N N . PHE A 1 338 ? 11.192 3.460 -18.356 1.00 93.19 338 PHE A N 1
ATOM 2680 C CA . PHE A 1 338 ? 10.820 3.750 -16.969 1.00 93.19 338 PHE A CA 1
ATOM 2681 C C . PHE A 1 338 ? 11.838 3.144 -16.012 1.00 93.19 338 PHE A C 1
ATOM 2683 O O . PHE A 1 338 ? 12.685 2.355 -16.439 1.00 93.19 338 PHE A O 1
ATOM 2690 N N . ALA A 1 339 ? 11.787 3.485 -14.727 1.00 94.75 339 ALA A N 1
ATOM 2691 C CA . ALA A 1 339 ? 12.689 2.883 -13.751 1.00 94.75 339 ALA A CA 1
ATOM 2692 C C . ALA A 1 339 ? 11.977 2.420 -12.488 1.00 94.75 339 ALA A C 1
ATOM 2694 O O . ALA A 1 339 ? 11.133 3.121 -11.951 1.00 94.75 339 ALA A O 1
ATOM 2695 N N . VAL A 1 340 ? 12.398 1.266 -11.982 1.00 94.69 340 VAL A N 1
ATOM 2696 C CA . VAL A 1 340 ? 12.052 0.745 -10.662 1.00 94.69 340 VAL A CA 1
ATOM 2697 C C . VAL A 1 340 ? 13.330 0.745 -9.830 1.00 94.69 340 VAL A C 1
ATOM 2699 O O . VAL A 1 340 ? 14.298 0.064 -10.177 1.00 94.69 340 VAL A O 1
ATOM 2702 N N . ASN A 1 341 ? 13.368 1.524 -8.754 1.00 95.44 341 ASN A N 1
ATOM 2703 C CA . ASN A 1 341 ? 14.545 1.677 -7.909 1.00 95.44 341 ASN A CA 1
ATOM 2704 C C . ASN A 1 341 ? 14.318 1.103 -6.517 1.00 95.44 341 ASN A C 1
ATOM 2706 O O . ASN A 1 341 ? 13.288 1.349 -5.901 1.00 95.44 341 ASN A O 1
ATOM 2710 N N . LEU A 1 342 ? 15.333 0.423 -5.992 1.00 94.06 342 LEU A N 1
ATOM 2711 C CA . LEU A 1 342 ? 15.485 0.177 -4.562 1.00 94.06 342 LEU A CA 1
ATOM 2712 C C . LEU A 1 342 ? 16.458 1.210 -4.006 1.00 94.06 342 LEU A C 1
ATOM 2714 O O . LEU A 1 342 ? 17.635 1.214 -4.377 1.00 94.06 342 LEU A O 1
ATOM 2718 N N . GLU A 1 343 ? 15.965 2.092 -3.146 1.00 90.94 343 GLU A N 1
ATOM 2719 C CA . GLU A 1 343 ? 16.681 3.277 -2.681 1.00 90.94 343 GLU A CA 1
ATOM 2720 C C . GLU A 1 343 ? 17.001 3.220 -1.191 1.00 90.94 343 GLU A C 1
ATOM 2722 O O . GLU A 1 343 ? 16.275 2.606 -0.404 1.00 90.94 343 GLU A O 1
ATOM 2727 N N . SER A 1 344 ? 18.095 3.878 -0.808 1.00 87.25 344 SER A N 1
ATOM 2728 C CA . SER A 1 344 ? 18.447 4.096 0.593 1.00 87.25 344 SER A CA 1
ATOM 2729 C C . SER A 1 344 ? 17.707 5.290 1.201 1.00 87.25 344 SER A C 1
ATOM 2731 O O . SER A 1 344 ? 17.001 6.031 0.509 1.00 87.25 344 SER A O 1
ATOM 2733 N N . ALA A 1 345 ? 17.8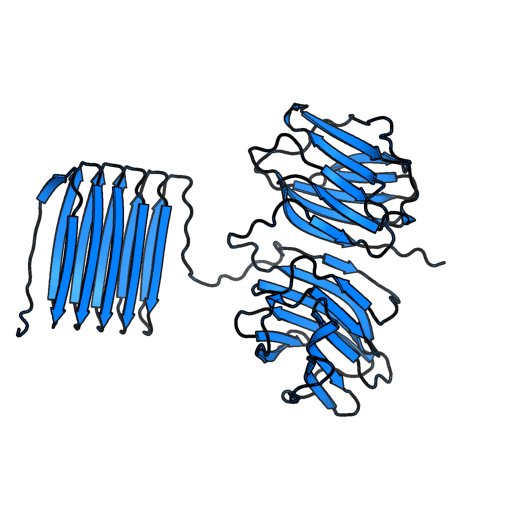64 5.480 2.514 1.00 77.06 345 ALA A N 1
ATOM 2734 C CA . ALA A 1 345 ? 17.206 6.559 3.243 1.00 77.06 345 ALA A CA 1
ATOM 2735 C C . ALA A 1 345 ? 17.484 7.925 2.590 1.00 77.06 345 ALA A C 1
ATOM 2737 O O . ALA A 1 345 ? 18.636 8.313 2.395 1.00 77.06 345 ALA A O 1
ATOM 2738 N N . GLY A 1 346 ? 16.416 8.655 2.259 1.00 71.06 346 GLY A N 1
ATOM 2739 C CA . GLY A 1 346 ? 16.498 9.954 1.584 1.00 71.06 346 GLY A CA 1
ATOM 2740 C C . GLY A 1 346 ? 16.687 9.893 0.061 1.00 71.06 346 GLY A C 1
ATOM 2741 O O . GLY A 1 346 ? 16.888 10.938 -0.547 1.00 71.06 346 GLY A O 1
ATOM 2742 N N . GLY A 1 347 ? 16.639 8.710 -0.566 1.00 75.69 347 GLY A N 1
ATOM 2743 C CA . GLY A 1 347 ? 16.619 8.546 -2.030 1.00 75.69 347 GLY A CA 1
ATOM 2744 C C . GLY A 1 347 ? 17.947 8.824 -2.750 1.00 75.69 347 GLY A C 1
ATOM 2745 O O . GLY A 1 347 ? 18.023 8.746 -3.980 1.00 75.69 347 GLY A O 1
ATOM 2746 N N . ALA A 1 348 ? 19.003 9.152 -1.997 1.00 83.06 348 ALA A N 1
ATOM 2747 C CA . ALA A 1 348 ? 20.291 9.584 -2.538 1.00 83.06 348 ALA A CA 1
ATOM 2748 C C . ALA A 1 348 ? 21.052 8.457 -3.250 1.00 83.06 348 ALA A C 1
ATOM 2750 O O . ALA A 1 348 ? 21.747 8.710 -4.235 1.00 83.06 348 ALA A O 1
ATOM 2751 N N . GLU A 1 349 ? 20.915 7.219 -2.775 1.00 94.00 349 GLU A N 1
ATOM 2752 C CA . GLU A 1 349 ? 21.550 6.052 -3.382 1.00 94.00 349 GLU A CA 1
ATOM 2753 C C . GLU A 1 349 ? 20.514 5.053 -3.887 1.00 94.00 349 GLU A C 1
ATOM 2755 O O . GLU A 1 349 ? 19.441 4.888 -3.306 1.00 94.00 349 GLU A O 1
ATOM 2760 N N . LYS A 1 350 ? 20.864 4.366 -4.975 1.00 96.12 350 LYS A N 1
ATOM 2761 C CA . LYS A 1 350 ? 20.058 3.311 -5.595 1.00 96.12 350 LYS A CA 1
ATOM 2762 C C . LYS A 1 350 ? 20.840 2.014 -5.494 1.00 96.12 350 LYS A C 1
ATOM 2764 O O . LYS A 1 350 ? 21.800 1.816 -6.241 1.00 96.12 350 LYS A O 1
ATOM 2769 N N . ALA A 1 351 ? 20.428 1.135 -4.586 1.00 96.56 351 ALA A N 1
ATOM 2770 C CA . ALA A 1 351 ? 20.993 -0.203 -4.455 1.00 96.56 351 ALA A CA 1
ATOM 2771 C C . ALA A 1 351 ? 20.720 -1.033 -5.719 1.00 96.56 351 ALA A C 1
ATOM 2773 O O . ALA A 1 351 ? 21.597 -1.763 -6.182 1.00 96.56 351 ALA A O 1
ATOM 2774 N N . LEU A 1 352 ? 19.536 -0.857 -6.309 1.00 98.19 352 LEU A N 1
ATOM 2775 C CA . LEU A 1 352 ? 19.152 -1.380 -7.616 1.00 98.19 352 LEU A CA 1
ATOM 2776 C C . LEU A 1 352 ? 18.414 -0.286 -8.387 1.00 98.19 352 LEU A C 1
ATOM 2778 O O . LEU A 1 352 ? 17.497 0.331 -7.861 1.00 98.19 352 LEU A O 1
ATOM 2782 N N . HIS A 1 353 ? 18.793 -0.090 -9.640 1.00 98.00 353 HIS A N 1
ATOM 2783 C CA . HIS A 1 353 ? 18.065 0.668 -10.647 1.00 98.00 353 HIS A CA 1
ATOM 2784 C C . HIS A 1 353 ? 17.716 -0.301 -11.768 1.00 98.00 353 HIS A C 1
ATOM 2786 O O . HIS A 1 353 ? 18.607 -0.703 -12.512 1.00 98.00 353 HIS A O 1
ATOM 2792 N N . PHE A 1 354 ? 16.458 -0.722 -11.851 1.00 98.12 354 PHE A N 1
ATOM 2793 C CA . PHE A 1 354 ? 15.938 -1.582 -12.908 1.00 98.12 354 PHE A CA 1
ATOM 2794 C C . PHE A 1 354 ? 15.238 -0.702 -13.941 1.00 98.12 354 PHE A C 1
ATOM 2796 O O . PHE A 1 354 ? 14.199 -0.117 -13.652 1.00 98.12 354 PHE A O 1
ATOM 2803 N N . ASN A 1 355 ? 15.821 -0.569 -15.128 1.00 97.50 355 ASN A N 1
ATOM 2804 C CA . ASN A 1 355 ? 15.418 0.426 -16.116 1.00 97.50 355 ASN A CA 1
ATOM 2805 C C . ASN A 1 355 ? 15.152 -0.216 -17.481 1.00 97.50 355 ASN A C 1
ATOM 2807 O O . ASN A 1 355 ? 16.065 -0.318 -18.307 1.00 97.50 355 ASN A O 1
ATOM 2811 N N . PRO A 1 356 ? 13.914 -0.672 -17.728 1.00 97.38 356 PRO A N 1
ATOM 2812 C CA . PRO A 1 356 ? 13.467 -1.058 -19.057 1.00 97.38 356 PRO A CA 1
ATOM 2813 C C . PRO A 1 356 ? 13.506 0.135 -20.011 1.00 97.38 356 PRO A C 1
ATOM 2815 O O . PRO A 1 356 ? 12.947 1.192 -19.720 1.00 97.38 356 PRO A O 1
ATOM 2818 N N . ARG A 1 357 ? 14.182 -0.043 -21.145 1.00 96.56 357 ARG A N 1
ATOM 2819 C CA . ARG A 1 357 ? 14.308 0.934 -22.228 1.00 96.56 357 ARG A CA 1
ATOM 2820 C C . ARG A 1 357 ? 13.732 0.309 -23.492 1.00 96.56 357 ARG A C 1
ATOM 2822 O O . ARG A 1 357 ? 14.350 -0.580 -24.078 1.00 96.56 357 ARG A O 1
ATOM 2829 N N . PHE A 1 358 ? 12.548 0.760 -23.891 1.00 94.69 358 PHE A N 1
ATOM 2830 C CA . PHE A 1 358 ? 11.829 0.231 -25.049 1.00 94.69 358 PHE A CA 1
ATOM 2831 C C . PHE A 1 358 ? 12.568 0.531 -26.354 1.00 94.69 358 PHE A C 1
ATOM 2833 O O . PHE A 1 358 ? 12.723 -0.369 -27.173 1.00 94.69 358 PHE A O 1
ATOM 2840 N N . ASN A 1 359 ? 13.134 1.733 -26.491 1.00 92.56 359 ASN A N 1
ATOM 2841 C CA . ASN A 1 359 ? 13.873 2.134 -27.698 1.00 92.56 359 ASN A CA 1
ATOM 2842 C C . ASN A 1 359 ? 15.179 1.352 -27.892 1.00 92.56 359 ASN A C 1
ATOM 2844 O O . ASN A 1 359 ? 15.591 1.094 -29.020 1.00 92.56 359 ASN A O 1
ATOM 2848 N N . ASP A 1 360 ? 15.808 0.934 -26.791 1.00 93.56 360 ASP A N 1
ATOM 2849 C CA . ASP A 1 360 ? 17.036 0.134 -26.816 1.00 93.56 360 ASP A CA 1
ATOM 2850 C C . ASP A 1 360 ? 16.744 -1.382 -26.865 1.00 93.56 360 ASP A C 1
ATOM 2852 O O . ASP A 1 360 ? 17.666 -2.182 -27.024 1.00 93.56 360 ASP A O 1
ATOM 2856 N N . GLY A 1 361 ? 15.488 -1.804 -26.663 1.00 96.25 361 GLY A N 1
ATOM 2857 C CA . GLY A 1 361 ? 15.110 -3.217 -26.571 1.00 96.25 361 GLY A CA 1
ATOM 2858 C C . GLY A 1 361 ? 15.777 -3.963 -25.408 1.00 96.25 361 GLY A C 1
ATOM 2859 O O . GLY A 1 361 ? 16.020 -5.170 -25.502 1.00 96.25 361 GLY A O 1
ATOM 2860 N N . VAL A 1 362 ? 16.091 -3.270 -24.305 1.00 97.56 362 VAL A N 1
ATOM 2861 C CA . VAL A 1 362 ? 16.862 -3.837 -23.187 1.00 97.56 362 VAL A CA 1
ATOM 2862 C C . VAL A 1 362 ? 16.368 -3.364 -21.825 1.00 97.56 362 VAL A C 1
ATOM 2864 O O . VAL A 1 362 ? 15.874 -2.249 -21.674 1.00 97.56 362 VAL A O 1
ATOM 2867 N N . VAL A 1 363 ? 16.567 -4.186 -20.796 1.00 98.31 363 VAL A N 1
ATOM 2868 C CA . VAL A 1 363 ? 16.537 -3.727 -19.405 1.00 98.31 363 VAL A CA 1
ATOM 2869 C C . VAL A 1 363 ? 17.954 -3.461 -18.916 1.00 98.31 363 VAL A C 1
ATOM 2871 O O . VAL A 1 363 ? 18.766 -4.378 -18.790 1.00 98.31 363 VAL A O 1
ATOM 2874 N N . VAL A 1 364 ? 18.238 -2.207 -18.577 1.00 98.38 364 VAL A N 1
ATOM 2875 C CA . VAL A 1 364 ? 19.487 -1.829 -17.915 1.00 98.38 364 VAL A CA 1
ATOM 2876 C C . VAL A 1 364 ? 19.336 -2.014 -16.410 1.00 98.38 364 VAL A C 1
ATOM 2878 O O . VAL A 1 364 ? 18.377 -1.516 -15.823 1.00 98.38 364 VAL A O 1
ATOM 2881 N N . ARG A 1 365 ? 20.290 -2.696 -15.766 1.00 98.56 365 ARG A N 1
ATOM 2882 C CA . ARG A 1 365 ? 20.413 -2.704 -14.302 1.00 98.56 365 ARG A CA 1
ATOM 2883 C C . ARG A 1 365 ? 21.698 -2.037 -13.850 1.00 98.56 365 ARG A C 1
ATOM 2885 O O . ARG A 1 365 ? 22.756 -2.247 -14.443 1.00 98.56 365 ARG A O 1
ATOM 2892 N N . ASN A 1 366 ? 21.623 -1.245 -12.787 1.00 98.62 366 ASN A N 1
ATOM 2893 C CA . ASN A 1 366 ? 22.795 -0.604 -12.198 1.00 98.62 366 ASN A CA 1
ATOM 2894 C C . ASN A 1 366 ? 22.572 -0.270 -10.714 1.00 98.62 366 ASN A C 1
ATOM 2896 O O . ASN A 1 366 ? 21.490 -0.492 -10.176 1.00 98.62 366 ASN A O 1
ATOM 2900 N N . SER A 1 367 ? 23.589 0.295 -10.069 1.00 98.50 367 SER A N 1
ATOM 2901 C CA . SER A 1 367 ? 23.485 0.958 -8.769 1.00 98.50 367 SER A CA 1
ATOM 2902 C C . SER A 1 367 ? 24.054 2.371 -8.882 1.00 98.50 367 SER A C 1
ATOM 2904 O O . SER A 1 367 ? 25.041 2.584 -9.594 1.00 98.50 367 SER A O 1
ATOM 2906 N N . PHE A 1 368 ? 23.452 3.321 -8.172 1.00 97.88 368 PHE A N 1
ATOM 2907 C CA . PHE A 1 368 ? 23.971 4.679 -8.012 1.00 97.88 368 PHE A CA 1
ATOM 2908 C C . PHE A 1 368 ? 24.442 4.838 -6.570 1.00 97.88 368 PHE A C 1
ATOM 2910 O O . PHE A 1 368 ? 23.611 4.888 -5.666 1.00 97.88 368 PHE A O 1
ATOM 2917 N N . LEU A 1 369 ? 25.755 4.860 -6.354 1.00 95.94 369 LEU A N 1
ATOM 2918 C CA . LEU A 1 369 ? 26.379 4.833 -5.028 1.00 95.94 369 LEU A CA 1
ATOM 2919 C C . LEU A 1 369 ? 27.450 5.920 -4.954 1.00 95.94 369 LEU A C 1
ATOM 2921 O O . LEU A 1 369 ? 28.143 6.166 -5.942 1.00 95.94 369 LEU A O 1
ATOM 2925 N N . ASN A 1 370 ? 27.615 6.560 -3.794 1.00 94.06 370 ASN A N 1
ATOM 2926 C CA . ASN A 1 370 ? 28.621 7.615 -3.592 1.00 94.06 370 ASN A CA 1
ATOM 2927 C C . ASN A 1 370 ? 28.590 8.734 -4.664 1.00 94.06 370 ASN A C 1
ATOM 2929 O O . ASN A 1 370 ? 29.633 9.253 -5.063 1.00 94.06 370 ASN A O 1
ATOM 2933 N N . GLY A 1 371 ? 27.400 9.088 -5.160 1.00 93.44 371 GLY A N 1
ATOM 2934 C CA . GLY A 1 371 ? 27.216 10.153 -6.152 1.00 93.44 371 GLY A CA 1
ATOM 2935 C C . GLY A 1 371 ? 27.518 9.769 -7.606 1.00 93.44 371 GLY A C 1
ATOM 2936 O O . GLY A 1 371 ? 27.583 10.660 -8.452 1.00 93.44 371 GLY A O 1
ATOM 2937 N N . GLY A 1 372 ? 27.696 8.481 -7.924 1.00 96.62 372 GLY A N 1
ATOM 2938 C CA . GLY A 1 372 ? 27.964 8.026 -9.289 1.00 96.62 372 GLY A CA 1
ATOM 2939 C C . GLY A 1 372 ? 27.289 6.705 -9.654 1.00 96.62 372 GLY A C 1
ATOM 2940 O O . GLY A 1 372 ? 27.043 5.844 -8.810 1.00 96.62 372 GLY A O 1
ATOM 2941 N N . TRP A 1 373 ? 27.013 6.532 -10.948 1.00 98.25 373 TRP A N 1
ATOM 2942 C CA . TRP A 1 373 ? 26.562 5.259 -11.509 1.00 98.25 373 TRP A CA 1
ATOM 2943 C C . TRP A 1 373 ? 27.720 4.263 -11.596 1.00 98.25 373 TRP A C 1
ATOM 2945 O O . TRP A 1 373 ? 28.819 4.607 -12.033 1.00 98.25 373 TRP A O 1
ATOM 2955 N N . GLY A 1 374 ? 27.465 3.015 -11.207 1.00 98.19 374 GLY A N 1
ATOM 2956 C CA . GLY A 1 374 ? 28.386 1.904 -11.436 1.00 98.19 374 GLY A CA 1
ATOM 2957 C C . GLY A 1 374 ? 28.381 1.405 -12.891 1.00 98.19 374 GLY A C 1
ATOM 2958 O O . GLY A 1 374 ? 27.795 2.036 -13.775 1.00 98.19 374 GLY A O 1
ATOM 2959 N N . PRO A 1 375 ? 29.005 0.246 -13.168 1.00 98.00 375 PRO A N 1
ATOM 2960 C CA . PRO A 1 375 ? 28.921 -0.392 -14.480 1.00 98.00 375 PRO A CA 1
ATOM 2961 C C . PRO A 1 375 ? 27.506 -0.929 -14.750 1.00 98.00 375 PRO A C 1
ATOM 2963 O O . PRO A 1 375 ? 26.925 -1.615 -13.905 1.00 98.00 375 PRO A O 1
ATOM 2966 N N . GLU A 1 376 ? 26.960 -0.641 -15.929 1.00 98.44 376 GLU A N 1
ATOM 2967 C CA . GLU A 1 376 ? 25.655 -1.154 -16.357 1.00 98.44 376 GLU A CA 1
ATOM 2968 C C . GLU A 1 376 ? 25.704 -2.661 -16.658 1.00 98.44 376 GLU A C 1
ATOM 2970 O O . GLU A 1 376 ? 26.662 -3.165 -17.244 1.00 98.44 376 GLU A O 1
ATOM 2975 N N . GLU A 1 377 ? 24.629 -3.367 -16.317 1.00 98.50 377 GLU A N 1
ATOM 2976 C CA . GLU A 1 377 ? 24.354 -4.729 -16.775 1.00 98.50 377 GLU A CA 1
ATOM 2977 C C . GLU A 1 377 ? 23.169 -4.704 -17.750 1.00 98.50 377 GLU A C 1
ATOM 2979 O O . GLU A 1 377 ? 22.139 -4.095 -17.458 1.00 98.50 377 GLU A O 1
ATOM 2984 N N . ARG A 1 378 ? 23.331 -5.323 -18.925 1.00 97.94 378 ARG A N 1
ATOM 2985 C CA . ARG A 1 378 ? 22.415 -5.188 -20.079 1.00 97.94 378 ARG A CA 1
ATOM 2986 C C . ARG A 1 378 ? 22.005 -6.525 -20.713 1.00 97.94 378 ARG A C 1
ATOM 2988 O O . ARG A 1 378 ? 21.363 -6.552 -21.756 1.00 97.94 378 ARG A O 1
ATOM 2995 N N . ASP A 1 379 ? 22.421 -7.645 -20.136 1.00 95.38 379 ASP A N 1
ATOM 2996 C CA . ASP A 1 379 ? 22.041 -8.980 -20.599 1.00 95.38 379 ASP A CA 1
ATOM 2997 C C . ASP A 1 379 ? 20.538 -9.258 -20.380 1.00 95.38 379 ASP A C 1
ATOM 2999 O O . ASP A 1 379 ? 19.911 -8.667 -19.505 1.00 95.38 379 ASP A O 1
ATOM 3003 N N . GLY A 1 380 ? 19.959 -10.166 -21.174 1.00 92.69 380 GLY A N 1
ATOM 3004 C CA . GLY A 1 380 ? 18.577 -10.648 -21.006 1.00 92.69 380 GLY A CA 1
ATOM 3005 C C . GLY A 1 380 ? 17.516 -10.013 -21.919 1.00 92.69 380 GLY A C 1
ATOM 3006 O O . GLY A 1 380 ? 16.439 -10.586 -22.060 1.00 92.69 380 GLY A O 1
ATOM 3007 N N . GLY A 1 381 ? 17.811 -8.892 -22.589 1.00 96.69 381 GLY A N 1
ATOM 3008 C CA . GLY A 1 381 ? 16.867 -8.215 -23.495 1.00 96.69 381 GLY A CA 1
ATOM 3009 C C . GLY A 1 381 ? 15.718 -7.506 -22.763 1.00 96.69 381 GLY A C 1
ATOM 3010 O O . GLY A 1 381 ? 15.870 -7.118 -21.602 1.00 96.69 381 GLY A O 1
ATOM 3011 N N . LEU A 1 382 ? 14.582 -7.313 -23.444 1.00 97.31 382 LEU A N 1
ATOM 3012 C CA . LEU A 1 382 ? 13.392 -6.639 -22.911 1.00 97.31 382 LEU A CA 1
ATOM 3013 C C . LEU A 1 382 ? 12.179 -7.588 -22.849 1.00 97.31 382 LEU A C 1
ATOM 3015 O O . LEU A 1 382 ? 11.557 -7.854 -23.875 1.00 97.31 382 LEU A O 1
ATOM 3019 N N . PRO A 1 383 ? 11.805 -8.085 -21.656 1.00 95.94 383 PRO A N 1
ATOM 3020 C CA . PRO A 1 383 ? 10.670 -8.994 -21.469 1.00 95.94 383 PRO A CA 1
ATOM 3021 C C . PRO A 1 383 ? 9.326 -8.270 -21.251 1.00 95.94 383 PRO A C 1
ATOM 3023 O O . PRO A 1 383 ? 8.390 -8.868 -20.725 1.00 95.94 383 PRO A O 1
ATOM 3026 N N . LEU A 1 384 ? 9.234 -6.985 -21.605 1.00 95.00 384 LEU A N 1
ATOM 3027 C CA . LEU A 1 384 ? 8.066 -6.129 -21.382 1.00 95.00 384 LEU A CA 1
ATOM 3028 C C . LEU A 1 384 ? 7.504 -5.628 -22.711 1.00 95.00 384 LEU A C 1
ATOM 3030 O O . LEU A 1 384 ? 8.248 -5.451 -23.675 1.00 95.00 384 LEU A O 1
ATOM 3034 N N . ARG A 1 385 ? 6.198 -5.362 -22.740 1.00 91.44 385 ARG A N 1
ATOM 3035 C CA . ARG A 1 385 ? 5.497 -4.753 -23.876 1.00 91.44 385 ARG A CA 1
ATOM 3036 C C . ARG A 1 385 ? 4.748 -3.521 -23.384 1.00 91.44 385 ARG A C 1
ATOM 3038 O O . ARG A 1 385 ? 4.236 -3.540 -22.269 1.00 91.44 385 ARG A O 1
ATOM 3045 N N . LYS A 1 386 ? 4.720 -2.463 -24.194 1.00 88.56 386 LYS A N 1
ATOM 3046 C CA . LYS A 1 386 ? 3.897 -1.284 -23.903 1.00 88.56 386 LYS A CA 1
ATOM 3047 C C . LYS A 1 386 ? 2.411 -1.657 -24.020 1.00 88.56 386 LYS A C 1
ATOM 3049 O O . LYS A 1 386 ? 2.094 -2.584 -24.763 1.00 88.56 386 LYS A O 1
ATOM 3054 N N . GLY A 1 387 ? 1.545 -1.018 -23.241 1.00 83.06 387 GLY A N 1
ATOM 3055 C CA . GLY A 1 387 ? 0.110 -1.316 -23.122 1.00 83.06 387 GLY A CA 1
ATOM 3056 C C . GLY A 1 387 ? -0.228 -2.613 -22.373 1.00 83.06 387 GLY A C 1
ATOM 3057 O O . GLY A 1 387 ? -1.337 -2.775 -21.885 1.00 83.06 387 GLY A O 1
ATOM 3058 N N . ALA A 1 388 ? 0.723 -3.539 -22.212 1.00 85.94 388 ALA A N 1
ATOM 3059 C CA . ALA A 1 388 ? 0.472 -4.821 -21.560 1.00 85.94 388 ALA A CA 1
ATOM 3060 C C . ALA A 1 388 ? 0.846 -4.806 -20.071 1.00 85.94 388 ALA A C 1
ATOM 3062 O O . ALA A 1 388 ? 1.941 -4.372 -19.694 1.00 85.94 388 ALA A O 1
ATOM 3063 N N . LYS A 1 389 ? -0.018 -5.396 -19.236 1.00 84.31 389 LYS A N 1
ATOM 3064 C CA . LYS A 1 389 ? 0.292 -5.686 -17.830 1.00 84.31 389 LYS A CA 1
ATOM 3065 C C . LYS A 1 389 ? 1.544 -6.565 -17.725 1.00 84.31 389 LYS A C 1
ATOM 3067 O O . LYS A 1 389 ? 1.713 -7.544 -18.456 1.00 84.31 389 LYS A O 1
ATOM 3072 N N . PHE A 1 390 ? 2.409 -6.251 -16.767 1.00 89.94 390 PHE A N 1
ATOM 3073 C CA . PHE A 1 390 ? 3.534 -7.090 -16.368 1.00 89.94 390 PHE A CA 1
ATOM 3074 C C . PHE A 1 390 ? 3.541 -7.329 -14.863 1.00 89.94 390 PHE A C 1
ATOM 3076 O O . PHE A 1 390 ? 3.069 -6.505 -14.088 1.00 89.94 390 PHE A O 1
ATOM 3083 N N . THR A 1 391 ? 4.156 -8.431 -14.442 1.00 87.94 391 THR A N 1
ATOM 3084 C CA . THR A 1 391 ? 4.517 -8.694 -13.047 1.00 87.94 391 THR A CA 1
ATOM 3085 C C . THR A 1 391 ? 6.034 -8.712 -12.915 1.00 87.94 391 THR A C 1
ATOM 3087 O O . THR A 1 391 ? 6.698 -9.588 -13.467 1.00 87.94 391 THR A O 1
ATOM 3090 N N . LEU A 1 392 ? 6.595 -7.767 -12.169 1.00 95.69 392 LEU A N 1
ATOM 3091 C CA . LEU A 1 392 ? 7.996 -7.725 -11.772 1.00 95.69 392 LEU A CA 1
ATOM 3092 C C . LEU A 1 392 ? 8.120 -8.199 -10.328 1.00 95.69 392 LEU A C 1
ATOM 3094 O O . LEU A 1 392 ? 7.599 -7.580 -9.409 1.00 95.69 392 LEU A O 1
ATOM 3098 N N . ASN A 1 393 ? 8.863 -9.272 -10.119 1.00 93.94 393 ASN A N 1
ATOM 3099 C CA . ASN A 1 393 ? 9.182 -9.781 -8.799 1.00 93.94 393 ASN A CA 1
ATOM 3100 C C . ASN A 1 393 ? 10.679 -9.601 -8.526 1.00 93.94 393 ASN A C 1
ATOM 3102 O O . ASN A 1 393 ? 11.518 -10.026 -9.322 1.00 93.94 393 ASN A O 1
ATOM 3106 N N . ILE A 1 394 ? 10.997 -8.950 -7.409 1.00 96.44 394 ILE A N 1
ATOM 3107 C CA . ILE A 1 394 ? 12.348 -8.706 -6.910 1.00 96.44 394 ILE A CA 1
ATOM 3108 C C . ILE A 1 394 ? 12.465 -9.391 -5.552 1.00 96.44 394 ILE A C 1
ATOM 3110 O O . ILE A 1 394 ? 12.028 -8.868 -4.525 1.00 96.44 394 ILE A O 1
ATOM 3114 N N . ARG A 1 395 ? 13.083 -10.567 -5.541 1.00 94.12 395 ARG A N 1
ATOM 3115 C CA . ARG A 1 395 ? 13.402 -11.300 -4.319 1.00 94.12 395 ARG A CA 1
ATOM 3116 C C . ARG A 1 395 ? 14.824 -10.973 -3.887 1.00 94.12 395 ARG A C 1
ATOM 3118 O O . ARG A 1 395 ? 15.767 -11.127 -4.661 1.00 94.12 395 ARG A O 1
ATOM 3125 N N . CYS A 1 396 ? 14.998 -10.538 -2.647 1.00 93.44 396 CYS A N 1
ATOM 3126 C CA . CYS A 1 396 ? 16.320 -10.370 -2.069 1.00 93.44 396 CYS A CA 1
ATOM 3127 C C . CYS A 1 396 ? 16.869 -11.741 -1.676 1.00 93.44 396 CYS A C 1
ATOM 3129 O O . CYS A 1 396 ? 16.408 -12.343 -0.715 1.00 93.44 396 CYS A O 1
ATOM 3131 N N . ASP A 1 397 ? 17.870 -12.236 -2.389 1.00 94.38 397 ASP A N 1
ATOM 3132 C CA . ASP A 1 397 ? 18.656 -13.400 -1.986 1.00 94.38 397 ASP A CA 1
ATOM 3133 C C . ASP A 1 397 ? 19.904 -12.940 -1.199 1.00 94.38 397 ASP A C 1
ATOM 3135 O O . ASP A 1 397 ? 20.237 -11.749 -1.213 1.00 94.38 397 ASP A O 1
ATOM 3139 N N . PRO A 1 398 ? 20.628 -13.848 -0.513 1.00 93.12 398 PRO A N 1
ATOM 3140 C CA . PRO A 1 398 ? 21.870 -13.494 0.184 1.00 93.12 398 PRO A CA 1
ATOM 3141 C C . PRO A 1 398 ? 22.928 -12.831 -0.713 1.00 93.12 398 PRO A C 1
ATOM 3143 O O . PRO A 1 398 ? 23.632 -11.933 -0.261 1.00 93.12 398 PRO A O 1
ATOM 3146 N N . ASP A 1 399 ? 23.002 -13.229 -1.988 1.00 93.81 399 ASP A N 1
ATOM 3147 C CA . ASP A 1 399 ? 24.065 -12.805 -2.914 1.00 93.81 399 ASP A CA 1
ATOM 3148 C C . ASP A 1 399 ? 23.633 -11.710 -3.912 1.00 93.81 399 ASP A C 1
ATOM 3150 O O . ASP A 1 399 ? 24.460 -11.170 -4.654 1.00 93.81 399 ASP A O 1
ATOM 3154 N N . GLY A 1 400 ? 22.342 -11.374 -3.973 1.00 96.81 400 GLY A N 1
ATOM 3155 C CA . GLY A 1 400 ? 21.818 -10.380 -4.909 1.00 96.81 400 GLY A CA 1
ATOM 3156 C C . GLY A 1 400 ? 20.297 -10.295 -4.939 1.00 96.81 400 GLY A C 1
ATOM 3157 O O . GLY A 1 400 ? 19.600 -11.009 -4.225 1.00 96.81 400 GLY A O 1
ATOM 3158 N N . TYR A 1 401 ? 19.773 -9.441 -5.809 1.00 98.19 401 TYR A N 1
ATOM 3159 C CA . TYR A 1 401 ? 18.351 -9.368 -6.122 1.00 98.19 401 TYR A CA 1
ATOM 3160 C C . TYR A 1 401 ? 18.033 -10.320 -7.276 1.00 98.19 401 TYR A C 1
ATOM 3162 O O . TYR A 1 401 ? 18.476 -10.114 -8.410 1.00 98.19 401 TYR A O 1
ATOM 3170 N N . ARG A 1 402 ? 17.277 -11.380 -6.988 1.00 98.12 402 ARG A N 1
ATOM 3171 C CA . ARG A 1 402 ? 16.722 -12.287 -7.993 1.00 98.12 402 ARG A CA 1
ATOM 3172 C C . ARG A 1 402 ? 15.496 -11.632 -8.608 1.00 98.12 402 ARG A C 1
ATOM 3174 O O . ARG A 1 402 ? 14.535 -11.336 -7.903 1.00 98.12 402 ARG A O 1
ATOM 3181 N N . ILE A 1 403 ? 15.536 -11.436 -9.919 1.00 98.50 403 ILE A N 1
ATOM 3182 C CA . ILE A 1 403 ? 14.505 -10.722 -10.662 1.00 98.50 403 ILE A CA 1
ATOM 3183 C C . ILE A 1 403 ? 13.782 -11.694 -11.587 1.00 98.50 403 ILE A C 1
ATOM 3185 O O . ILE A 1 403 ? 14.406 -12.404 -12.379 1.00 98.50 403 ILE A O 1
ATOM 3189 N N . THR A 1 404 ? 12.460 -11.690 -11.497 1.00 97.69 404 THR A N 1
ATOM 3190 C CA . THR A 1 404 ? 11.549 -12.484 -12.322 1.00 97.69 404 THR A CA 1
ATOM 3191 C C . THR A 1 404 ? 10.558 -11.532 -12.982 1.00 97.69 404 THR A C 1
ATOM 3193 O O . THR A 1 404 ? 10.022 -10.649 -12.317 1.00 97.69 404 THR A O 1
ATOM 3196 N N . VAL A 1 405 ? 10.309 -11.701 -14.280 1.00 96.94 405 VAL A N 1
ATOM 3197 C CA . VAL A 1 405 ? 9.316 -10.923 -15.033 1.00 96.94 405 VAL A CA 1
ATOM 3198 C C . VAL A 1 405 ? 8.285 -11.884 -15.612 1.00 96.94 405 VAL A C 1
ATOM 3200 O O . VAL A 1 405 ? 8.650 -12.870 -16.251 1.00 96.94 405 VAL A O 1
ATOM 3203 N N . ASN A 1 406 ? 7.001 -11.624 -15.366 1.00 92.75 406 ASN A N 1
ATOM 3204 C CA . ASN A 1 406 ? 5.872 -12.449 -15.812 1.00 92.75 406 ASN A CA 1
ATOM 3205 C C . ASN A 1 406 ? 6.049 -13.932 -15.436 1.00 92.75 406 ASN A C 1
ATOM 3207 O O . ASN A 1 406 ? 5.901 -14.834 -16.261 1.00 92.75 406 ASN A O 1
ATOM 3211 N N . GLY A 1 407 ? 6.471 -14.177 -14.190 1.00 88.31 407 GLY A N 1
ATOM 3212 C CA . GLY A 1 407 ? 6.713 -15.520 -13.650 1.00 88.31 407 GLY A CA 1
ATOM 3213 C C . GLY A 1 407 ? 7.964 -16.230 -14.187 1.00 88.31 407 GLY A C 1
ATOM 3214 O O . GLY A 1 407 ? 8.267 -17.339 -13.751 1.00 88.31 407 GLY A O 1
ATOM 3215 N N . ARG A 1 408 ? 8.727 -15.612 -15.098 1.00 93.81 408 ARG A N 1
ATOM 3216 C CA . ARG A 1 408 ? 9.956 -16.182 -15.667 1.00 93.81 408 ARG A CA 1
ATOM 3217 C C . ARG A 1 408 ? 11.193 -15.516 -15.086 1.00 93.81 408 ARG A C 1
ATOM 3219 O O . ARG A 1 408 ? 11.272 -14.291 -15.018 1.00 93.81 408 ARG A O 1
ATOM 3226 N N . PHE A 1 409 ? 12.168 -16.324 -14.670 1.00 97.50 409 PHE A N 1
ATOM 3227 C CA . PHE A 1 409 ? 13.453 -15.812 -14.198 1.00 97.50 409 PHE A CA 1
ATOM 3228 C C . PHE A 1 409 ? 14.090 -14.936 -15.281 1.00 97.50 409 PHE A C 1
ATOM 3230 O O . PHE A 1 409 ? 14.235 -15.373 -16.423 1.00 97.50 409 PHE A O 1
ATOM 3237 N N . PHE A 1 410 ? 14.459 -13.714 -14.908 1.00 97.88 410 PHE A N 1
ATOM 3238 C CA . PHE A 1 410 ? 15.093 -12.755 -15.801 1.00 97.88 410 PHE A CA 1
ATOM 3239 C C . PHE A 1 410 ? 16.595 -12.670 -15.528 1.00 97.88 410 PHE A C 1
ATOM 3241 O O . PHE A 1 410 ? 17.397 -12.937 -16.418 1.00 97.88 410 PHE A O 1
ATOM 3248 N N . THR A 1 411 ? 16.990 -12.330 -14.296 1.00 98.19 411 THR A N 1
ATOM 3249 C CA . THR A 1 411 ? 18.409 -12.212 -13.926 1.00 98.19 411 THR A CA 1
ATOM 3250 C C . THR A 1 411 ? 18.626 -12.232 -12.408 1.00 98.19 411 THR A C 1
ATOM 3252 O O . THR A 1 411 ? 17.681 -12.135 -11.625 1.00 98.19 411 THR A O 1
ATOM 3255 N N . LEU A 1 412 ? 19.889 -12.339 -11.988 1.00 98.00 412 LEU A N 1
ATOM 3256 C CA . LEU A 1 412 ? 20.343 -12.101 -10.618 1.00 98.00 412 LEU A CA 1
ATOM 3257 C C . LEU A 1 412 ? 21.287 -10.893 -10.623 1.00 98.00 412 LEU A C 1
ATOM 3259 O O . LEU A 1 412 ? 22.424 -11.000 -11.080 1.00 98.00 412 LEU A O 1
ATOM 3263 N N . PHE A 1 413 ? 20.839 -9.766 -10.075 1.00 98.50 413 PHE A N 1
ATOM 3264 C CA . PHE A 1 413 ? 21.684 -8.586 -9.905 1.00 98.50 413 PHE A CA 1
ATOM 3265 C C . PHE A 1 413 ? 22.424 -8.671 -8.569 1.00 98.50 413 PHE A C 1
ATOM 3267 O O . PHE A 1 413 ? 21.801 -8.606 -7.510 1.00 98.50 413 PHE A O 1
ATOM 3274 N N . ARG A 1 414 ? 23.750 -8.839 -8.592 1.00 98.38 414 ARG A N 1
ATOM 3275 C CA . ARG A 1 414 ? 24.540 -8.991 -7.357 1.00 98.38 414 ARG A CA 1
ATOM 3276 C C . ARG A 1 414 ? 24.512 -7.727 -6.504 1.00 98.38 414 ARG A C 1
ATOM 3278 O O . ARG A 1 414 ? 24.598 -6.617 -7.029 1.00 98.38 414 ARG A O 1
ATOM 3285 N N . HIS A 1 415 ? 24.461 -7.901 -5.184 1.00 97.44 415 HIS A N 1
ATOM 3286 C CA . HIS A 1 415 ? 24.462 -6.781 -4.241 1.00 97.44 415 HIS A CA 1
ATOM 3287 C C . HIS A 1 415 ? 25.723 -5.927 -4.407 1.00 97.44 415 HIS A C 1
ATOM 3289 O O . HIS A 1 415 ? 26.842 -6.413 -4.248 1.00 97.44 415 HIS A O 1
ATOM 3295 N N . ARG A 1 416 ? 25.540 -4.635 -4.702 1.00 97.50 416 ARG A N 1
ATOM 3296 C CA . ARG A 1 416 ? 26.614 -3.618 -4.681 1.00 97.50 416 ARG A CA 1
ATOM 3297 C C . ARG A 1 416 ? 26.572 -2.744 -3.426 1.00 97.50 416 ARG A C 1
ATOM 3299 O O . ARG A 1 416 ? 27.542 -2.066 -3.108 1.00 97.50 416 ARG A O 1
ATOM 3306 N N . GLN A 1 417 ? 25.454 -2.798 -2.710 1.00 93.81 417 GLN A N 1
ATOM 3307 C CA . GLN A 1 417 ? 25.213 -2.195 -1.407 1.00 93.81 417 GLN A CA 1
ATOM 3308 C C . GLN A 1 417 ? 24.488 -3.227 -0.541 1.00 93.81 417 GLN A C 1
ATOM 3310 O O . GLN A 1 417 ? 23.780 -4.087 -1.064 1.00 93.81 417 GLN A O 1
ATOM 3315 N N . SER A 1 418 ? 24.663 -3.143 0.779 1.00 92.25 418 SER A N 1
ATOM 3316 C CA . SER A 1 418 ? 23.902 -3.968 1.717 1.00 92.25 418 SER A CA 1
ATOM 3317 C C . SER A 1 418 ? 22.401 -3.753 1.516 1.00 92.25 418 SER A C 1
ATOM 3319 O O . SER A 1 418 ? 21.931 -2.616 1.565 1.00 92.25 418 SER A O 1
ATOM 3321 N N . SER A 1 419 ? 21.642 -4.835 1.342 1.00 90.44 419 SER A N 1
ATOM 3322 C CA . SER A 1 419 ? 20.187 -4.763 1.177 1.00 90.44 419 SER A CA 1
ATOM 3323 C C . SER A 1 419 ? 19.470 -4.257 2.439 1.00 90.44 419 SER A C 1
ATOM 3325 O O . SER A 1 419 ? 18.346 -3.764 2.373 1.00 90.44 419 SER A O 1
ATOM 3327 N N . HIS A 1 420 ? 20.153 -4.265 3.591 1.00 86.12 420 HIS A N 1
ATOM 3328 C CA . HIS A 1 420 ? 19.677 -3.625 4.820 1.00 86.12 420 HIS A CA 1
ATOM 3329 C C . HIS A 1 420 ? 19.612 -2.096 4.731 1.00 86.12 420 HIS A C 1
ATOM 3331 O O . HIS A 1 420 ? 18.906 -1.484 5.520 1.00 86.12 420 HIS A O 1
ATOM 3337 N N . MET A 1 421 ? 20.326 -1.478 3.786 1.00 87.06 421 MET A N 1
ATOM 3338 C CA . MET A 1 421 ? 20.275 -0.028 3.579 1.00 87.06 421 MET A CA 1
ATOM 3339 C C . MET A 1 421 ? 19.079 0.405 2.730 1.00 87.06 421 MET A C 1
ATOM 3341 O O . MET A 1 421 ? 18.825 1.601 2.638 1.00 87.06 421 MET A O 1
ATOM 3345 N N . VAL A 1 422 ? 18.364 -0.534 2.100 1.00 88.31 422 VAL A N 1
ATOM 3346 C CA . VAL A 1 422 ? 17.206 -0.242 1.250 1.00 88.31 422 VAL A CA 1
ATOM 3347 C C . VAL A 1 422 ? 16.013 0.124 2.122 1.00 88.31 422 VAL A C 1
ATOM 3349 O O . VAL A 1 422 ? 15.546 -0.681 2.923 1.00 88.31 422 VAL A O 1
ATOM 3352 N N . THR A 1 423 ? 15.495 1.333 1.946 1.00 78.88 423 THR A N 1
ATOM 3353 C CA . THR A 1 423 ? 14.376 1.863 2.729 1.00 78.88 423 THR A CA 1
ATOM 3354 C C . THR A 1 423 ? 13.160 2.205 1.894 1.00 78.88 423 THR A C 1
ATOM 3356 O O . THR A 1 423 ? 12.110 2.448 2.478 1.00 78.88 423 THR A O 1
ATOM 3359 N N . SER A 1 424 ? 13.271 2.244 0.567 1.00 78.88 424 SER A N 1
ATOM 3360 C CA . SER A 1 424 ? 12.138 2.549 -0.304 1.00 78.88 424 SER A CA 1
ATOM 3361 C C . SER A 1 424 ? 12.247 1.884 -1.671 1.00 78.88 424 SER A C 1
ATOM 3363 O O . SER A 1 424 ? 13.340 1.648 -2.185 1.00 78.88 424 SER A O 1
ATOM 3365 N N . LEU A 1 425 ? 11.090 1.596 -2.256 1.00 85.50 425 LEU A N 1
ATOM 3366 C CA . LEU A 1 425 ? 10.910 1.293 -3.667 1.00 85.50 425 LEU A CA 1
ATOM 3367 C C . LEU A 1 425 ? 10.388 2.563 -4.343 1.00 85.50 425 LEU A C 1
ATOM 3369 O O . LEU A 1 425 ? 9.403 3.131 -3.874 1.00 85.50 425 LEU A O 1
ATOM 3373 N N . THR A 1 426 ? 11.008 2.999 -5.435 1.00 83.25 426 THR A N 1
ATOM 3374 C CA . THR A 1 426 ? 10.447 4.062 -6.277 1.00 83.25 426 THR A CA 1
ATOM 3375 C C . THR A 1 426 ? 10.179 3.555 -7.678 1.00 83.25 426 THR A C 1
ATOM 3377 O O . THR A 1 426 ? 10.990 2.812 -8.228 1.00 83.25 426 THR A O 1
ATOM 3380 N N . VAL A 1 427 ? 9.054 3.953 -8.265 1.00 85.44 427 VAL A N 1
ATOM 3381 C CA . VAL A 1 427 ? 8.842 3.824 -9.709 1.00 85.44 427 VAL A CA 1
ATOM 3382 C C . VAL A 1 427 ? 8.834 5.222 -10.294 1.00 85.44 427 VAL A C 1
ATOM 3384 O O . VAL A 1 427 ? 8.217 6.116 -9.727 1.00 85.44 427 VAL A O 1
ATOM 3387 N N . LYS A 1 428 ? 9.614 5.406 -11.355 1.00 82.62 428 LYS A N 1
ATOM 3388 C CA . LYS A 1 428 ? 9.816 6.662 -12.069 1.00 82.62 428 LYS A CA 1
ATOM 3389 C C . LYS A 1 428 ? 9.313 6.530 -13.495 1.00 82.62 428 LYS A C 1
ATOM 3391 O O . LYS A 1 428 ? 9.521 5.474 -14.102 1.00 82.62 428 LYS A O 1
ATOM 3396 N N . GLU A 1 429 ? 8.828 7.650 -14.028 1.00 76.69 429 GLU A N 1
ATOM 3397 C CA . GLU A 1 429 ? 8.184 7.787 -15.343 1.00 76.69 429 GLU A CA 1
ATOM 3398 C C . GLU A 1 429 ? 6.780 7.147 -15.385 1.00 76.69 429 GLU A C 1
ATOM 3400 O O . GLU A 1 429 ? 6.409 6.368 -14.507 1.00 76.69 429 GLU A O 1
ATOM 3405 N N . SER A 1 430 ? 5.984 7.487 -16.404 1.00 69.81 430 SER A N 1
ATOM 3406 C CA . SER A 1 430 ? 4.541 7.199 -16.526 1.00 69.81 430 SER A CA 1
ATOM 3407 C C . SER A 1 430 ? 4.163 5.721 -16.729 1.00 69.81 430 SER A C 1
ATOM 3409 O O . SER A 1 430 ? 3.558 5.353 -17.732 1.00 69.81 430 SER A O 1
ATOM 3411 N N . VAL A 1 431 ? 4.506 4.842 -15.788 1.00 75.94 431 VAL A N 1
ATOM 3412 C CA . VAL A 1 431 ? 3.946 3.484 -15.700 1.00 75.94 431 VAL A CA 1
ATOM 3413 C C . VAL A 1 431 ? 2.723 3.521 -14.801 1.00 75.94 431 VAL A C 1
ATOM 3415 O O . VAL A 1 431 ? 2.822 3.971 -13.659 1.00 75.94 431 VAL A O 1
ATOM 3418 N N . ILE A 1 432 ? 1.597 2.986 -15.274 1.00 71.50 432 ILE A N 1
ATOM 3419 C CA . ILE A 1 432 ? 0.459 2.725 -14.391 1.00 71.50 432 ILE A CA 1
ATOM 3420 C C . ILE A 1 432 ? 0.880 1.613 -13.440 1.00 71.50 432 ILE A C 1
ATOM 3422 O O . ILE A 1 432 ? 1.177 0.496 -13.869 1.00 71.50 432 ILE A O 1
ATOM 3426 N N . ILE A 1 433 ? 0.911 1.899 -12.144 1.00 70.19 433 ILE A N 1
ATOM 3427 C CA . ILE A 1 433 ? 1.136 0.874 -11.131 1.00 70.19 433 ILE A CA 1
ATOM 3428 C C . ILE A 1 433 ? -0.207 0.272 -10.745 1.00 70.19 433 ILE A C 1
ATOM 3430 O O . ILE A 1 433 ? -1.049 0.964 -10.192 1.00 70.19 433 ILE A O 1
ATOM 3434 N N . ASN A 1 434 ? -0.387 -1.020 -11.024 1.00 61.72 434 ASN A N 1
ATOM 3435 C CA . ASN A 1 434 ? -1.605 -1.776 -10.723 1.00 61.72 434 ASN A CA 1
ATOM 3436 C C . ASN A 1 434 ? -1.525 -2.524 -9.384 1.00 61.72 434 ASN A C 1
ATOM 3438 O O . ASN A 1 434 ? -2.550 -2.827 -8.786 1.00 61.72 434 ASN A O 1
ATOM 3442 N N . SER A 1 435 ? -0.330 -2.885 -8.906 1.00 62.66 435 SER A N 1
ATOM 3443 C CA . SER A 1 435 ? -0.146 -3.353 -7.527 1.00 62.66 435 SER A CA 1
ATOM 3444 C C . SER A 1 435 ? 1.305 -3.310 -7.076 1.00 62.66 435 SER A C 1
ATOM 3446 O O . SER A 1 435 ? 2.222 -3.494 -7.874 1.00 62.66 435 SER A O 1
ATOM 3448 N N . VAL A 1 436 ? 1.523 -3.113 -5.772 1.00 68.44 436 VAL A N 1
ATOM 3449 C CA . VAL A 1 436 ? 2.809 -3.392 -5.124 1.00 68.44 436 VAL A CA 1
ATOM 3450 C C . VAL A 1 436 ? 2.574 -4.173 -3.843 1.00 68.44 436 VAL A C 1
ATOM 3452 O O . VAL A 1 436 ? 1.878 -3.707 -2.949 1.00 68.44 436 VAL A O 1
ATOM 3455 N N . SER A 1 437 ? 3.207 -5.336 -3.739 1.00 68.31 437 SER A N 1
ATOM 3456 C CA . SER A 1 437 ? 3.250 -6.169 -2.541 1.00 68.31 437 SER A CA 1
ATOM 3457 C C . SER A 1 437 ? 4.681 -6.258 -2.030 1.00 68.31 437 SER A C 1
ATOM 3459 O O . SER A 1 437 ? 5.594 -6.562 -2.796 1.00 68.31 437 SER A O 1
ATOM 3461 N N . TYR A 1 438 ? 4.874 -6.083 -0.723 1.00 72.88 438 TYR A N 1
ATOM 3462 C CA . TYR A 1 438 ? 6.161 -6.271 -0.056 1.00 72.88 438 TYR A CA 1
ATOM 3463 C C . TYR A 1 438 ? 6.050 -7.293 1.081 1.00 72.88 438 TYR A C 1
ATOM 3465 O O . TYR A 1 438 ? 5.457 -7.020 2.120 1.00 72.88 438 TYR A O 1
ATOM 3473 N N . LYS A 1 439 ? 6.685 -8.454 0.904 1.00 67.50 439 LYS A N 1
ATOM 3474 C CA . LYS A 1 439 ? 6.817 -9.509 1.914 1.00 67.50 439 LYS A CA 1
ATOM 3475 C C . LYS A 1 439 ? 8.211 -9.438 2.530 1.00 67.50 439 LYS A C 1
ATOM 3477 O O . LYS A 1 439 ? 9.199 -9.717 1.857 1.00 67.50 439 LYS A O 1
ATOM 3482 N N . SER A 1 440 ? 8.313 -9.068 3.802 1.00 65.38 440 SER A N 1
ATOM 3483 C CA . SER A 1 440 ? 9.602 -8.975 4.499 1.00 65.38 440 SER A CA 1
ATOM 3484 C C . SER A 1 440 ? 9.975 -10.306 5.162 1.00 65.38 440 SER A C 1
ATOM 3486 O O . SER A 1 440 ? 9.114 -10.975 5.724 1.00 65.38 440 SER A O 1
ATOM 3488 N N . GLN A 1 441 ? 11.255 -10.682 5.146 1.00 61.16 441 GLN A N 1
ATOM 3489 C CA . GLN A 1 441 ? 11.796 -11.780 5.959 1.00 61.16 441 GLN A CA 1
ATOM 3490 C C . GLN A 1 441 ? 12.690 -11.204 7.056 1.00 61.16 441 GLN A C 1
ATOM 3492 O O . GLN A 1 441 ? 13.791 -10.742 6.782 1.00 61.16 441 GLN A O 1
ATOM 3497 N N . ILE A 1 442 ? 12.250 -11.211 8.313 1.00 52.09 442 ILE A N 1
ATOM 3498 C CA . ILE A 1 442 ? 13.103 -10.721 9.405 1.00 52.09 442 ILE A CA 1
ATOM 3499 C C . ILE A 1 442 ? 14.189 -11.763 9.702 1.00 52.09 442 ILE A C 1
ATOM 3501 O O . ILE A 1 442 ? 13.890 -12.922 9.983 1.00 52.09 442 ILE A O 1
ATOM 3505 N N . VAL A 1 443 ? 15.455 -11.337 9.698 1.00 38.41 443 VAL A N 1
ATOM 3506 C CA . VAL A 1 443 ? 16.551 -12.107 10.299 1.00 38.41 443 VAL A CA 1
ATOM 3507 C C . VAL A 1 443 ? 16.452 -11.916 11.813 1.00 38.41 443 VAL A C 1
ATOM 3509 O O . VAL A 1 443 ? 16.611 -10.801 12.305 1.00 38.41 443 VAL A O 1
ATOM 3512 N N . SER A 1 444 ? 16.141 -12.978 12.556 1.00 30.62 444 SER A N 1
ATOM 3513 C CA . SER A 1 444 ? 16.236 -12.975 14.019 1.00 30.62 444 SER A CA 1
ATOM 3514 C C . SER A 1 444 ? 17.695 -12.723 14.417 1.00 30.62 444 SER A C 1
ATOM 3516 O O . SER A 1 444 ? 18.547 -13.557 14.101 1.00 30.62 444 SER A O 1
ATOM 3518 N N . PHE A 1 445 ? 17.980 -11.585 15.054 1.00 29.67 445 PHE A N 1
ATOM 3519 C CA . PHE A 1 445 ? 19.285 -11.305 15.661 1.00 29.67 445 PHE A CA 1
ATOM 3520 C C . PHE A 1 445 ? 19.405 -11.938 17.045 1.00 29.67 445 PHE A C 1
ATOM 3522 O O . PHE A 1 445 ? 18.401 -11.897 17.796 1.00 29.67 445 PHE A O 1
#

Foldseek 3Di:
DDADADEDEEEDEDEDPDEDEEEDEHEEEYEYEYEYEYEYEYEYEYEYEYEYEYEYEYEYEYEEEYEYEYEYEYEYAYEYEYEYEYEEQYEEEYAYEYEEQYEYEYEYEYAYAHEYHYHYDYPYPHDYDYDYDYNYPYDDDDDDDDDDDDPPDDWAWQKAADPDDDDPFDKDWPAVFAAAQKKKKFKWAQAAPFQKKWKFQAFPVRWGQWIWMDGQVVQFTWIWTGDPNRIDDIDTPQGHPDHHGDIKMWMWGHRPFATFIDIRNHTRDGDGGPDHRRRGTMMTIHGRIGTRIMIIGGNPPVDDDQDPFKDKGFPAQFADAQKKKKWKWAAAPPDQKKWKFQAFPPRQKTQWTFMDGVVVQWTWIWIQPPNRIDDIDTPQGHPDDHRDIKMWMWGHHPFATFIAIRNHGRDGHGGPDHRSRGTIIIMGGDIRTRYMYIYHDDDDD

Radius of gyration: 28.9 Å; chains: 1; bounding box: 82×46×75 Å

Organism: Timema californicum (NCBI:txid61474)

Sequence (445 aa):
MTGRSRESDGDGEYEVDSEYYGDSEYDGDSEYEGDGEYDGDGEYEVDRESDGDGEYDVDSEYYGDSEYEVDRESDGDGEYEVDRESDGDSEYDVDSEYYGDSEYEVDRESDGDGEYEVDRESDGDGEYEGNSEYYGDNEYDGDSGYEAVEPGNIPFTLALDVAHNRPVPYHLPLVNGFVPGYEVVVVGQVQHGADRFHINLESSTQDVIFHFNPRFNDGVIVRNSKFNGAWGAEERGGGLQMRPGQEFRINIVAEHDGYRVYVNGAFFTLYRHRQGNSLVHQLLIDGNVSIRQLVYYSTLLGIGYPLRSDCNIALQHSLPPGSEITLVGTPQPHLDRFAVNLESAGGAEKALHFNPRFNDGVVVRNSFLNGGWGPEERDGGLPLRKGAKFTLNIRCDPDGYRITVNGRFFTLFRHRQSSHMVTSLTVKESVIINSVSYKSQIVSF

pLDDT: mean 70.85, std 23.01, range [25.11, 98.69]

Secondary structure (DSSP, 8-state):
-----------EEEE--S-EEEEEEEES--EEEEEEEEES-EEEEEEEEEES--EEEEEEEEES-EEEEEEEEEES--EEEEEEEE-S--EEEEEEEE-S--EEEEEEEE-S---EEEEEEE-S---EE--EEE-S-PPEE---------TT-------EE--S-PPSSEEEE-TT---TTEEEEEEEEEPTT--BEEEEEE-TT--EEEEEEEETTTTEEEEEEEETTEE-PPB-TT-----TT-EEEEEEEE-SSEEEEEETTEEEEEEE-SS-GGG--EEEEEESEEEEEEEEEES-TTSS----SEEEEE-TT---TT-EEEEEEEE-TT-SB-EEEEEETTS--EEEEEEEETTTTEEEEEEEETTEE---B-TT-----TTS-EEEEEEE-SSEEEEEETTEEEEEEE-SS-GGGEEEEEEESSEEEEEEEEE------